Protein AF-0000000081791036 (afdb_homodimer)

Nearest PDB structures (foldseek):
  6uzl-assembly1_B  TM=1.814E-01  e=2.957E-01  Escherichia coli
  4jq6-assembly1_B-2  TM=2.187E-01  e=9.857E+00  uncultured bacterium
  6uzl-assembly1_B  TM=1.814E-01  e=3.007E-01  Escherichia coli

pLDDT: mean 87.49, std 15.04, range [39.06, 98.12]

Secondary structure (DSSP, 8-state):
-HHHHHHHHHHHHHBHHHHHHHHHHHHHHHHHHHHHHHHTT--HHHHHHHHHHHHHHHHHHHHHTTTHHHHHHHHHHHHTT-SSHHHHHHHHHHHHHHHHHHHHHHHHHHHHTTSS---HHHHHHHHHHHHHHHHHHHHHHHHHHHHHHHHHHHHHHHHHHHHHHTT---STTSTTTHHHHHHHHHHHHHHHHHHHHH-HHHHHHHHHHHHHHHHHHHHTTSS---HHHHHHHHHHHHHHHHHHHH-GGGSPP-/-HHHHHHHHHHHHHBHHHHHHHHHHHHHHHHHHHHHHHHTT--HHHHHHHHHHHHHHHHHHHHHTTTHHHHHHHHHHHHTT-SSHHHHHHHHHHHHHHHHHHHHHHHHHHHHTTSS---HHHHHHHHHHHHHHHHHHHHHHHHHHHHHHHHHHHHHHHHHHHHHHTT---STTSTTTHHHHHHHHHHHHHHHHHHHHH-HHHHHHHHHHHHHHHHHHHHTTSS---HHHHHHHHHHHHHHHHHHHH-GGGSPP-

Structure (mmCIF, N/CA/C/O backbone):
data_AF-0000000081791036-model_v1
#
loop_
_entity.id
_entity.type
_entity.pdbx_description
1 polymer 'Peroxisomal membrane protein 11B-like'
#
loop_
_atom_site.group_PDB
_atom_site.id
_atom_site.type_symbol
_atom_site.label_atom_id
_atom_site.label_alt_id
_atom_site.label_comp_id
_atom_site.label_asym_id
_atom_site.label_entity_id
_atom_site.label_seq_id
_atom_site.pdbx_PDB_ins_code
_atom_site.Cartn_x
_atom_site.Cartn_y
_atom_site.Cartn_z
_atom_site.occupancy
_atom_site.B_iso_or_equiv
_atom_site.auth_seq_id
_atom_site.auth_comp_id
_atom_site.auth_asym_id
_atom_site.auth_atom_id
_atom_site.pdbx_PDB_model_num
ATOM 1 N N . MET A 1 1 ? -9.836 -9.25 23.703 1 54.22 1 MET A N 1
ATOM 2 C CA . MET A 1 1 ? -9.172 -7.953 23.562 1 54.22 1 MET A CA 1
ATOM 3 C C . MET A 1 1 ? -7.973 -8.062 22.625 1 54.22 1 MET A C 1
ATOM 5 O O . MET A 1 1 ? -7.793 -7.227 21.75 1 54.22 1 MET A O 1
ATOM 9 N N . SER A 1 2 ? -7.258 -9.281 22.75 1 78.56 2 SER A N 1
ATOM 10 C CA . SER A 1 2 ? -6.035 -9.5 21.984 1 78.56 2 SER A CA 1
ATOM 11 C C . SER A 1 2 ? -6.344 -9.797 20.516 1 78.56 2 SER A C 1
ATOM 13 O O . SER A 1 2 ? -5.723 -9.219 19.625 1 78.56 2 SER A O 1
ATOM 15 N N . GLU A 1 3 ? -7.523 -10.352 20.359 1 83.25 3 GLU A N 1
ATOM 16 C CA . GLU A 1 3 ? -7.883 -10.703 19 1 83.25 3 GLU A CA 1
ATOM 17 C C . GLU A 1 3 ? -8.398 -9.484 18.234 1 83.25 3 GLU A C 1
ATOM 19 O O . GLU A 1 3 ? -8.086 -9.312 17.047 1 83.25 3 GLU A O 1
ATOM 24 N N . GLU A 1 4 ? -9.094 -8.664 18.953 1 88.75 4 GLU A N 1
ATOM 25 C CA . GLU A 1 4 ? -9.625 -7.457 18.344 1 88.75 4 GLU A CA 1
ATOM 26 C C . GLU A 1 4 ? -8.508 -6.508 17.922 1 88.75 4 GLU A C 1
ATOM 28 O O . GLU A 1 4 ? -8.57 -5.891 16.859 1 88.75 4 GLU A O 1
ATOM 33 N N . PHE A 1 5 ? -7.543 -6.441 18.781 1 89.75 5 PHE A N 1
ATOM 34 C CA . PHE A 1 5 ? -6.402 -5.586 18.484 1 89.75 5 PHE A CA 1
ATOM 35 C C . PHE A 1 5 ? -5.664 -6.078 17.25 1 89.75 5 PHE A C 1
ATOM 37 O O . PHE A 1 5 ? -5.316 -5.289 16.375 1 89.75 5 PHE A O 1
ATOM 44 N N . VAL A 1 6 ? -5.516 -7.375 17.234 1 89.56 6 VAL A N 1
ATOM 45 C CA . VAL A 1 6 ? -4.809 -7.965 16.109 1 89.56 6 VAL A CA 1
ATOM 46 C C . VAL A 1 6 ? -5.59 -7.723 14.82 1 89.56 6 VAL A C 1
ATOM 48 O O . VAL A 1 6 ? -5.012 -7.363 13.789 1 89.56 6 VAL A O 1
ATOM 51 N N . ASN A 1 7 ? -6.848 -7.812 14.891 1 90.56 7 ASN A N 1
ATOM 52 C CA . ASN A 1 7 ? -7.688 -7.594 13.719 1 90.56 7 ASN A CA 1
ATOM 53 C C . ASN A 1 7 ? -7.648 -6.141 13.258 1 90.56 7 ASN A C 1
ATOM 55 O O . ASN A 1 7 ? -7.691 -5.859 12.055 1 90.56 7 ASN A O 1
ATOM 59 N N . ARG A 1 8 ? -7.52 -5.293 14.195 1 91.44 8 ARG A N 1
ATOM 60 C CA . ARG A 1 8 ? -7.449 -3.877 13.852 1 91.44 8 ARG A CA 1
ATOM 61 C C . ARG A 1 8 ? -6.113 -3.539 13.203 1 91.44 8 ARG A C 1
ATOM 63 O O . ARG A 1 8 ? -6.051 -2.711 12.289 1 91.44 8 ARG A O 1
ATOM 70 N N . VAL A 1 9 ? -5.145 -4.18 13.695 1 91.75 9 VAL A N 1
ATOM 71 C CA . VAL A 1 9 ? -3.814 -3.973 13.125 1 91.75 9 VAL A CA 1
ATOM 72 C C . VAL A 1 9 ? -3.777 -4.504 11.695 1 91.75 9 VAL A C 1
ATOM 74 O O . VAL A 1 9 ? -3.223 -3.859 10.797 1 91.75 9 VAL A O 1
ATOM 77 N N . ILE A 1 10 ? -4.414 -5.602 11.5 1 92 10 ILE A N 1
ATOM 78 C CA . ILE A 1 10 ? -4.469 -6.203 10.172 1 92 10 ILE A CA 1
ATOM 79 C C . ILE A 1 10 ? -5.262 -5.305 9.234 1 92 10 ILE A C 1
ATOM 81 O O . ILE A 1 10 ? -4.867 -5.094 8.086 1 92 10 ILE A O 1
ATOM 85 N N . LYS A 1 11 ? -6.309 -4.77 9.727 1 92.5 11 LYS A N 1
ATOM 86 C CA . LYS A 1 11 ? -7.133 -3.879 8.922 1 92.5 11 LYS A CA 1
ATOM 87 C C . LYS A 1 11 ? -6.363 -2.617 8.531 1 92.5 11 LYS A C 1
ATOM 89 O O . LYS A 1 11 ? -6.41 -2.184 7.379 1 92.5 11 LYS A O 1
ATOM 94 N N . LEU A 1 12 ? -5.656 -2.092 9.5 1 93.12 12 LEU A N 1
ATOM 95 C CA . LEU A 1 12 ? -4.84 -0.909 9.242 1 93.12 12 LEU A CA 1
ATOM 96 C C . LEU A 1 12 ? -3.781 -1.196 8.188 1 93.12 12 LEU A C 1
ATOM 98 O O . LEU A 1 12 ? -3.588 -0.4 7.262 1 93.12 12 LEU A O 1
ATOM 102 N N . GLY A 1 13 ? -3.207 -2.326 8.242 1 92.69 13 GLY A N 1
ATOM 103 C CA . GLY A 1 13 ? -2.15 -2.707 7.32 1 92.69 13 GLY A CA 1
ATOM 104 C C . GLY A 1 13 ? -2.668 -3.09 5.945 1 92.69 13 GLY A C 1
ATOM 105 O O . GLY A 1 13 ? -1.905 -3.123 4.977 1 92.69 13 GLY A O 1
ATOM 106 N N . SER A 1 14 ? -3.938 -3.375 5.852 1 92.88 14 SER A N 1
ATOM 107 C CA . SER A 1 14 ? -4.516 -3.797 4.578 1 92.88 14 SER A CA 1
ATOM 108 C C . SER A 1 14 ? -4.871 -2.598 3.709 1 92.88 14 SER A C 1
ATOM 110 O O . SER A 1 14 ? -5.113 -2.744 2.51 1 92.88 14 SER A O 1
ATOM 112 N N . GLN A 1 15 ? -4.805 -1.437 4.305 1 93.62 15 GLN A N 1
ATOM 113 C CA . GLN A 1 15 ? -5.066 -0.199 3.578 1 93.62 15 GLN A CA 1
ATOM 114 C C . GLN A 1 15 ? -3.773 0.558 3.293 1 93.62 15 GLN A C 1
ATOM 116 O O . GLN A 1 15 ? -2.891 0.633 4.152 1 93.62 15 GLN A O 1
ATOM 121 N N . THR A 1 16 ? -3.707 1.097 2.102 1 94.06 16 THR A N 1
ATOM 122 C CA . THR A 1 16 ? -2.504 1.835 1.737 1 94.06 16 THR A CA 1
ATOM 123 C C . THR A 1 16 ? -2.373 3.104 2.574 1 94.06 16 THR A C 1
ATOM 125 O O . THR A 1 16 ? -1.265 3.504 2.936 1 94.06 16 THR A O 1
ATOM 128 N N . SER A 1 17 ? -3.506 3.73 2.889 1 93.38 17 SER A N 1
ATOM 129 C CA . SER A 1 17 ? -3.475 4.938 3.707 1 93.38 17 SER A CA 1
ATOM 130 C C . SER A 1 17 ? -2.975 4.637 5.117 1 93.38 17 SER A C 1
ATOM 132 O O . SER A 1 17 ? -2.203 5.414 5.688 1 93.38 17 SER A O 1
ATOM 134 N N . GLY A 1 18 ? -3.447 3.545 5.652 1 94.44 18 GLY A N 1
ATOM 135 C CA . GLY A 1 18 ? -2.982 3.146 6.969 1 94.44 18 GLY A CA 1
ATOM 136 C C . GLY A 1 18 ? -1.496 2.844 7.012 1 94.44 18 GLY A C 1
ATOM 137 O O . GLY A 1 18 ? -0.792 3.289 7.922 1 94.44 18 GLY A O 1
ATOM 138 N N . ARG A 1 19 ? -1.045 2.152 6.027 1 95 19 ARG A N 1
ATOM 139 C CA . ARG A 1 19 ? 0.375 1.823 5.953 1 95 19 ARG A CA 1
ATOM 140 C C . ARG A 1 19 ? 1.218 3.08 5.762 1 95 19 ARG A C 1
ATOM 142 O O . ARG A 1 19 ? 2.307 3.193 6.328 1 95 19 ARG A O 1
ATOM 149 N N . ASP A 1 20 ? 0.743 3.887 4.953 1 96 20 ASP A N 1
ATOM 150 C CA . ASP A 1 20 ? 1.464 5.133 4.711 1 96 20 ASP A CA 1
ATOM 151 C C . ASP A 1 20 ? 1.651 5.922 6.004 1 96 20 ASP A C 1
ATOM 153 O O . ASP A 1 20 ? 2.744 6.422 6.277 1 96 20 ASP A O 1
ATOM 157 N N . LYS A 1 21 ? 0.585 6.023 6.832 1 96.44 21 LYS A N 1
ATOM 158 C CA . LYS A 1 21 ? 0.669 6.773 8.086 1 96.44 21 LYS A CA 1
ATOM 159 C C . LYS A 1 21 ? 1.589 6.074 9.078 1 96.44 21 LYS A C 1
ATOM 161 O O . LYS A 1 21 ? 2.277 6.73 9.859 1 96.44 21 LYS A O 1
ATOM 166 N N . LEU A 1 22 ? 1.517 4.816 9.062 1 96.31 22 LEU A N 1
ATOM 167 C CA . LEU A 1 22 ? 2.408 4.047 9.93 1 96.31 22 LEU A CA 1
ATOM 168 C C . LEU A 1 22 ? 3.867 4.289 9.555 1 96.31 22 LEU A C 1
ATOM 170 O O . LEU A 1 22 ? 4.699 4.547 10.422 1 96.31 22 LEU A O 1
ATOM 174 N N . TYR A 1 23 ? 4.129 4.184 8.266 1 97 23 TYR A N 1
ATOM 175 C CA . TYR A 1 23 ? 5.488 4.406 7.793 1 97 23 TYR A CA 1
ATOM 176 C C . TYR A 1 23 ? 5.934 5.836 8.062 1 97 23 TYR A C 1
ATOM 178 O O . TYR A 1 23 ? 7.098 6.082 8.391 1 97 23 TYR A O 1
ATOM 186 N N . ARG A 1 24 ? 5.035 6.73 7.883 1 97.81 24 ARG A N 1
ATOM 187 C CA . ARG A 1 24 ? 5.348 8.125 8.172 1 97.81 24 ARG A CA 1
ATOM 188 C C . ARG A 1 24 ? 5.723 8.312 9.641 1 97.81 24 ARG A C 1
ATOM 190 O O . ARG A 1 24 ? 6.648 9.062 9.961 1 97.81 24 ARG A O 1
ATOM 197 N N . THR A 1 25 ? 5.047 7.672 10.508 1 97.81 25 THR A N 1
ATOM 198 C CA . THR A 1 25 ? 5.324 7.75 11.938 1 97.81 25 THR A CA 1
ATOM 199 C C . THR A 1 25 ? 6.734 7.246 12.242 1 97.81 25 THR A C 1
ATOM 201 O O . THR A 1 25 ? 7.492 7.91 12.953 1 97.81 25 THR A O 1
ATOM 204 N N . PHE A 1 26 ? 7.082 6.152 11.648 1 97 26 PHE A N 1
ATOM 205 C CA . PHE A 1 26 ? 8.406 5.59 11.883 1 97 26 PHE A CA 1
ATOM 206 C C . PHE A 1 26 ? 9.477 6.43 11.203 1 97 26 PHE A C 1
ATOM 208 O O . PHE A 1 26 ? 10.602 6.547 11.703 1 97 26 PHE A O 1
ATOM 215 N N . GLN A 1 27 ? 9.164 6.961 10.086 1 97.31 27 GLN A N 1
ATOM 216 C CA . GLN A 1 27 ? 10.109 7.816 9.375 1 97.31 27 GLN A CA 1
ATOM 217 C C . GLN A 1 27 ? 10.492 9.031 10.219 1 97.31 27 GLN A C 1
ATOM 219 O O . GLN A 1 27 ? 11.68 9.266 10.469 1 97.31 27 GLN A O 1
ATOM 224 N N . TYR A 1 28 ? 9.516 9.766 10.672 1 97.94 28 TYR A N 1
ATOM 225 C CA . TYR A 1 28 ? 9.781 10.984 11.422 1 97.94 28 TYR A CA 1
ATOM 226 C C . TYR A 1 28 ? 10.258 10.664 12.836 1 97.94 28 TYR A C 1
ATOM 228 O O . TYR A 1 28 ? 11.023 11.43 13.422 1 97.94 28 TYR A O 1
ATOM 236 N N . GLY A 1 29 ? 9.773 9.555 13.367 1 97.69 29 GLY A N 1
ATOM 237 C CA . GLY A 1 29 ? 10.359 9.086 14.617 1 97.69 29 GLY A CA 1
ATOM 238 C C . GLY A 1 29 ? 11.852 8.812 14.5 1 97.69 29 GLY A C 1
ATOM 239 O O . GLY A 1 29 ? 12.617 9.172 15.391 1 97.69 29 GLY A O 1
ATOM 240 N N . SER A 1 30 ? 12.219 8.172 13.445 1 96.75 30 SER A N 1
ATOM 241 C CA . SER A 1 30 ? 13.633 7.891 13.195 1 96.75 30 SER A CA 1
ATOM 242 C C . SER A 1 30 ? 14.422 9.18 13 1 96.75 30 SER A C 1
ATOM 244 O O . SER A 1 30 ? 15.562 9.289 13.461 1 96.75 30 SER A O 1
ATOM 246 N N . LYS A 1 31 ? 13.805 10.086 12.312 1 96.69 31 LYS A N 1
ATOM 247 C CA . LYS A 1 31 ? 14.461 11.375 12.109 1 96.69 31 LYS A CA 1
ATOM 248 C C . LYS A 1 31 ? 14.727 12.07 13.445 1 96.69 31 LYS A C 1
ATOM 250 O O . LYS A 1 31 ? 15.812 12.602 13.672 1 96.69 31 LYS A O 1
ATOM 255 N N . PHE A 1 32 ? 13.781 12.07 14.32 1 97.25 32 PHE A N 1
ATOM 256 C CA . PHE A 1 32 ? 13.914 12.68 15.641 1 97.25 32 PHE A CA 1
ATOM 257 C C . PHE A 1 32 ? 14.969 11.945 16.469 1 97.25 32 PHE A C 1
ATOM 259 O O . PHE A 1 32 ? 15.836 12.57 17.078 1 97.25 32 PHE A O 1
ATOM 266 N N . LEU A 1 33 ? 14.852 10.641 16.453 1 95.31 33 LEU A N 1
ATOM 267 C CA . LEU A 1 33 ? 15.789 9.812 17.219 1 95.31 33 LEU A CA 1
ATOM 268 C C . LEU A 1 33 ? 17.219 10 16.703 1 95.31 33 LEU A C 1
ATOM 270 O O . LEU A 1 33 ? 18.156 10.047 17.5 1 95.31 33 LEU A O 1
ATOM 274 N N . GLY A 1 34 ? 17.344 10.016 15.367 1 94.56 34 GLY A N 1
ATOM 275 C CA . GLY A 1 34 ? 18.656 10.258 14.797 1 94.56 34 GLY A CA 1
ATOM 276 C C . GLY A 1 34 ? 19.281 11.562 15.258 1 94.56 34 GLY A C 1
ATOM 277 O O . GLY A 1 34 ? 20.469 11.609 15.586 1 94.56 34 GLY A O 1
ATOM 278 N N . TRP A 1 35 ? 18.516 12.586 15.312 1 94.44 35 TRP A N 1
ATOM 279 C CA . TRP A 1 35 ? 18.984 13.891 15.773 1 94.44 35 TRP A CA 1
ATOM 280 C C . TRP A 1 35 ? 19.375 13.836 17.25 1 94.44 35 TRP A C 1
ATOM 282 O O . TRP A 1 35 ? 20.422 14.383 17.641 1 94.44 35 TRP A O 1
ATOM 292 N N . CYS A 1 36 ? 18.578 13.164 18.078 1 94.06 36 CYS A N 1
ATOM 293 C CA . CYS A 1 36 ? 18.859 13.031 19.5 1 94.06 36 CYS A CA 1
ATOM 294 C C . CYS A 1 36 ? 20.172 12.297 19.734 1 94.06 36 CYS A C 1
ATOM 296 O O . CYS A 1 36 ? 20.969 12.68 20.594 1 94.06 36 CYS A O 1
ATOM 298 N N . LEU A 1 37 ? 20.359 11.312 18.953 1 94 37 LEU A N 1
ATOM 299 C CA . LEU A 1 37 ? 21.578 10.516 19.078 1 94 37 LEU A CA 1
ATOM 300 C C . LEU A 1 37 ? 22.797 11.312 18.641 1 94 37 LEU A C 1
ATOM 302 O O . LEU A 1 37 ? 23.891 11.164 19.219 1 94 37 LEU A O 1
ATOM 306 N N . GLU A 1 38 ? 22.641 12.039 17.625 1 92.62 38 GLU A N 1
ATOM 307 C CA . GLU A 1 38 ? 23.734 12.875 17.141 1 92.62 38 GLU A CA 1
ATOM 308 C C . GLU A 1 38 ? 24.125 13.914 18.172 1 92.62 38 GLU A C 1
ATOM 310 O O . GLU A 1 38 ? 25.297 14.273 18.281 1 92.62 38 GLU A O 1
ATOM 315 N N . GLN A 1 39 ? 23.172 14.375 18.953 1 91.56 39 GLN A N 1
ATOM 316 C CA . GLN A 1 39 ? 23.453 15.367 19.984 1 91.56 39 GLN A CA 1
ATOM 317 C C . GLN A 1 39 ? 24.141 14.727 21.188 1 91.56 39 GLN A C 1
ATOM 319 O O . GLN A 1 39 ? 24.906 15.391 21.891 1 91.56 39 GLN A O 1
ATOM 324 N N . GLY A 1 40 ? 23.875 13.523 21.516 1 88 40 GLY A N 1
ATOM 325 C CA . GLY A 1 40 ? 24.406 12.859 22.688 1 88 40 GLY A CA 1
ATOM 326 C C . GLY A 1 40 ? 25.625 12 22.375 1 88 40 GLY A C 1
ATOM 327 O O . GLY A 1 40 ? 25.984 11.117 23.156 1 88 40 GLY A O 1
ATOM 328 N N . SER A 1 41 ? 26.281 12.094 21.312 1 83.12 41 SER A N 1
ATOM 329 C CA . SER A 1 41 ? 27.469 11.328 20.906 1 83.12 41 SER A CA 1
ATOM 330 C C . SER A 1 41 ? 27.141 9.852 20.75 1 83.12 41 SER A C 1
ATOM 332 O O . SER A 1 41 ? 27.875 8.992 21.219 1 83.12 41 SER A O 1
ATOM 334 N N . GLY A 1 42 ? 26.094 9.633 20.266 1 82.75 42 GLY A N 1
ATOM 335 C CA . GLY A 1 42 ? 25.688 8.25 20.062 1 82.75 42 GLY A CA 1
ATOM 336 C C . GLY A 1 42 ? 26.562 7.5 19.078 1 82.75 42 GLY A C 1
ATOM 337 O O . GLY A 1 42 ? 27.391 8.102 18.391 1 82.75 42 GLY A O 1
ATOM 338 N N . ASP A 1 43 ? 26.5 6.219 19.062 1 90.06 43 ASP A N 1
ATOM 339 C CA . ASP A 1 43 ? 27.219 5.324 18.172 1 90.06 43 ASP A CA 1
ATOM 340 C C . ASP A 1 43 ? 26.922 5.652 16.703 1 90.06 43 ASP A C 1
ATOM 342 O O . ASP A 1 43 ? 25.766 5.73 16.297 1 90.06 43 ASP A O 1
ATOM 346 N N . GLN A 1 44 ? 27.938 5.934 16 1 91.62 44 GLN A N 1
ATOM 347 C CA . GLN A 1 44 ? 27.844 6.324 14.594 1 91.62 44 GLN A CA 1
ATOM 348 C C . GLN A 1 44 ? 27.141 5.246 13.773 1 91.62 44 GLN A C 1
ATOM 350 O O . GLN A 1 44 ? 26.406 5.555 12.844 1 91.62 44 GLN A O 1
ATOM 355 N N . ASP A 1 45 ? 27.391 4.055 14.133 1 91.81 45 ASP A N 1
ATOM 356 C CA . ASP A 1 45 ? 26.766 2.947 13.422 1 91.81 45 ASP A CA 1
ATOM 357 C C . ASP A 1 45 ? 25.234 2.971 13.594 1 91.81 45 ASP A C 1
ATOM 359 O O . ASP A 1 45 ? 24.5 2.783 12.625 1 91.81 45 ASP A O 1
ATOM 363 N N . LEU A 1 46 ? 24.812 3.223 14.773 1 91.75 46 LEU A N 1
ATOM 364 C CA . LEU A 1 46 ? 23.391 3.297 15.062 1 91.75 46 LEU A CA 1
ATOM 365 C C . LEU A 1 46 ? 22.75 4.477 14.336 1 91.75 46 LEU A C 1
ATOM 367 O O . LEU A 1 46 ? 21.641 4.367 13.828 1 91.75 46 LEU A O 1
ATOM 371 N N . ILE A 1 47 ? 23.422 5.551 14.32 1 94.56 47 ILE A N 1
ATOM 372 C CA . ILE A 1 47 ? 22.922 6.746 13.648 1 94.56 47 ILE A CA 1
ATOM 373 C C . ILE A 1 47 ? 22.75 6.473 12.156 1 94.56 47 ILE A C 1
ATOM 375 O O . ILE A 1 47 ? 21.75 6.848 11.562 1 94.56 47 ILE A O 1
ATOM 379 N N . GLN A 1 48 ? 23.703 5.777 11.602 1 93.56 48 GLN A N 1
ATOM 380 C CA . GLN A 1 48 ? 23.641 5.453 10.18 1 93.56 48 GLN A CA 1
ATOM 381 C C . GLN A 1 48 ? 22.469 4.512 9.883 1 93.56 48 GLN A C 1
ATOM 383 O O . GLN A 1 48 ? 21.781 4.66 8.867 1 93.56 48 GLN A O 1
ATOM 388 N N . LYS A 1 49 ? 22.266 3.594 10.797 1 94 49 LYS A N 1
ATOM 389 C CA . LYS A 1 49 ? 21.156 2.654 10.633 1 94 49 LYS A CA 1
ATOM 390 C C . LYS A 1 49 ? 19.812 3.371 10.695 1 94 49 LYS A C 1
ATOM 392 O O . LYS A 1 49 ? 18.922 3.09 9.898 1 94 49 LYS A O 1
ATOM 397 N N . ILE A 1 50 ? 19.734 4.289 11.578 1 94.88 50 ILE A N 1
ATOM 398 C CA . ILE A 1 50 ? 18.484 5.023 11.773 1 94.88 50 ILE A CA 1
ATOM 399 C C . ILE A 1 50 ? 18.234 5.926 10.562 1 94.88 50 ILE A C 1
ATOM 401 O O . ILE A 1 50 ? 17.094 6.043 10.102 1 94.88 50 ILE A O 1
ATOM 405 N N . LYS A 1 51 ? 19.234 6.492 10.062 1 94.5 51 LYS A N 1
ATOM 406 C CA . LYS A 1 51 ? 19.109 7.348 8.883 1 94.5 51 LYS A CA 1
ATOM 407 C C . LYS A 1 51 ? 18.734 6.527 7.652 1 94.5 51 LYS A C 1
ATOM 409 O O . LYS A 1 51 ? 17.953 6.98 6.82 1 94.5 51 LYS A O 1
ATOM 414 N N . ALA A 1 52 ? 19.297 5.387 7.586 1 93.31 52 ALA A N 1
ATOM 415 C CA . ALA A 1 52 ? 18.953 4.492 6.484 1 93.31 52 ALA A CA 1
ATOM 416 C C . ALA A 1 52 ? 17.484 4.094 6.543 1 93.31 52 ALA A C 1
ATOM 418 O O . ALA A 1 52 ? 16.797 4.047 5.512 1 93.31 52 ALA A O 1
ATOM 419 N N . LEU A 1 53 ? 17.047 3.84 7.727 1 93.88 53 LEU A N 1
ATOM 420 C CA . LEU A 1 53 ? 15.648 3.494 7.922 1 93.88 53 LEU A CA 1
ATOM 421 C C . LEU A 1 53 ? 14.742 4.656 7.531 1 93.88 53 LEU A C 1
ATOM 423 O O . LEU A 1 53 ? 13.742 4.465 6.84 1 93.88 53 LEU A O 1
ATOM 427 N N . GLU A 1 54 ? 15.109 5.812 7.941 1 95.62 54 GLU A N 1
ATOM 428 C CA . GLU A 1 54 ? 14.344 7.008 7.602 1 95.62 54 GLU A CA 1
ATOM 429 C C . GLU A 1 54 ? 14.242 7.191 6.09 1 95.62 54 GLU A C 1
ATOM 431 O O . GLU A 1 54 ? 13.156 7.438 5.562 1 95.62 54 GLU A O 1
ATOM 436 N N . ARG A 1 55 ? 15.328 7.039 5.414 1 92.38 55 ARG A N 1
ATOM 437 C CA . ARG A 1 55 ? 15.375 7.227 3.967 1 92.38 55 ARG A CA 1
ATOM 438 C C . ARG A 1 55 ? 14.539 6.168 3.252 1 92.38 55 ARG A C 1
ATOM 440 O O . ARG A 1 55 ? 13.797 6.484 2.316 1 92.38 55 ARG A O 1
ATOM 447 N N . THR A 1 56 ? 14.656 4.977 3.754 1 92.5 56 THR A N 1
ATOM 448 C CA . THR A 1 56 ? 13.93 3.869 3.143 1 92.5 56 THR A CA 1
ATOM 449 C C . THR A 1 56 ? 12.422 4.059 3.303 1 92.5 56 THR A C 1
ATOM 451 O O . THR A 1 56 ? 11.656 3.836 2.359 1 92.5 56 THR A O 1
ATOM 454 N N . LEU A 1 57 ? 12.078 4.453 4.449 1 94.5 57 LEU A N 1
ATOM 455 C CA . LEU A 1 57 ? 10.656 4.648 4.711 1 94.5 57 LEU A CA 1
ATOM 456 C C . LEU A 1 57 ? 10.109 5.828 3.912 1 94.5 57 LEU A C 1
ATOM 458 O O . LEU A 1 57 ? 8.984 5.777 3.412 1 94.5 57 LEU A O 1
ATOM 462 N N . SER A 1 58 ? 10.875 6.883 3.773 1 94.31 58 SER A N 1
ATOM 463 C CA . SER A 1 58 ? 10.477 8.031 2.971 1 94.31 58 SER A CA 1
ATOM 464 C C . SER A 1 58 ? 10.25 7.641 1.514 1 94.31 58 SER A C 1
ATOM 466 O O . SER A 1 58 ? 9.258 8.031 0.905 1 94.31 58 SER A O 1
ATOM 468 N N . THR A 1 59 ? 11.141 6.832 1.038 1 91.94 59 THR A N 1
ATOM 469 C CA . THR A 1 59 ? 11.031 6.371 -0.342 1 91.94 59 THR A CA 1
ATOM 470 C C . THR A 1 59 ? 9.836 5.441 -0.51 1 91.94 59 THR A C 1
ATOM 472 O O . THR A 1 59 ? 9.102 5.531 -1.499 1 91.94 59 THR A O 1
ATOM 475 N N . SER A 1 60 ? 9.703 4.555 0.429 1 92.44 60 SER A N 1
ATOM 476 C CA . SER A 1 60 ? 8.602 3.607 0.365 1 92.44 60 SER A CA 1
ATOM 477 C C . SER A 1 60 ? 7.254 4.324 0.372 1 92.44 60 SER A C 1
ATOM 479 O O . SER A 1 60 ? 6.305 3.889 -0.283 1 92.44 60 SER A O 1
ATOM 481 N N . ARG A 1 61 ? 7.148 5.336 1.058 1 94.69 61 ARG A N 1
ATOM 482 C CA . ARG A 1 61 ? 5.906 6.102 1.124 1 94.69 61 ARG A CA 1
ATOM 483 C C . ARG A 1 61 ? 5.547 6.68 -0.241 1 94.69 61 ARG A C 1
ATOM 485 O O . ARG A 1 61 ? 4.371 6.734 -0.605 1 94.69 61 ARG A O 1
ATOM 492 N N . LYS A 1 62 ? 6.516 7.094 -0.972 1 94.12 62 LYS A N 1
ATOM 493 C CA . LYS A 1 62 ? 6.254 7.617 -2.309 1 94.12 62 LYS A CA 1
ATOM 494 C C . LYS A 1 62 ? 5.578 6.57 -3.189 1 94.12 62 LYS A C 1
ATOM 496 O O . LYS A 1 62 ? 4.684 6.895 -3.973 1 94.12 62 LYS A O 1
ATOM 501 N N . LEU A 1 63 ? 5.957 5.371 -2.967 1 92.56 63 LEU A N 1
ATOM 502 C CA . LEU A 1 63 ? 5.402 4.289 -3.773 1 92.56 63 LEU A CA 1
ATOM 503 C C . LEU A 1 63 ? 4.012 3.904 -3.283 1 92.56 63 LEU A C 1
ATOM 505 O O . LEU A 1 63 ? 3.156 3.512 -4.078 1 92.56 63 LEU A O 1
ATOM 509 N N . LEU A 1 64 ? 3.85 4.043 -2.008 1 94.31 64 LEU A N 1
ATOM 510 C CA . LEU A 1 64 ? 2.535 3.756 -1.445 1 94.31 64 LEU A CA 1
ATOM 511 C C . LEU A 1 64 ? 1.509 4.785 -1.911 1 94.31 64 LEU A C 1
ATOM 513 O O . LEU A 1 64 ? 0.303 4.531 -1.859 1 94.31 64 LEU A O 1
ATOM 517 N N . ARG A 1 65 ? 2.023 5.898 -2.402 1 95.06 65 ARG A N 1
ATOM 518 C CA . ARG A 1 65 ? 1.115 6.98 -2.768 1 95.06 65 ARG A CA 1
ATOM 519 C C . ARG A 1 65 ? 0.998 7.109 -4.281 1 95.06 65 ARG A C 1
ATOM 521 O O . ARG A 1 65 ? 0.337 8.023 -4.781 1 95.06 65 ARG A O 1
ATOM 528 N N . LEU A 1 66 ? 1.585 6.207 -4.914 1 92.94 66 LEU A N 1
ATOM 529 C CA . LEU A 1 66 ? 1.462 6.242 -6.367 1 92.94 66 LEU A CA 1
ATOM 530 C C . LEU A 1 66 ? 0.003 6.121 -6.793 1 92.94 66 LEU A C 1
ATOM 532 O O . LEU A 1 66 ? -0.697 5.199 -6.367 1 92.94 66 LEU A O 1
ATOM 536 N N . GLY A 1 67 ? -0.489 7.059 -7.605 1 91.06 67 GLY A N 1
ATOM 537 C CA . GLY A 1 67 ? -1.867 7.039 -8.07 1 91.06 67 GLY A CA 1
ATOM 538 C C . GLY A 1 67 ? -2.807 7.832 -7.184 1 91.06 67 GLY A C 1
ATOM 539 O O . GLY A 1 67 ? -3.955 8.086 -7.555 1 91.06 67 GLY A O 1
ATOM 540 N N . LYS A 1 68 ? -2.371 8.188 -6.02 1 94.56 68 LYS A N 1
ATOM 541 C CA . LYS A 1 68 ? -3.211 8.945 -5.098 1 94.56 68 LYS A CA 1
ATOM 542 C C . LYS A 1 68 ? -3.607 10.289 -5.695 1 94.56 68 LYS A C 1
ATOM 544 O O . LYS A 1 68 ? -4.586 10.906 -5.262 1 94.56 68 LYS A O 1
ATOM 549 N N . SER A 1 69 ? -2.82 10.766 -6.656 1 95.5 69 SER A N 1
ATOM 550 C CA . SER A 1 69 ? -3.186 11.992 -7.348 1 95.5 69 SER A CA 1
ATOM 551 C C . SER A 1 69 ? -4.562 11.883 -7.988 1 95.5 69 SER A C 1
ATOM 553 O O . SER A 1 69 ? -5.324 12.852 -8.016 1 95.5 69 SER A O 1
ATOM 555 N N . LEU A 1 70 ? -4.863 10.703 -8.469 1 93.62 70 LEU A N 1
ATOM 556 C CA . LEU A 1 70 ? -6.172 10.469 -9.07 1 93.62 70 LEU A CA 1
ATOM 557 C C . LEU A 1 70 ? -7.277 10.562 -8.023 1 93.62 70 LEU A C 1
ATOM 559 O O . LEU A 1 70 ? -8.359 11.094 -8.297 1 93.62 70 LEU A O 1
ATOM 563 N N . ASP A 1 71 ? -6.984 10.055 -6.914 1 93.69 71 ASP A N 1
ATOM 564 C CA . ASP A 1 71 ? -7.934 10.156 -5.805 1 93.69 71 ASP A CA 1
ATOM 565 C C . ASP A 1 71 ? -8.211 11.617 -5.457 1 93.69 71 ASP A C 1
ATOM 567 O O . ASP A 1 71 ? -9.359 12 -5.215 1 93.69 71 ASP A O 1
ATOM 571 N N . MET A 1 72 ? -7.188 12.406 -5.461 1 95.31 72 MET A N 1
ATOM 572 C CA . MET A 1 72 ? -7.324 13.82 -5.125 1 95.31 72 MET A CA 1
ATOM 573 C C . MET A 1 72 ? -8.133 14.555 -6.188 1 95.31 72 MET A C 1
ATOM 575 O O . MET A 1 72 ? -8.977 15.391 -5.863 1 95.31 72 MET A O 1
ATOM 579 N N . LEU A 1 73 ? -7.867 14.211 -7.367 1 95.44 73 LEU A N 1
ATOM 580 C CA . LEU A 1 73 ? -8.57 14.859 -8.469 1 95.44 73 LEU A CA 1
ATOM 581 C C . LEU A 1 73 ? -10.055 14.5 -8.453 1 95.44 73 LEU A C 1
ATOM 583 O O . LEU A 1 73 ? -10.906 15.367 -8.625 1 95.44 73 LEU A O 1
ATOM 587 N N . THR A 1 74 ? -10.344 13.234 -8.242 1 93.94 74 THR A N 1
ATOM 588 C CA . THR A 1 74 ? -11.742 12.805 -8.156 1 93.94 74 THR A CA 1
ATOM 589 C C . THR A 1 74 ? -12.422 13.438 -6.945 1 93.94 74 THR A C 1
ATOM 591 O O . THR A 1 74 ? -13.594 13.812 -7.016 1 93.94 74 THR A O 1
ATOM 594 N N . GLY A 1 75 ? -11.688 13.508 -5.879 1 92.69 75 GLY A N 1
ATOM 595 C CA . GLY A 1 75 ? -12.227 14.188 -4.711 1 92.69 75 GLY A CA 1
ATOM 596 C C . GLY A 1 75 ? -12.531 15.648 -4.957 1 92.69 75 GLY A C 1
ATOM 597 O O . GLY A 1 75 ? -13.539 16.172 -4.477 1 92.69 75 GLY A O 1
ATOM 598 N N . ALA A 1 76 ? -11.648 16.312 -5.688 1 94.31 76 ALA A N 1
ATOM 599 C CA . ALA A 1 76 ? -11.859 17.719 -6.02 1 94.31 76 ALA A CA 1
ATOM 600 C C . ALA A 1 76 ? -13.125 17.906 -6.844 1 94.31 76 ALA A C 1
ATOM 602 O O . ALA A 1 76 ? -13.859 18.875 -6.656 1 94.31 76 ALA A O 1
ATOM 603 N N . LEU A 1 77 ? -13.391 16.969 -7.711 1 93.19 77 LEU A N 1
ATOM 604 C CA . LEU A 1 77 ? -14.578 17.031 -8.547 1 93.19 77 LEU A CA 1
ATOM 605 C C . LEU A 1 77 ? -15.844 16.906 -7.707 1 93.19 77 LEU A C 1
ATOM 607 O O . LEU A 1 77 ? -16.875 17.5 -8.039 1 93.19 77 LEU A O 1
ATOM 611 N N . LYS A 1 78 ? -15.773 16.203 -6.641 1 91.56 78 LYS A N 1
ATOM 612 C CA . LYS A 1 78 ? -16.938 16.031 -5.77 1 91.56 78 LYS A CA 1
ATOM 613 C C . LYS A 1 78 ? -17.156 17.266 -4.895 1 91.56 78 LYS A C 1
ATOM 615 O O . LYS A 1 78 ? -18.297 17.578 -4.543 1 91.56 78 LYS A O 1
ATOM 620 N N . THR A 1 79 ? -16.109 17.891 -4.555 1 92.44 79 THR A N 1
ATOM 621 C CA . THR A 1 79 ? -16.219 19 -3.605 1 92.44 79 THR A CA 1
ATOM 622 C C . THR A 1 79 ? -16.641 20.281 -4.309 1 92.44 79 THR A C 1
ATOM 624 O O . THR A 1 79 ? -17.016 21.266 -3.652 1 92.44 79 THR A O 1
ATOM 627 N N . ILE A 1 80 ? -16.703 20.281 -5.605 1 91.44 80 ILE A N 1
ATOM 628 C CA . ILE A 1 80 ? -17.125 21.453 -6.355 1 91.44 80 ILE A CA 1
ATOM 629 C C . ILE A 1 80 ? -18.609 21.719 -6.117 1 91.44 80 ILE A C 1
ATOM 631 O O . ILE A 1 80 ? -19.094 22.828 -6.312 1 91.44 80 ILE A O 1
ATOM 635 N N . HIS A 1 81 ? -19.312 20.75 -5.527 1 89.88 81 HIS A N 1
ATOM 636 C CA . HIS A 1 81 ? -20.766 20.859 -5.367 1 89.88 81 HIS A CA 1
ATOM 637 C C . HIS A 1 81 ? -21.141 21.156 -3.92 1 89.88 81 HIS A C 1
ATOM 639 O O . HIS A 1 81 ? -22.312 21.141 -3.561 1 89.88 81 HIS A O 1
ATOM 645 N N . LEU A 1 82 ? -20.156 21.562 -3.176 1 89 82 LEU A N 1
ATOM 646 C CA . LEU A 1 82 ? -20.453 21.875 -1.783 1 89 82 LEU A CA 1
ATOM 647 C C . LEU A 1 82 ? -21.25 23.172 -1.675 1 89 82 LEU A C 1
ATOM 649 O O . LEU A 1 82 ? -21.047 24.094 -2.467 1 89 82 LEU A O 1
ATOM 653 N N . GLU A 1 83 ? -22.109 23.25 -0.728 1 90.69 83 GLU A N 1
ATOM 654 C CA . GLU A 1 83 ? -23.016 24.391 -0.559 1 90.69 83 GLU A CA 1
ATOM 655 C C . GLU A 1 83 ? -22.297 25.609 -0.03 1 90.69 83 GLU A C 1
ATOM 657 O O . GLU A 1 83 ? -22.5 26.719 -0.517 1 90.69 83 GLU A O 1
ATOM 662 N N . ASP A 1 84 ? -21.453 25.391 0.954 1 92.75 84 ASP A N 1
ATOM 663 C CA . ASP A 1 84 ? -20.688 26.5 1.523 1 92.75 84 ASP A CA 1
ATOM 664 C C . ASP A 1 84 ? -19.562 26.922 0.59 1 92.75 84 ASP A C 1
ATOM 666 O O . ASP A 1 84 ? -18.625 26.156 0.359 1 92.75 84 ASP A O 1
ATOM 670 N N . THR A 1 85 ? -19.578 28.141 0.173 1 93.69 85 THR A N 1
ATOM 671 C CA . THR A 1 85 ? -18.641 28.609 -0.843 1 93.69 85 THR A CA 1
ATOM 672 C C . THR A 1 85 ? -17.219 28.609 -0.314 1 93.69 85 THR A C 1
ATOM 674 O O . THR A 1 85 ? -16.281 28.25 -1.035 1 93.69 85 THR A O 1
ATOM 677 N N . PHE A 1 86 ? -17.016 29.062 0.885 1 94.5 86 PHE A N 1
ATOM 678 C CA . PHE A 1 86 ? -15.672 29.078 1.453 1 94.5 86 PHE A CA 1
ATOM 679 C C . PHE A 1 86 ? -15.094 27.672 1.547 1 94.5 86 PHE A C 1
ATOM 681 O O . PHE A 1 86 ? -13.945 27.453 1.169 1 94.5 86 PHE A O 1
ATOM 688 N N . LEU A 1 87 ? -15.883 26.766 2.006 1 94.5 87 LEU A N 1
ATOM 689 C CA . LEU A 1 87 ? -15.438 25.375 2.117 1 94.5 87 LEU A CA 1
ATOM 690 C C . LEU A 1 87 ? -15.227 24.766 0.738 1 94.5 87 LEU A C 1
ATOM 692 O O . LEU A 1 87 ? -14.266 24.016 0.528 1 94.5 87 LEU A O 1
ATOM 696 N N . GLN A 1 88 ? -16.078 25.125 -0.132 1 96.19 88 GLN A N 1
ATOM 697 C CA . GLN A 1 88 ? -15.977 24.641 -1.502 1 96.19 88 GLN A CA 1
ATOM 698 C C . GLN A 1 88 ? -14.633 25.016 -2.119 1 96.19 88 GLN A C 1
ATOM 700 O O . GLN A 1 88 ? -13.922 24.172 -2.654 1 96.19 88 GLN A O 1
ATOM 705 N N . VAL A 1 89 ? -14.344 26.25 -1.98 1 96.38 89 VAL A N 1
ATOM 706 C CA . VAL A 1 89 ? -13.141 26.766 -2.631 1 96.38 89 VAL A CA 1
ATOM 707 C C . VAL A 1 89 ? -11.898 26.234 -1.917 1 96.38 89 VAL A C 1
ATOM 709 O O . VAL A 1 89 ? -10.961 25.781 -2.561 1 96.38 89 VAL A O 1
ATOM 712 N N . THR A 1 90 ? -11.859 26.234 -0.668 1 96.56 90 THR A N 1
ATOM 713 C CA . THR A 1 90 ? -10.68 25.859 0.101 1 96.56 90 THR A CA 1
ATOM 714 C C . THR A 1 90 ? -10.391 24.375 -0.045 1 96.56 90 THR A C 1
ATOM 716 O O . THR A 1 90 ? -9.25 23.984 -0.302 1 96.56 90 THR A O 1
ATOM 719 N N . ILE A 1 91 ? -11.406 23.562 0.01 1 96.56 91 ILE A N 1
ATOM 720 C CA . ILE A 1 91 ? -11.211 22.109 -0.048 1 96.56 91 ILE A CA 1
ATOM 721 C C . ILE A 1 91 ? -10.844 21.703 -1.473 1 96.56 91 ILE A C 1
ATOM 723 O O . ILE A 1 91 ? -9.938 20.891 -1.679 1 96.56 91 ILE A O 1
ATOM 727 N N . THR A 1 92 ? -11.523 22.281 -2.436 1 97.31 92 THR A N 1
ATOM 728 C CA . THR A 1 92 ? -11.266 21.938 -3.83 1 97.31 92 THR A CA 1
ATOM 729 C C . THR A 1 92 ? -9.844 22.328 -4.23 1 97.31 92 THR A C 1
ATOM 731 O O . THR A 1 92 ? -9.117 21.531 -4.805 1 97.31 92 THR A O 1
ATOM 734 N N . LEU A 1 93 ? -9.484 23.531 -3.848 1 97.62 93 LEU A N 1
ATOM 735 C CA . LEU A 1 93 ? -8.148 24 -4.188 1 97.62 93 LEU A CA 1
ATOM 736 C C . LEU A 1 93 ? -7.086 23.203 -3.443 1 97.62 93 LEU A C 1
ATOM 738 O O . LEU A 1 93 ? -6.004 22.953 -3.977 1 97.62 93 LEU A O 1
ATOM 742 N N . SER A 1 94 ? -7.371 22.859 -2.242 1 97.69 94 SER A N 1
ATOM 743 C CA . SER A 1 94 ? -6.441 22.047 -1.467 1 97.69 94 SER A CA 1
ATOM 744 C C . SER A 1 94 ? -6.199 20.688 -2.131 1 97.69 94 SER A C 1
ATOM 746 O O . SER A 1 94 ? -5.055 20.25 -2.262 1 97.69 94 SER A O 1
ATOM 748 N N . LYS A 1 95 ? -7.25 20.062 -2.592 1 97.56 95 LYS A N 1
ATOM 749 C CA . LYS A 1 95 ? -7.145 18.766 -3.242 1 97.56 95 LYS A CA 1
ATOM 750 C C . LYS A 1 95 ? -6.379 18.875 -4.559 1 97.56 95 LYS A C 1
ATOM 752 O O . LYS A 1 95 ? -5.59 17.984 -4.898 1 97.56 95 LYS A O 1
ATOM 757 N N . LEU A 1 96 ? -6.613 19.938 -5.266 1 97.69 96 LEU A N 1
ATOM 758 C CA . LEU A 1 96 ? -5.902 20.156 -6.52 1 97.69 96 LEU A CA 1
ATOM 759 C C . LEU A 1 96 ? -4.41 20.359 -6.277 1 97.69 96 LEU A C 1
ATOM 761 O O . LEU A 1 96 ? -3.578 19.781 -6.988 1 97.69 96 LEU A O 1
ATOM 765 N N . ASN A 1 97 ? -4.145 21.125 -5.324 1 97.81 97 ASN A N 1
ATOM 766 C CA . ASN A 1 97 ? -2.746 21.344 -4.969 1 97.81 97 ASN A CA 1
ATOM 767 C C . ASN A 1 97 ? -2.072 20.062 -4.512 1 97.81 97 ASN A C 1
ATOM 769 O O . ASN A 1 97 ? -0.91 19.812 -4.836 1 97.81 97 ASN A O 1
ATOM 773 N N . GLN A 1 98 ? -2.779 19.359 -3.793 1 97.56 98 GLN A N 1
ATOM 774 C CA . GLN A 1 98 ? -2.24 18.078 -3.318 1 97.56 98 GLN A CA 1
ATOM 775 C C . GLN A 1 98 ? -1.966 17.141 -4.48 1 97.56 98 GLN A C 1
ATOM 777 O O . GLN A 1 98 ? -0.974 16.406 -4.473 1 97.56 98 GLN A O 1
ATOM 782 N N . ALA A 1 99 ? -2.865 17.141 -5.434 1 97.81 99 ALA A N 1
ATOM 783 C CA . ALA A 1 99 ? -2.668 16.297 -6.613 1 97.81 99 ALA A CA 1
ATOM 784 C C . ALA A 1 99 ? -1.384 16.672 -7.348 1 97.81 99 ALA A C 1
ATOM 786 O O . ALA A 1 99 ? -0.611 15.797 -7.746 1 97.81 99 ALA A O 1
ATOM 787 N N . LEU A 1 100 ? -1.156 17.906 -7.453 1 97.62 100 LEU A N 1
ATOM 788 C CA . LEU A 1 100 ? 0.039 18.391 -8.141 1 97.62 100 LEU A CA 1
ATOM 789 C C . LEU A 1 100 ? 1.292 18.094 -7.324 1 97.62 100 LEU A C 1
ATOM 791 O O . LEU A 1 100 ? 2.318 17.688 -7.879 1 97.62 100 LEU A O 1
ATOM 795 N N . TYR A 1 101 ? 1.18 18.312 -6.086 1 97.38 101 TYR A N 1
ATOM 796 C CA . TYR A 1 101 ? 2.279 17.953 -5.195 1 97.38 101 TYR A CA 1
ATOM 797 C C . TYR A 1 101 ? 2.695 16.5 -5.395 1 97.38 101 TYR A C 1
ATOM 799 O O . TYR A 1 101 ? 3.883 16.203 -5.551 1 97.38 101 TYR A O 1
ATOM 807 N N . LEU A 1 102 ? 1.714 15.617 -5.434 1 97.25 102 LEU A N 1
ATOM 808 C CA . LEU A 1 102 ? 1.976 14.188 -5.551 1 97.25 102 LEU A CA 1
ATOM 809 C C . LEU A 1 102 ? 2.607 13.859 -6.902 1 97.25 102 LEU A C 1
ATOM 811 O O . LEU A 1 102 ? 3.529 13.047 -6.977 1 97.25 102 LEU A O 1
ATOM 815 N N . LEU A 1 103 ? 2.191 14.469 -7.898 1 96.94 103 LEU A N 1
ATOM 816 C CA . LEU A 1 103 ? 2.746 14.234 -9.227 1 96.94 103 LEU A CA 1
ATOM 817 C C . LEU A 1 103 ? 4.219 14.633 -9.281 1 96.94 103 LEU A C 1
ATOM 819 O O . LEU A 1 103 ? 5.047 13.898 -9.82 1 96.94 103 LEU A O 1
ATOM 823 N N . ILE A 1 104 ? 4.48 15.742 -8.711 1 97.06 104 ILE A N 1
ATOM 824 C CA . ILE A 1 104 ? 5.855 16.234 -8.703 1 97.06 104 ILE A CA 1
ATOM 825 C C . ILE A 1 104 ? 6.715 15.336 -7.816 1 97.06 104 ILE A C 1
ATOM 827 O O . ILE A 1 104 ? 7.867 15.047 -8.148 1 97.06 104 ILE A O 1
ATOM 831 N N . ASP A 1 105 ? 6.168 14.977 -6.75 1 95.38 105 ASP A N 1
ATOM 832 C CA . ASP A 1 105 ? 6.875 14.078 -5.844 1 95.38 105 ASP A CA 1
ATOM 833 C C . ASP A 1 105 ? 7.246 12.773 -6.543 1 95.38 105 ASP A C 1
ATOM 835 O O . ASP A 1 105 ? 8.32 12.219 -6.309 1 95.38 105 ASP A O 1
ATOM 839 N N . HIS A 1 106 ? 6.379 12.234 -7.359 1 95.62 106 HIS A N 1
ATOM 840 C CA . HIS A 1 106 ? 6.664 11.008 -8.102 1 95.62 106 HIS A CA 1
ATOM 841 C C . HIS A 1 106 ? 7.691 11.258 -9.203 1 95.62 106 HIS A C 1
ATOM 843 O O . HIS A 1 106 ? 8.484 10.367 -9.531 1 95.62 106 HIS A O 1
ATOM 849 N N . ALA A 1 107 ? 7.684 12.43 -9.742 1 95.25 107 ALA A N 1
ATOM 850 C CA . ALA A 1 107 ? 8.727 12.781 -10.703 1 95.25 107 ALA A CA 1
ATOM 851 C C . ALA A 1 107 ? 10.102 12.812 -10.031 1 95.25 107 ALA A C 1
ATOM 853 O O . ALA A 1 107 ? 11.094 12.383 -10.617 1 95.25 107 ALA A O 1
ATOM 854 N N . LEU A 1 108 ? 10.109 13.328 -8.875 1 94.56 108 LEU A N 1
ATOM 855 C CA . LEU A 1 108 ? 11.344 13.344 -8.094 1 94.56 108 LEU A CA 1
ATOM 856 C C . LEU A 1 108 ? 11.844 11.922 -7.832 1 94.56 108 LEU A C 1
ATOM 858 O O . LEU A 1 108 ? 13.039 11.648 -7.953 1 94.56 108 LEU A O 1
ATOM 862 N N . TRP A 1 109 ? 10.914 11.102 -7.473 1 93.44 109 TRP A N 1
ATOM 863 C CA . TRP A 1 109 ? 11.258 9.703 -7.242 1 93.44 109 TRP A CA 1
ATOM 864 C C . TRP A 1 109 ? 11.797 9.055 -8.516 1 93.44 109 TRP A C 1
ATOM 866 O O . TRP A 1 109 ? 12.805 8.344 -8.477 1 93.44 109 TRP A O 1
ATOM 876 N N . ALA A 1 110 ? 11.172 9.289 -9.648 1 93.25 110 ALA A N 1
ATOM 877 C CA . ALA A 1 110 ? 11.602 8.742 -10.93 1 93.25 110 ALA A CA 1
ATOM 878 C C . ALA A 1 110 ? 13.008 9.211 -11.281 1 93.25 110 ALA A C 1
ATOM 880 O O . ALA A 1 110 ? 13.797 8.461 -11.859 1 93.25 110 ALA A O 1
ATOM 881 N N . HIS A 1 111 ? 13.281 10.367 -10.906 1 93 111 HIS A N 1
ATOM 882 C CA . HIS A 1 111 ? 14.617 10.906 -11.133 1 93 111 HIS A CA 1
ATOM 883 C C . HIS A 1 111 ? 15.648 10.195 -10.25 1 93 111 HIS A C 1
ATOM 885 O O . HIS A 1 111 ? 16.75 9.891 -10.703 1 93 111 HIS A O 1
ATOM 891 N N . ARG A 1 112 ? 15.297 9.977 -9.094 1 90.19 112 ARG A N 1
ATOM 892 C CA . ARG A 1 112 ? 16.203 9.352 -8.133 1 90.19 112 ARG A CA 1
ATOM 893 C C . ARG A 1 112 ? 16.594 7.953 -8.586 1 90.19 112 ARG A C 1
ATOM 895 O O . ARG A 1 112 ? 17.734 7.531 -8.391 1 90.19 112 ARG A O 1
ATOM 902 N N . ILE A 1 113 ? 15.68 7.223 -9.164 1 88.56 113 ILE A N 1
ATOM 903 C CA . ILE A 1 113 ? 15.992 5.855 -9.57 1 88.56 113 ILE A CA 1
ATOM 904 C C . ILE A 1 113 ? 16.578 5.859 -10.984 1 88.56 113 ILE A C 1
ATOM 906 O O . ILE A 1 113 ? 16.859 4.801 -11.547 1 88.56 113 ILE A O 1
ATOM 910 N N . GLY A 1 114 ? 16.656 7.012 -11.641 1 89.69 114 GLY A N 1
ATOM 911 C CA . GLY A 1 114 ? 17.391 7.172 -12.891 1 89.69 114 GLY A CA 1
ATOM 912 C C . GLY A 1 114 ? 16.516 6.984 -14.117 1 89.69 114 GLY A C 1
ATOM 913 O O . GLY A 1 114 ? 17.031 6.832 -15.227 1 89.69 114 GLY A O 1
ATOM 914 N N . ILE A 1 115 ? 15.266 6.949 -13.961 1 90.56 115 ILE A N 1
ATOM 915 C CA . ILE A 1 115 ? 14.367 6.734 -15.094 1 90.56 115 ILE A CA 1
ATOM 916 C C . ILE A 1 115 ? 14.172 8.047 -15.844 1 90.56 115 ILE A C 1
ATOM 918 O O . ILE A 1 115 ? 14.109 8.062 -17.078 1 90.56 115 ILE A O 1
ATOM 922 N N . VAL A 1 116 ? 14.086 9.086 -15.117 1 90.44 116 VAL A N 1
ATOM 923 C CA . VAL A 1 116 ? 13.883 10.398 -15.703 1 90.44 116 VAL A CA 1
ATOM 924 C C . VAL A 1 116 ? 15 11.344 -15.273 1 90.44 116 VAL A C 1
ATOM 926 O O . VAL A 1 116 ? 15.5 11.25 -14.148 1 90.44 116 VAL A O 1
ATOM 929 N N . LYS A 1 117 ? 15.398 12.094 -16.203 1 90.81 117 LYS A N 1
ATOM 930 C CA . LYS A 1 117 ? 16.375 13.125 -15.883 1 90.81 117 LYS A CA 1
ATOM 931 C C . LYS A 1 117 ? 15.711 14.477 -15.656 1 90.81 117 LYS A C 1
ATOM 933 O O . LYS A 1 117 ? 14.992 14.977 -16.531 1 90.81 117 LYS A O 1
ATOM 938 N N . ALA A 1 118 ? 15.773 14.953 -14.438 1 91.12 118 ALA A N 1
ATOM 939 C CA . ALA A 1 118 ? 15.188 16.25 -14.102 1 91.12 118 ALA A CA 1
ATOM 940 C C . ALA A 1 118 ? 16.062 17 -13.109 1 91.12 118 ALA A C 1
ATOM 942 O O . ALA A 1 118 ? 17.047 16.469 -12.602 1 91.12 118 ALA A O 1
ATOM 943 N N . ASN A 1 119 ? 15.727 18.328 -13.008 1 94.31 119 ASN A N 1
ATOM 944 C CA . ASN A 1 119 ? 16.406 19.141 -12.008 1 94.31 119 ASN A CA 1
ATOM 945 C C . ASN A 1 119 ? 15.844 18.891 -10.609 1 94.31 119 ASN A C 1
ATOM 947 O O . ASN A 1 119 ? 14.766 19.391 -10.273 1 94.31 119 ASN A O 1
ATOM 951 N N . ASN A 1 120 ? 16.609 18.234 -9.844 1 93.12 120 ASN A N 1
ATOM 952 C CA . ASN A 1 120 ? 16.188 17.812 -8.516 1 93.12 120 ASN A CA 1
ATOM 953 C C . ASN A 1 120 ? 15.836 19 -7.633 1 93.12 120 ASN A C 1
ATOM 955 O O . ASN A 1 120 ? 14.828 18.984 -6.922 1 93.12 120 ASN A O 1
ATOM 959 N N . GLU A 1 121 ? 16.562 20.031 -7.676 1 93.94 121 GLU A N 1
ATOM 960 C CA . GLU A 1 121 ? 16.359 21.188 -6.816 1 93.94 121 GLU A CA 1
ATOM 961 C C . GLU A 1 121 ? 15.078 21.922 -7.18 1 93.94 121 GLU A C 1
ATOM 963 O O . GLU A 1 121 ? 14.305 22.312 -6.301 1 93.94 121 GLU A O 1
ATOM 968 N N . ARG A 1 122 ? 14.883 22.094 -8.406 1 94.94 122 ARG A N 1
ATOM 969 C CA . ARG A 1 122 ? 13.688 22.797 -8.867 1 94.94 122 ARG A CA 1
ATOM 970 C C . ARG A 1 122 ? 12.43 22.016 -8.508 1 94.94 122 ARG A C 1
ATOM 972 O O . ARG A 1 122 ? 11.438 22.609 -8.07 1 94.94 122 ARG A O 1
ATOM 979 N N . LEU A 1 123 ? 12.477 20.75 -8.75 1 95.5 123 LEU A N 1
ATOM 980 C CA . LEU A 1 123 ? 11.312 19.906 -8.477 1 95.5 123 LEU A CA 1
ATOM 981 C C . LEU A 1 123 ? 11.023 19.859 -6.977 1 95.5 123 LEU A C 1
ATOM 983 O O . LEU A 1 123 ? 9.867 19.859 -6.566 1 95.5 123 LEU A O 1
ATOM 987 N N . THR A 1 124 ? 12.055 19.828 -6.207 1 95.19 124 THR A N 1
ATOM 988 C CA . THR A 1 124 ? 11.891 19.812 -4.758 1 95.19 124 THR A CA 1
ATOM 989 C C . THR A 1 124 ? 11.25 21.109 -4.27 1 95.19 124 THR A C 1
ATOM 991 O O . THR A 1 124 ? 10.352 21.078 -3.428 1 95.19 124 THR A O 1
ATOM 994 N N . THR A 1 125 ? 11.688 22.172 -4.793 1 96.31 125 THR A N 1
ATOM 995 C CA . THR A 1 125 ? 11.133 23.484 -4.426 1 96.31 125 THR A CA 1
ATOM 996 C C . THR A 1 125 ? 9.672 23.578 -4.836 1 96.31 125 THR A C 1
ATOM 998 O O . THR A 1 125 ? 8.828 24.031 -4.055 1 96.31 125 THR A O 1
ATOM 1001 N N . LEU A 1 126 ? 9.43 23.172 -6.016 1 96.69 126 LEU A N 1
ATOM 1002 C CA . LEU A 1 126 ? 8.062 23.219 -6.523 1 96.69 126 LEU A CA 1
ATOM 1003 C C . LEU A 1 126 ? 7.141 22.344 -5.688 1 96.69 126 LEU A C 1
ATOM 1005 O O . LEU A 1 126 ? 6.027 22.75 -5.352 1 96.69 126 LEU A O 1
ATOM 1009 N N . SER A 1 127 ? 7.609 21.141 -5.418 1 96.5 127 SER A N 1
ATOM 1010 C CA . SER A 1 127 ? 6.832 20.219 -4.59 1 96.5 127 SER A CA 1
ATOM 1011 C C . SER A 1 127 ? 6.531 20.828 -3.225 1 96.5 127 SER A C 1
ATOM 1013 O O . SER A 1 127 ? 5.398 20.766 -2.744 1 96.5 127 SER A O 1
ATOM 1015 N N . SER A 1 128 ? 7.484 21.484 -2.615 1 96.69 128 SER A N 1
ATOM 1016 C CA . SER A 1 128 ? 7.324 22.078 -1.294 1 96.69 128 SER A CA 1
ATOM 1017 C C . SER A 1 128 ? 6.352 23.25 -1.335 1 96.69 128 SER A C 1
ATOM 1019 O O . SER A 1 128 ? 5.609 23.484 -0.379 1 96.69 128 SER A O 1
ATOM 1021 N N . ARG A 1 129 ? 6.34 23.969 -2.393 1 97.75 129 ARG A N 1
ATOM 1022 C CA . ARG A 1 129 ? 5.422 25.094 -2.537 1 97.75 129 ARG A CA 1
ATOM 1023 C C . ARG A 1 129 ? 3.975 24.625 -2.609 1 97.75 129 ARG A C 1
ATOM 1025 O O . ARG A 1 129 ? 3.09 25.203 -1.983 1 97.75 129 ARG A O 1
ATOM 1032 N N . PHE A 1 130 ? 3.795 23.625 -3.395 1 98 130 PHE A N 1
ATOM 1033 C CA . PHE A 1 130 ? 2.445 23.078 -3.498 1 98 130 PHE A CA 1
ATOM 1034 C C . PHE A 1 130 ? 2 22.469 -2.172 1 98 130 PHE A C 1
ATOM 1036 O O . PHE A 1 130 ? 0.835 22.594 -1.789 1 98 130 PHE A O 1
ATOM 1043 N N . TRP A 1 131 ? 2.908 21.844 -1.521 1 97.38 131 TRP A N 1
ATOM 1044 C CA . TRP A 1 131 ? 2.6 21.297 -0.207 1 97.38 131 TRP A CA 1
ATOM 1045 C C . TRP A 1 131 ? 2.236 22.406 0.779 1 97.38 131 TRP A C 1
ATOM 1047 O O . TRP A 1 131 ? 1.247 22.281 1.508 1 97.38 131 TRP A O 1
ATOM 1057 N N . LEU A 1 132 ? 2.998 23.438 0.76 1 97.69 132 LEU A N 1
ATOM 1058 C CA . LEU A 1 132 ? 2.738 24.578 1.635 1 97.69 132 LEU A CA 1
ATOM 1059 C C . LEU A 1 132 ? 1.364 25.172 1.354 1 97.69 132 LEU A C 1
ATOM 1061 O O . LEU A 1 132 ? 0.606 25.453 2.283 1 97.69 132 LEU A O 1
ATOM 1065 N N . ALA A 1 133 ? 1.092 25.344 0.119 1 98 133 ALA A N 1
ATOM 1066 C CA . ALA A 1 133 ? -0.205 25.891 -0.266 1 98 133 ALA A CA 1
ATOM 1067 C C . ALA A 1 133 ? -1.346 25.016 0.245 1 98 133 ALA A C 1
ATOM 1069 O O . ALA A 1 133 ? -2.363 25.531 0.721 1 98 133 ALA A O 1
ATOM 1070 N N . THR A 1 134 ? -1.193 23.734 0.147 1 97.88 134 THR A N 1
ATOM 1071 C CA . THR A 1 134 ? -2.197 22.797 0.634 1 97.88 134 THR A CA 1
ATOM 1072 C C . THR A 1 134 ? -2.418 22.984 2.135 1 97.88 134 THR A C 1
ATOM 1074 O O . THR A 1 134 ? -3.561 23.047 2.594 1 97.88 134 THR A O 1
ATOM 1077 N N . LEU A 1 135 ? -1.352 23.125 2.832 1 98 135 LEU A N 1
ATOM 1078 C CA . LEU A 1 135 ? -1.432 23.25 4.285 1 98 135 LEU A CA 1
ATOM 1079 C C . LEU A 1 135 ? -2.109 24.547 4.684 1 98 135 LEU A C 1
ATOM 1081 O O . LEU A 1 135 ? -2.92 24.578 5.613 1 98 135 LEU A O 1
ATOM 1085 N N . ILE A 1 136 ? -1.787 25.562 4.008 1 98 136 ILE A N 1
ATOM 1086 C CA . ILE A 1 136 ? -2.389 26.859 4.297 1 98 136 ILE A CA 1
ATOM 1087 C C . ILE A 1 136 ? -3.895 26.797 4.055 1 98 136 ILE A C 1
ATOM 1089 O O . ILE A 1 136 ? -4.68 27.297 4.863 1 98 136 ILE A O 1
ATOM 1093 N N . LEU A 1 137 ? -4.301 26.203 3.012 1 98 137 LEU A N 1
ATOM 1094 C CA . LEU A 1 137 ? -5.719 26.078 2.684 1 98 137 LEU A CA 1
ATOM 1095 C C . LEU A 1 137 ? -6.434 25.203 3.707 1 98 137 LEU A C 1
ATOM 1097 O O . LEU A 1 137 ? -7.543 25.531 4.141 1 98 137 LEU A O 1
ATOM 1101 N N . ASN A 1 138 ? -5.785 24.172 4.117 1 97.19 138 ASN A N 1
ATOM 1102 C CA . ASN A 1 138 ? -6.375 23.297 5.129 1 97.19 138 ASN A CA 1
ATOM 1103 C C . ASN A 1 138 ? -6.52 24.016 6.469 1 97.19 138 ASN A C 1
ATOM 1105 O O . ASN A 1 138 ? -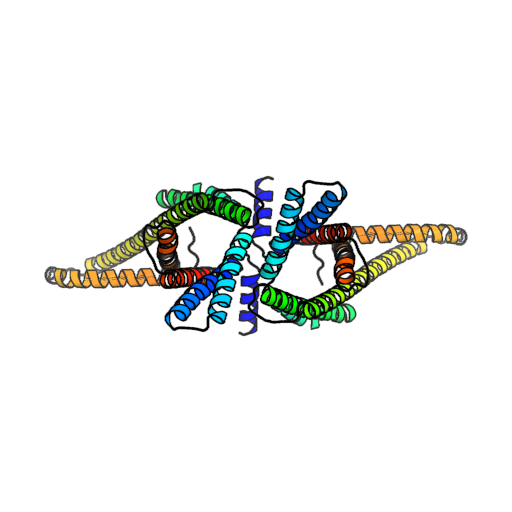7.539 23.859 7.148 1 97.19 138 ASN A O 1
ATOM 1109 N N . LEU A 1 139 ? -5.508 24.734 6.785 1 97.38 139 LEU A N 1
ATOM 1110 C CA . LEU A 1 139 ? -5.559 25.484 8.031 1 97.38 139 LEU A CA 1
ATOM 1111 C C . LEU A 1 139 ? -6.668 26.531 7.992 1 97.38 139 LEU A C 1
ATOM 1113 O O . LEU A 1 139 ? -7.375 26.734 8.984 1 97.38 139 LEU A O 1
ATOM 1117 N N . SER A 1 140 ? -6.797 27.156 6.883 1 97.38 140 SER A N 1
ATOM 1118 C CA . SER A 1 140 ? -7.871 28.141 6.707 1 97.38 140 SER A CA 1
ATOM 1119 C C . SER A 1 140 ? -9.242 27.484 6.875 1 97.38 140 SER A C 1
ATOM 1121 O O . SER A 1 140 ? -10.125 28.047 7.516 1 97.38 140 SER A O 1
ATOM 1123 N N . ARG A 1 141 ? -9.375 26.359 6.289 1 96 141 ARG A N 1
ATOM 1124 C CA . ARG A 1 141 ? -10.625 25.609 6.406 1 96 141 ARG A CA 1
ATOM 1125 C C . ARG A 1 141 ? -10.891 25.203 7.855 1 96 141 ARG A C 1
ATOM 1127 O O . ARG A 1 141 ? -12.008 25.359 8.344 1 96 141 ARG A O 1
ATOM 1134 N N . ASP A 1 142 ? -9.891 24.75 8.539 1 95.06 142 ASP A N 1
ATOM 1135 C CA . ASP A 1 142 ? -10.016 24.328 9.93 1 95.06 142 ASP A CA 1
ATOM 1136 C C . ASP A 1 142 ? -10.43 25.516 10.82 1 95.06 142 ASP A C 1
ATOM 1138 O O . ASP A 1 142 ? -11.312 25.375 11.672 1 95.06 142 ASP A O 1
ATOM 1142 N N . LEU A 1 143 ? -9.789 26.609 10.578 1 94.5 143 LEU A N 1
ATOM 1143 C CA . LEU A 1 143 ? -10.094 27.812 11.359 1 94.5 143 LEU A CA 1
ATOM 1144 C C . LEU A 1 143 ? -11.516 28.297 11.086 1 94.5 143 LEU A C 1
ATOM 1146 O O . LEU A 1 143 ? -12.227 28.703 12.008 1 94.5 143 LEU A O 1
ATOM 1150 N N . TYR A 1 144 ? -11.875 28.219 9.852 1 94.5 144 TYR A N 1
ATOM 1151 C CA . TYR A 1 144 ? -13.227 28.594 9.469 1 94.5 144 TYR A CA 1
ATOM 1152 C C . TYR A 1 144 ? -14.258 27.719 10.172 1 94.5 144 TYR A C 1
ATOM 1154 O O . TYR A 1 144 ? -15.234 28.234 10.727 1 94.5 144 TYR A O 1
ATOM 1162 N N . GLU A 1 145 ? -14.047 26.484 10.164 1 92.06 145 GLU A N 1
ATOM 1163 C CA . GLU A 1 145 ? -14.969 25.547 10.805 1 92.06 145 GLU A CA 1
ATOM 1164 C C . GLU A 1 145 ? -14.977 25.734 12.32 1 92.06 145 GLU A C 1
ATOM 1166 O O . GLU A 1 145 ? -16.031 25.641 12.961 1 92.06 145 GLU A O 1
ATOM 1171 N N . LEU A 1 146 ? -13.859 25.969 12.844 1 90.25 146 LEU A N 1
ATOM 1172 C CA . LEU A 1 146 ? -13.758 26.203 14.281 1 90.25 146 LEU A CA 1
ATOM 1173 C C . LEU A 1 146 ? -14.508 27.469 14.688 1 90.25 146 LEU A C 1
ATOM 1175 O O . LEU A 1 146 ? -15.211 27.469 15.695 1 90.25 146 LEU A O 1
ATOM 1179 N N . MET A 1 147 ? -14.383 28.438 13.906 1 90.94 147 MET A N 1
ATOM 1180 C CA . MET A 1 147 ? -15.07 29.703 14.18 1 90.94 147 MET A CA 1
ATOM 1181 C C . MET A 1 147 ? -16.578 29.516 14.086 1 90.94 147 MET A C 1
ATOM 1183 O O . MET A 1 147 ? -17.328 30.094 14.891 1 90.94 147 MET A O 1
ATOM 1187 N N . ASN A 1 148 ? -17.016 28.781 13.141 1 88.88 148 ASN A N 1
ATOM 1188 C CA . ASN A 1 148 ? -18.438 28.5 13.008 1 88.88 148 ASN A CA 1
ATOM 1189 C C . ASN A 1 148 ? -18.969 27.734 14.219 1 88.88 148 ASN A C 1
ATOM 1191 O O . ASN A 1 148 ? -20.078 28.031 14.695 1 88.88 148 ASN A O 1
ATOM 1195 N N . VAL A 1 149 ? -18.219 26.828 14.711 1 87.44 149 VAL A N 1
ATOM 1196 C CA . VAL A 1 149 ? -18.625 26.031 15.859 1 87.44 149 VAL A CA 1
ATOM 1197 C C . VAL A 1 149 ? -18.688 26.891 17.109 1 87.44 149 VAL A C 1
ATOM 1199 O O . VAL A 1 149 ? -19.609 26.781 17.922 1 87.44 149 VAL A O 1
ATOM 1202 N N . VAL A 1 150 ? -17.734 27.734 17.25 1 85.75 150 VAL A N 1
ATOM 1203 C CA . VAL A 1 150 ? -17.672 28.625 18.406 1 85.75 150 VAL A CA 1
ATOM 1204 C C . VAL A 1 150 ? -18.797 29.641 18.359 1 85.75 150 VAL A C 1
ATOM 1206 O O . VAL A 1 150 ? -19.469 29.891 19.359 1 85.75 150 VAL A O 1
ATOM 1209 N N . ASN A 1 151 ? -19.016 30.188 17.203 1 87.06 151 ASN A N 1
ATOM 1210 C CA . ASN A 1 151 ? -20.078 31.156 17.031 1 87.06 151 ASN A CA 1
ATOM 1211 C C . ASN A 1 151 ? -21.453 30.547 17.312 1 87.06 151 ASN A C 1
ATOM 1213 O O . ASN A 1 151 ? -22.312 31.172 17.922 1 87.06 151 ASN A O 1
ATOM 1217 N N . ASN A 1 152 ? -21.594 29.375 16.844 1 85.19 152 ASN A N 1
ATOM 1218 C CA . ASN A 1 152 ? -22.844 28.672 17.109 1 85.19 152 ASN A CA 1
ATOM 1219 C C . ASN A 1 152 ? -23.031 28.391 18.594 1 85.19 152 ASN A C 1
ATOM 1221 O O . ASN A 1 152 ? -24.141 28.484 19.109 1 85.19 152 ASN A O 1
ATOM 1225 N N . ALA A 1 153 ? -21.953 28.078 19.266 1 82.12 153 ALA A N 1
ATOM 1226 C CA . ALA A 1 153 ? -22.016 27.812 20.703 1 82.12 153 ALA A CA 1
ATOM 1227 C C . ALA A 1 153 ? -22.328 29.078 21.484 1 82.12 153 ALA A C 1
ATOM 1229 O O . ALA A 1 153 ? -23.094 29.047 22.453 1 82.12 153 ALA A O 1
ATOM 1230 N N . ILE A 1 154 ? -21.766 30.125 21.031 1 81.19 154 ILE A N 1
ATOM 1231 C CA . ILE A 1 154 ? -22 31.422 21.672 1 81.19 154 ILE A CA 1
ATOM 1232 C C . ILE A 1 154 ? -23.438 31.844 21.469 1 81.19 154 ILE A C 1
ATOM 1234 O O . ILE A 1 154 ? -24.094 32.344 22.391 1 81.19 154 ILE A O 1
ATOM 1238 N N . ASP A 1 155 ? -23.875 31.625 20.297 1 83.38 155 ASP A N 1
ATOM 1239 C CA . ASP A 1 155 ? -25.25 31.984 19.969 1 83.38 155 ASP A CA 1
ATOM 1240 C C . ASP A 1 155 ? -26.234 31.188 20.828 1 83.38 155 ASP A C 1
ATOM 1242 O O . ASP A 1 155 ? -27.219 31.75 21.328 1 83.38 155 ASP A O 1
ATOM 1246 N N . VAL A 1 156 ? -26 29.969 20.969 1 79.12 156 VAL A N 1
ATOM 1247 C CA . VAL A 1 156 ? -26.875 29.109 21.766 1 79.12 156 VAL A CA 1
ATOM 1248 C C . VAL A 1 156 ? -26.828 29.531 23.234 1 79.12 156 VAL A C 1
ATOM 1250 O O . VAL A 1 156 ? -27.844 29.562 23.906 1 79.12 156 VAL A O 1
ATOM 1253 N N . TYR A 1 157 ? -25.672 29.844 23.672 1 74.19 157 TYR A N 1
ATOM 1254 C CA . TYR A 1 157 ? -25.484 30.281 25.047 1 74.19 157 TYR A CA 1
ATOM 1255 C C . TYR A 1 157 ? -26.188 31.609 25.312 1 74.19 157 TYR A C 1
ATOM 1257 O O . TYR A 1 157 ? -26.812 31.797 26.359 1 74.19 157 TYR A O 1
ATOM 1265 N N . MET A 1 158 ? -26.094 32.469 24.422 1 76.19 158 MET A N 1
ATOM 1266 C CA . MET A 1 158 ? -26.703 33.781 24.578 1 76.19 158 MET A CA 1
ATOM 1267 C C . MET A 1 158 ? -28.234 33.688 24.516 1 76.19 158 MET A C 1
ATOM 1269 O O . MET A 1 158 ? -28.938 34.375 25.266 1 76.19 158 MET A O 1
ATOM 1273 N N . LYS A 1 159 ? -28.672 32.844 23.688 1 75.5 159 LYS A N 1
ATOM 1274 C CA . LYS A 1 159 ? -30.109 32.656 23.594 1 75.5 159 LYS A CA 1
ATOM 1275 C C . LYS A 1 159 ? -30.656 32.031 24.875 1 75.5 159 LYS A C 1
ATOM 1277 O O . LYS A 1 159 ? -31.75 32.375 25.328 1 75.5 159 LYS A O 1
ATOM 1282 N N . GLN A 1 160 ? -29.906 31.203 25.438 1 72.06 160 GLN A N 1
ATOM 1283 C CA . GLN A 1 160 ? -30.312 30.562 26.688 1 72.06 160 GLN A CA 1
ATOM 1284 C C . GLN A 1 160 ? -30.281 31.547 27.844 1 72.06 160 GLN A C 1
ATOM 1286 O O . GLN A 1 160 ? -31.141 31.516 28.719 1 72.06 160 GLN A O 1
ATOM 1291 N N . ARG A 1 161 ? -29.375 32.375 27.812 1 66.44 161 ARG A N 1
ATOM 1292 C CA . ARG A 1 161 ? -29.25 33.438 28.828 1 66.44 161 ARG A CA 1
ATOM 1293 C C . ARG A 1 161 ? -30.391 34.438 28.719 1 66.44 161 ARG A C 1
ATOM 1295 O O . ARG A 1 161 ? -30.922 34.906 29.719 1 66.44 161 ARG A O 1
ATOM 1302 N N . GLU A 1 162 ? -30.641 34.844 27.547 1 67.25 162 GLU A N 1
ATOM 1303 C CA . GLU A 1 162 ? -31.719 35.781 27.312 1 67.25 162 GLU A CA 1
ATOM 1304 C C . GLU A 1 162 ? -33.062 35.219 27.766 1 67.25 162 GLU A C 1
ATOM 1306 O O . GLU A 1 162 ? -33.875 35.906 28.344 1 67.25 162 GLU A O 1
ATOM 1311 N N . HIS A 1 163 ? -33.125 34 27.469 1 62.28 163 HIS A N 1
ATOM 1312 C CA . HIS A 1 163 ? -34.344 33.344 27.891 1 62.28 163 HIS A CA 1
ATOM 1313 C C . HIS A 1 163 ? -34.438 33.25 29.406 1 62.28 163 HIS A C 1
ATOM 1315 O O . HIS A 1 163 ? -35.5 33.344 29.984 1 62.28 163 HIS A O 1
ATOM 1321 N N . ARG A 1 164 ? -33.312 33.094 30.016 1 57.31 164 ARG A N 1
ATOM 1322 C CA . ARG A 1 164 ? -33.312 33.031 31.469 1 57.31 164 ARG A CA 1
ATOM 1323 C C . ARG A 1 164 ? -33.469 34.406 32.094 1 57.31 164 ARG A C 1
ATOM 1325 O O . ARG A 1 164 ? -34.094 34.531 33.156 1 57.31 164 ARG A O 1
ATOM 1332 N N . HIS A 1 165 ? -32.812 35.312 31.531 1 56.53 165 HIS A N 1
ATOM 1333 C CA . HIS A 1 165 ? -32.938 36.656 32.094 1 56.53 165 HIS A CA 1
ATOM 1334 C C . HIS A 1 165 ? -34.281 37.25 31.797 1 56.53 165 HIS A C 1
ATOM 1336 O O . HIS A 1 165 ? -34.75 38.156 32.5 1 56.53 165 HIS A O 1
ATOM 1342 N N . GLY A 1 166 ? -34.844 36.875 30.578 1 52.38 166 GLY A N 1
ATOM 1343 C CA . GLY A 1 166 ? -36.156 37.438 30.359 1 52.38 166 GLY A CA 1
ATOM 1344 C C . GLY A 1 166 ? -37.125 37.125 31.5 1 52.38 166 GLY A C 1
ATOM 1345 O O . GLY A 1 166 ? -38.219 37.688 31.547 1 52.38 166 GLY A O 1
ATOM 1346 N N . ASP A 1 167 ? -36.844 36 32.188 1 48.25 167 ASP A N 1
ATOM 1347 C CA . ASP A 1 167 ? -37.812 35.781 33.25 1 48.25 167 ASP A CA 1
ATOM 1348 C C . ASP A 1 167 ? -37.469 36.625 34.469 1 48.25 167 ASP A C 1
ATOM 1350 O O . ASP A 1 167 ? -38.188 36.625 35.469 1 48.25 167 ASP A O 1
ATOM 1354 N N . SER A 1 168 ? -36.125 36.938 34.719 1 46.5 168 SER A N 1
ATOM 1355 C CA . SER A 1 168 ? -36 37.625 36 1 46.5 168 SER A CA 1
ATOM 1356 C C . SER A 1 168 ? -36.188 39.125 35.844 1 46.5 168 SER A C 1
ATOM 1358 O O . SER A 1 168 ? -35.5 39.75 35.031 1 46.5 168 SER A O 1
ATOM 1360 N N . PRO A 1 169 ? -37.25 39.844 36.281 1 43.34 169 PRO A N 1
ATOM 1361 C CA . PRO A 1 169 ? -37.625 41.25 36.219 1 43.34 169 PRO A CA 1
ATOM 1362 C C . PRO A 1 169 ? -36.562 42.156 36.75 1 43.34 169 PRO A C 1
ATOM 1364 O O . PRO A 1 169 ? -36.656 43.375 36.594 1 43.34 169 PRO A O 1
ATOM 1367 N N . ASN A 1 170 ? -35.844 41.906 38.031 1 41.66 170 ASN A N 1
ATOM 1368 C CA . ASN A 1 170 ? -35.312 42.969 38.875 1 41.66 170 ASN A CA 1
ATOM 1369 C C . ASN A 1 170 ? -34.062 43.594 38.281 1 41.66 170 ASN A C 1
ATOM 1371 O O . ASN A 1 170 ? -33.344 42.969 37.5 1 41.66 170 ASN A O 1
ATOM 1375 N N . GLY A 1 171 ? -33.656 45.031 38.469 1 40.69 171 GLY A N 1
ATOM 1376 C CA . GLY A 1 171 ? -32.844 46.219 38.25 1 40.69 171 GLY A CA 1
ATOM 1377 C C . GLY A 1 171 ? -31.359 46 38.406 1 40.69 171 GLY A C 1
ATOM 1378 O O . GLY A 1 171 ? -30.562 46.906 38.25 1 40.69 171 GLY A O 1
ATOM 1379 N N . ASP A 1 172 ? -30.875 45.125 39.281 1 40.12 172 ASP A N 1
ATOM 1380 C CA . ASP A 1 172 ? -29.469 45.125 39.688 1 40.12 172 ASP A CA 1
ATOM 1381 C C . ASP A 1 172 ? -28.562 44.719 38.531 1 40.12 172 ASP A C 1
ATOM 1383 O O . ASP A 1 172 ? -27.969 43.625 38.531 1 40.12 172 ASP A O 1
ATOM 1387 N N . LEU A 1 173 ? -28.719 45.062 37.375 1 39.09 173 LEU A N 1
ATOM 1388 C CA . LEU A 1 173 ? -28.125 44.656 36.125 1 39.09 173 LEU A CA 1
ATOM 1389 C C . LEU A 1 173 ? -26.719 45.219 35.969 1 39.09 173 LEU A C 1
ATOM 1391 O O . LEU A 1 173 ? -25.953 44.812 35.094 1 39.09 173 LEU A O 1
ATOM 1395 N N . VAL A 1 174 ? -26.391 46.375 36.625 1 40.94 174 VAL A N 1
ATOM 1396 C CA . VAL A 1 174 ? -25.188 47.125 36.281 1 40.94 174 VAL A CA 1
ATOM 1397 C C . VAL A 1 174 ? -23.953 46.375 36.812 1 40.94 174 VAL A C 1
ATOM 1399 O O . VAL A 1 174 ? -22.922 46.344 36.125 1 40.94 174 VAL A O 1
ATOM 1402 N N . ARG A 1 175 ? -23.781 46.156 38.125 1 42.09 175 ARG A N 1
ATOM 1403 C CA . ARG A 1 175 ? -22.578 45.625 38.75 1 42.09 175 ARG A CA 1
ATOM 1404 C C . ARG A 1 175 ? -22.188 44.281 38.125 1 42.09 175 ARG A C 1
ATOM 1406 O O . ARG A 1 175 ? -21.062 43.812 38.312 1 42.09 175 ARG A O 1
ATOM 1413 N N . VAL A 1 176 ? -23.031 43.5 37.562 1 39.44 176 VAL A N 1
ATOM 1414 C CA . VAL A 1 176 ? -22.859 42.156 37.031 1 39.44 176 VAL A CA 1
ATOM 1415 C C . VAL A 1 176 ? -22.203 42.25 35.656 1 39.44 176 VAL A C 1
ATOM 1417 O O . VAL A 1 176 ? -21.797 41.219 35.062 1 39.44 176 VAL A O 1
ATOM 1420 N N . GLU A 1 177 ? -22.047 43.438 35.125 1 39.59 177 GLU A N 1
ATOM 1421 C CA . GLU A 1 177 ? -21.422 43.594 33.812 1 39.59 177 GLU A CA 1
ATOM 1422 C C . GLU A 1 177 ? -19.922 43.344 33.875 1 39.59 177 GLU A C 1
ATOM 1424 O O . GLU A 1 177 ? -19.344 42.719 32.969 1 39.59 177 GLU A O 1
ATOM 1429 N N . THR A 1 178 ? -19.219 44.125 34.781 1 40.97 178 THR A N 1
ATOM 1430 C CA . THR A 1 178 ? -17.766 44 34.844 1 40.97 178 THR A CA 1
ATOM 1431 C C . THR A 1 178 ? -17.328 42.594 35.156 1 40.97 178 THR A C 1
ATOM 1433 O O . THR A 1 178 ? -16.359 42.094 34.594 1 40.97 178 THR A O 1
ATOM 1436 N N . ASN A 1 179 ? -17.75 41.938 36.312 1 41.44 179 ASN A N 1
ATOM 1437 C CA . ASN A 1 179 ? -17.469 40.562 36.594 1 41.44 179 ASN A CA 1
ATOM 1438 C C . ASN A 1 179 ? -17.953 39.625 35.5 1 41.44 179 ASN A C 1
ATOM 1440 O O . ASN A 1 179 ? -17.547 38.469 35.406 1 41.44 179 ASN A O 1
ATOM 1444 N N . LEU A 1 180 ? -18.812 40.062 34.625 1 41.5 180 LEU A N 1
ATOM 1445 C CA . LEU A 1 180 ? -19.375 39.375 33.469 1 41.5 180 LEU A CA 1
ATOM 1446 C C . LEU A 1 180 ? -18.391 39.375 32.312 1 41.5 180 LEU A C 1
ATOM 1448 O O . LEU A 1 180 ? -18.344 38.406 31.547 1 41.5 180 LEU A O 1
ATOM 1452 N N . GLN A 1 181 ? -17.625 40.5 32.188 1 45.97 181 GLN A N 1
ATOM 1453 C CA . GLN A 1 181 ? -16.625 40.5 31.141 1 45.97 181 GLN A CA 1
ATOM 1454 C C . GLN A 1 181 ? -15.547 39.469 31.406 1 45.97 181 GLN A C 1
ATOM 1456 O O . GLN A 1 181 ? -15.117 38.781 30.484 1 45.97 181 GLN A O 1
ATOM 1461 N N . PHE A 1 182 ? -14.797 39.719 32.531 1 46.22 182 PHE A N 1
ATOM 1462 C CA . PHE A 1 182 ? -13.789 38.719 32.938 1 46.22 182 PHE A CA 1
ATOM 1463 C C . PHE A 1 182 ? -14.391 37.312 32.969 1 46.22 182 PHE A C 1
ATOM 1465 O O . PHE A 1 182 ? -13.75 36.344 32.562 1 46.22 182 PHE A O 1
ATOM 1472 N N . ASN A 1 183 ? -15.641 37.188 33.5 1 49.53 183 ASN A N 1
ATOM 1473 C CA . ASN A 1 183 ? -16.453 35.969 33.5 1 49.53 183 ASN A CA 1
ATOM 1474 C C . ASN A 1 183 ? -16.859 35.562 32.094 1 49.53 183 ASN A C 1
ATOM 1476 O O . ASN A 1 183 ? -16.953 34.375 31.781 1 49.53 183 ASN A O 1
ATOM 1480 N N . GLU A 1 184 ? -16.906 36.531 31.297 1 53.69 184 GLU A N 1
ATOM 1481 C CA . GLU A 1 184 ? -17.25 36.312 29.906 1 53.69 184 GLU A CA 1
ATOM 1482 C C . GLU A 1 184 ? -16.078 35.688 29.141 1 53.69 184 GLU A C 1
ATOM 1484 O O . GLU A 1 184 ? -16.266 34.781 28.344 1 53.69 184 GLU A O 1
ATOM 1489 N N . ASN A 1 185 ? -14.859 36.375 29.391 1 56.06 185 ASN A N 1
ATOM 1490 C CA . ASN A 1 185 ? -13.688 35.781 28.75 1 56.06 185 ASN A CA 1
ATOM 1491 C C . ASN A 1 185 ? -13.461 34.375 29.234 1 56.06 185 ASN A C 1
ATOM 1493 O O . ASN A 1 185 ? -13.117 33.469 28.453 1 56.06 185 ASN A O 1
ATOM 1497 N N . ALA A 1 186 ? -13.359 34.281 30.578 1 56.81 186 ALA A N 1
ATOM 1498 C CA . ALA A 1 186 ? -13.234 32.938 31.141 1 56.81 186 ALA A CA 1
ATOM 1499 C C . ALA A 1 186 ? -14.336 32.031 30.625 1 56.81 186 ALA A C 1
ATOM 1501 O O . ALA A 1 186 ? -14.086 30.859 30.328 1 56.81 186 ALA A O 1
ATOM 1502 N N . ARG A 1 187 ? -15.414 32.562 30.484 1 61.38 187 ARG A N 1
ATOM 1503 C CA . ARG A 1 187 ? -16.547 31.781 29.953 1 61.38 187 ARG A CA 1
ATOM 1504 C C . ARG A 1 187 ? -16.359 31.5 28.469 1 61.38 187 ARG A C 1
ATOM 1506 O O . ARG A 1 187 ? -16.656 30.391 28.016 1 61.38 187 ARG A O 1
ATOM 1513 N N . GLN A 1 188 ? -15.812 32.531 27.812 1 65.75 188 GLN A N 1
ATOM 1514 C CA . GLN A 1 188 ? -15.508 32.312 26.406 1 65.75 188 GLN A CA 1
ATOM 1515 C C . GLN A 1 188 ? -14.477 31.188 26.25 1 65.75 188 GLN A C 1
ATOM 1517 O O . GLN A 1 188 ? -14.594 30.359 25.344 1 65.75 188 GLN A O 1
ATOM 1522 N N . LEU A 1 189 ? -13.508 31.297 27.141 1 71.56 189 LEU A N 1
ATOM 1523 C CA . LEU A 1 189 ? -12.492 30.25 27.094 1 71.56 189 LEU A CA 1
ATOM 1524 C C . LEU A 1 189 ? -13.086 28.891 27.438 1 71.56 189 LEU A C 1
ATOM 1526 O O . LEU A 1 189 ? -12.68 27.875 26.875 1 71.56 189 LEU A O 1
ATOM 1530 N N . ASP A 1 190 ? -14 28.938 28.375 1 73.31 190 ASP A N 1
ATOM 1531 C CA . ASP A 1 190 ? -14.68 27.703 28.75 1 73.31 190 ASP A CA 1
ATOM 1532 C C . ASP A 1 190 ? -15.508 27.156 27.594 1 73.31 190 ASP A C 1
ATOM 1534 O O . ASP A 1 190 ? -15.547 25.953 27.375 1 73.31 190 ASP A O 1
ATOM 1538 N N . VAL A 1 191 ? -16.172 28.094 26.984 1 73 191 VAL A N 1
ATOM 1539 C CA . VAL A 1 191 ? -16.984 27.672 25.828 1 73 191 VAL A CA 1
ATOM 1540 C C . VAL A 1 191 ? -16.078 27.125 24.734 1 73 191 VAL A C 1
ATOM 1542 O O . VAL A 1 191 ? -16.375 26.094 24.125 1 73 191 VAL A O 1
ATOM 1545 N N . LEU A 1 192 ? -14.969 27.844 24.578 1 74.94 192 LEU A N 1
ATOM 1546 C CA . LEU A 1 192 ? -14 27.375 23.594 1 74.94 192 LEU A CA 1
ATOM 1547 C C . LEU A 1 192 ? -13.461 26 23.953 1 74.94 192 LEU A C 1
ATOM 1549 O O . LEU A 1 192 ? -13.383 25.125 23.094 1 74.94 192 LEU A O 1
ATOM 1553 N N . ALA A 1 193 ? -13.102 25.891 25.094 1 77.5 193 ALA A N 1
ATOM 1554 C CA . ALA A 1 193 ? -12.594 24.594 25.547 1 77.5 193 ALA A CA 1
ATOM 1555 C C . ALA A 1 193 ? -13.641 23.5 25.375 1 77.5 193 ALA A C 1
ATOM 1557 O O . ALA A 1 193 ? -13.32 22.391 24.969 1 77.5 193 ALA A O 1
ATOM 1558 N N . PHE A 1 194 ? -14.812 23.891 25.672 1 76.25 194 PHE A N 1
ATOM 1559 C CA . PHE A 1 194 ? -15.906 22.938 25.5 1 76.25 194 PHE A CA 1
ATOM 1560 C C . PHE A 1 194 ? -16.094 22.578 24.031 1 76.25 194 PHE A C 1
ATOM 1562 O O . PHE A 1 194 ? -16.266 21.406 23.688 1 76.25 194 PHE A O 1
ATOM 1569 N N . CYS A 1 195 ? -16.016 23.594 23.219 1 75.88 195 CYS A N 1
ATOM 1570 C CA . CYS A 1 195 ? -16.188 23.359 21.781 1 75.88 195 CYS A CA 1
ATOM 1571 C C . CYS A 1 195 ? -15.07 22.5 21.234 1 75.88 195 CYS A C 1
ATOM 1573 O O . CYS A 1 195 ? -15.312 21.609 20.406 1 75.88 195 CYS A O 1
ATOM 1575 N N . LEU A 1 196 ? -13.93 22.781 21.719 1 79.69 196 LEU A N 1
ATOM 1576 C CA . LEU A 1 196 ? -12.773 22 21.266 1 79.69 196 LEU A CA 1
ATOM 1577 C C . LEU A 1 196 ? -12.883 20.547 21.703 1 79.69 196 LEU A C 1
ATOM 1579 O O . LEU A 1 196 ? -12.555 19.641 20.938 1 79.69 196 LEU A O 1
ATOM 1583 N N . GLN A 1 197 ? -13.383 20.406 22.844 1 80.81 197 GLN A N 1
ATOM 1584 C CA . GLN A 1 197 ? -13.547 19.047 23.375 1 80.81 197 GLN A CA 1
ATOM 1585 C C . GLN A 1 197 ? -14.672 18.312 22.672 1 80.81 197 GLN A C 1
ATOM 1587 O O . GLN A 1 197 ? -14.633 17.094 22.531 1 80.81 197 GLN A O 1
ATOM 1592 N N . SER A 1 198 ? -15.547 19.172 22.172 1 81.81 198 SER A N 1
ATOM 1593 C CA . SER A 1 198 ? -16.703 18.562 21.531 1 81.81 198 SER A CA 1
ATOM 1594 C C . SER A 1 198 ? -16.453 18.312 20.047 1 81.81 198 SER A C 1
ATOM 1596 O O . SER A 1 198 ? -17.188 17.562 19.406 1 81.81 198 SER A O 1
ATOM 1598 N N . ASN A 1 199 ? -15.445 18.984 19.578 1 89.12 199 ASN A N 1
ATOM 1599 C CA . ASN A 1 199 ? -15.141 18.812 18.156 1 89.12 199 ASN A CA 1
ATOM 1600 C C . ASN A 1 199 ? -13.711 18.312 17.953 1 89.12 199 ASN A C 1
ATOM 1602 O O . ASN A 1 199 ? -12.898 19 17.312 1 89.12 199 ASN A O 1
ATOM 1606 N N . LYS A 1 200 ? -13.461 17.172 18.297 1 89.69 200 LYS A N 1
ATOM 1607 C CA . LYS A 1 200 ? -12.141 16.562 18.297 1 89.69 200 LYS A CA 1
ATOM 1608 C C . LYS A 1 200 ? -11.578 16.453 16.875 1 89.69 200 LYS A C 1
ATOM 1610 O O . LYS A 1 200 ? -10.406 16.734 16.656 1 89.69 200 LYS A O 1
ATOM 1615 N N . PRO A 1 201 ? -12.391 16.203 15.906 1 92.62 201 PRO A N 1
ATOM 1616 C CA . PRO A 1 201 ? -11.867 16.078 14.547 1 92.62 201 PRO A CA 1
ATOM 1617 C C . PRO A 1 201 ? -11.258 17.375 14.023 1 92.62 201 PRO A C 1
ATOM 1619 O O . PRO A 1 201 ? -10.203 17.344 13.375 1 92.62 201 PRO A O 1
ATOM 1622 N N . ILE A 1 202 ? -11.891 18.438 14.312 1 93.12 202 ILE A N 1
ATOM 1623 C CA . ILE A 1 202 ? -11.406 19.719 13.828 1 93.12 202 ILE A CA 1
ATOM 1624 C C . ILE A 1 202 ? -10.086 20.062 14.516 1 93.12 202 ILE A C 1
ATOM 1626 O O . ILE A 1 202 ? -9.141 20.516 13.867 1 93.12 202 ILE A O 1
ATOM 1630 N N . VAL A 1 203 ? -10.031 19.891 15.789 1 93.06 203 VAL A N 1
ATOM 1631 C CA . VAL A 1 203 ? -8.852 20.219 16.578 1 93.06 203 VAL A CA 1
ATOM 1632 C C . VAL A 1 203 ? -7.676 19.344 16.125 1 93.06 203 VAL A C 1
ATOM 1634 O O . VAL A 1 203 ? -6.559 19.844 15.961 1 93.06 203 VAL A O 1
ATOM 1637 N N . LEU A 1 204 ? -7.945 18.109 15.953 1 94.81 204 LEU A N 1
ATOM 1638 C CA . LEU A 1 204 ? -6.895 17.203 15.531 1 94.81 204 LEU A CA 1
ATOM 1639 C C . LEU A 1 204 ? -6.371 17.578 14.148 1 94.81 204 LEU A C 1
ATOM 1641 O O . LEU A 1 204 ? -5.16 17.531 13.906 1 94.81 204 LEU A O 1
ATOM 1645 N N . ASP A 1 205 ? -7.25 17.922 13.297 1 96.12 205 ASP A N 1
ATOM 1646 C CA . ASP A 1 205 ? -6.828 18.328 11.961 1 96.12 205 ASP A CA 1
ATOM 1647 C C . ASP A 1 205 ? -6.023 19.625 12.008 1 96.12 205 ASP A C 1
ATOM 1649 O O . ASP A 1 205 ? -5.062 19.797 11.258 1 96.12 205 ASP A O 1
ATOM 1653 N N . LEU A 1 206 ? -6.453 20.484 12.859 1 95.81 206 LEU A N 1
ATOM 1654 C CA . LEU A 1 206 ? -5.734 21.75 13.055 1 95.81 206 LEU A CA 1
ATOM 1655 C C . LEU A 1 206 ? -4.32 21.484 13.562 1 95.81 206 LEU A C 1
ATOM 1657 O O . LEU A 1 206 ? -3.359 22.078 13.062 1 95.81 206 LEU A O 1
ATOM 1661 N N . VAL A 1 207 ? -4.203 20.672 14.562 1 96.12 207 VAL A N 1
ATOM 1662 C CA . VAL A 1 207 ? -2.906 20.344 15.141 1 96.12 207 VAL A CA 1
ATOM 1663 C C . VAL A 1 207 ? -2.029 19.672 14.086 1 96.12 207 VAL A C 1
ATOM 1665 O O . VAL A 1 207 ? -0.85 20 13.945 1 96.12 207 VAL A O 1
ATOM 1668 N N . LYS A 1 208 ? -2.564 18.781 13.375 1 97.62 208 LYS A N 1
ATOM 1669 C CA . LYS A 1 208 ? -1.848 18.047 12.328 1 97.62 208 LYS A CA 1
ATOM 1670 C C . LYS A 1 208 ? -1.301 19 11.266 1 97.62 208 LYS A C 1
ATOM 1672 O O . LYS A 1 208 ? -0.11 18.969 10.953 1 97.62 208 LYS A O 1
ATOM 1677 N N . ASN A 1 209 ? -2.162 19.859 10.766 1 97.75 209 ASN A N 1
ATOM 1678 C CA . ASN A 1 209 ? -1.765 20.781 9.711 1 97.75 209 ASN A CA 1
ATOM 1679 C C . ASN A 1 209 ? -0.783 21.828 10.234 1 97.75 209 ASN A C 1
ATOM 1681 O O . ASN A 1 209 ? 0.141 22.234 9.523 1 97.75 209 ASN A O 1
ATOM 1685 N N . ALA A 1 210 ? -0.958 22.266 11.43 1 97.31 210 ALA A N 1
ATOM 1686 C CA . ALA A 1 210 ? -0.043 23.234 12.039 1 97.31 210 ALA A CA 1
ATOM 1687 C C . ALA A 1 210 ? 1.35 22.625 12.211 1 97.31 210 ALA A C 1
ATOM 1689 O O . ALA A 1 210 ? 2.354 23.281 11.914 1 97.31 210 ALA A O 1
ATOM 1690 N N . ALA A 1 211 ? 1.343 21.438 12.648 1 97.56 211 ALA A N 1
ATOM 1691 C CA . ALA A 1 211 ? 2.621 20.766 12.836 1 97.56 211 ALA A CA 1
ATOM 1692 C C . ALA A 1 211 ? 3.324 20.531 11.5 1 97.56 211 ALA A C 1
ATOM 1694 O O . ALA A 1 211 ? 4.547 20.656 11.406 1 97.56 211 ALA A O 1
ATOM 1695 N N . ASP A 1 212 ? 2.594 20.25 10.492 1 97.81 212 ASP A N 1
ATOM 1696 C CA . ASP A 1 212 ? 3.168 19.969 9.18 1 97.81 212 ASP A CA 1
ATOM 1697 C C . ASP A 1 212 ? 3.676 21.234 8.508 1 97.81 212 ASP A C 1
ATOM 1699 O O . ASP A 1 212 ? 4.492 21.172 7.59 1 97.81 212 ASP A O 1
ATOM 1703 N N . LEU A 1 213 ? 3.213 22.375 8.977 1 96.81 213 LEU A N 1
ATOM 1704 C CA . LEU A 1 213 ? 3.547 23.656 8.344 1 96.81 213 L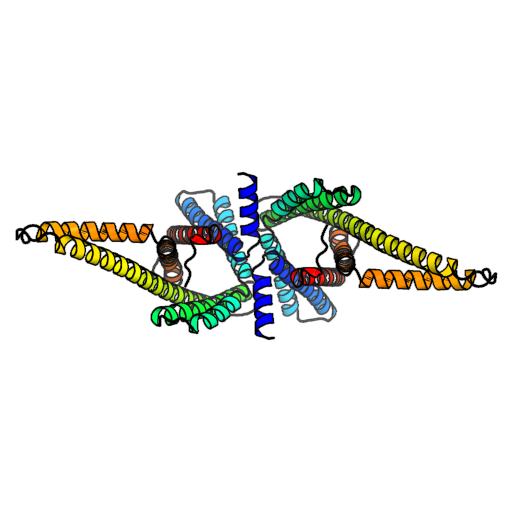EU A CA 1
ATOM 1705 C C . LEU A 1 213 ? 5.047 23.922 8.406 1 96.81 213 LEU A C 1
ATOM 1707 O O . LEU A 1 213 ? 5.617 24.516 7.496 1 96.81 213 LEU A O 1
ATOM 1711 N N . PHE A 1 214 ? 5.668 23.406 9.383 1 95.56 214 PHE A N 1
ATOM 1712 C CA . PHE A 1 214 ? 7.082 23.672 9.617 1 95.56 214 PHE A CA 1
ATOM 1713 C C . PHE A 1 214 ? 7.953 22.906 8.641 1 95.56 214 PHE A C 1
ATOM 1715 O O . PHE A 1 214 ? 9.102 23.266 8.398 1 95.56 214 PHE A O 1
ATOM 1722 N N . LEU A 1 215 ? 7.449 21.922 8.062 1 96.19 215 LEU A N 1
ATOM 1723 C CA . LEU A 1 215 ? 8.25 21.047 7.219 1 96.19 215 LEU A CA 1
ATOM 1724 C C . LEU A 1 215 ? 8.523 21.688 5.863 1 96.19 215 LEU A C 1
ATOM 1726 O O . LEU A 1 215 ? 9.68 21.891 5.492 1 96.19 215 LEU A O 1
ATOM 1730 N N . PRO A 1 216 ? 7.465 22.078 5.152 1 95.69 216 PRO A N 1
ATOM 1731 C CA . PRO A 1 216 ? 7.758 22.734 3.881 1 95.69 216 PRO A CA 1
ATOM 1732 C C . PRO A 1 216 ? 8.43 24.094 4.062 1 95.69 216 PRO A C 1
ATOM 1734 O O . PRO A 1 216 ? 9.211 24.531 3.211 1 95.69 216 PRO A O 1
ATOM 1737 N N . LEU A 1 217 ? 8.148 24.812 5.109 1 95.38 217 LEU A N 1
ATOM 1738 C CA . LEU A 1 217 ? 8.797 26.094 5.367 1 95.38 217 LEU A CA 1
ATOM 1739 C C . LEU A 1 217 ? 10.305 25.922 5.52 1 95.38 217 LEU A C 1
ATOM 1741 O O . LEU A 1 217 ? 11.07 26.781 5.082 1 95.38 217 LEU A O 1
ATOM 1745 N N . SER A 1 218 ? 10.664 24.859 6.164 1 94 218 SER A N 1
ATOM 1746 C CA . SER A 1 218 ? 12.086 24.562 6.305 1 94 218 SER A CA 1
ATOM 1747 C C . SER A 1 218 ? 12.703 24.172 4.965 1 94 218 SER A C 1
ATOM 1749 O O . SER A 1 218 ? 13.805 24.609 4.629 1 94 218 SER A O 1
ATOM 1751 N N . SER A 1 219 ? 12.039 23.375 4.23 1 92.75 219 SER A N 1
ATOM 1752 C CA . SER A 1 219 ? 12.539 22.906 2.939 1 92.75 219 SER A CA 1
ATOM 1753 C C . SER A 1 219 ? 12.727 24.078 1.972 1 92.75 219 SER A C 1
ATOM 1755 O O . SER A 1 219 ? 13.641 24.047 1.142 1 92.75 219 SER A O 1
ATOM 1757 N N . LEU A 1 220 ? 11.883 25.094 2.047 1 94.38 220 LEU A N 1
ATOM 1758 C CA . LEU A 1 220 ? 11.938 26.25 1.163 1 94.38 220 LEU A CA 1
ATOM 1759 C C . LEU A 1 220 ? 12.953 27.281 1.666 1 94.38 220 LEU A C 1
ATOM 1761 O O . LEU A 1 220 ? 13.289 28.219 0.954 1 94.38 220 LEU A O 1
ATOM 1765 N N . GLY A 1 221 ? 13.422 27.078 2.867 1 92.06 221 GLY A N 1
ATOM 1766 C CA . GLY A 1 221 ? 14.445 27.953 3.42 1 92.06 221 GLY A CA 1
ATOM 1767 C C . GLY A 1 221 ? 13.867 29.188 4.09 1 92.06 221 GLY A C 1
ATOM 1768 O O . GLY A 1 221 ? 14.602 30.141 4.383 1 92.06 221 GLY A O 1
ATOM 1769 N N . TYR A 1 222 ? 12.641 29.172 4.27 1 93.38 222 TYR A N 1
ATOM 1770 C CA . TYR A 1 222 ? 12.023 30.312 4.926 1 93.38 222 TYR A CA 1
ATOM 1771 C C . TYR A 1 222 ? 12.344 30.328 6.418 1 93.38 222 TYR A C 1
ATOM 1773 O O . TYR A 1 222 ? 12.445 31.391 7.031 1 93.38 222 TYR A O 1
ATOM 1781 N N . LEU A 1 223 ? 12.43 29.125 7.027 1 91.81 223 LEU A N 1
ATOM 1782 C CA . LEU A 1 223 ? 12.781 28.938 8.43 1 91.81 223 LEU A CA 1
ATOM 1783 C C . LEU A 1 223 ? 13.883 27.906 8.586 1 91.81 223 LEU A C 1
ATOM 1785 O O . LEU A 1 223 ? 13.844 26.844 7.945 1 91.81 223 LEU A O 1
ATOM 1789 N N . ALA A 1 224 ? 14.859 28.188 9.281 1 91.81 224 ALA A N 1
ATOM 1790 C CA . ALA A 1 224 ? 15.922 27.219 9.578 1 91.81 224 ALA A CA 1
ATOM 1791 C C . ALA A 1 224 ? 15.562 26.359 10.781 1 91.81 224 ALA A C 1
ATOM 1793 O O . ALA A 1 224 ? 15.953 26.656 11.914 1 91.81 224 ALA A O 1
ATOM 1794 N N . ILE A 1 225 ? 14.883 25.344 10.547 1 93.06 225 ILE A N 1
ATOM 1795 C CA . ILE A 1 225 ? 14.438 24.469 11.617 1 93.06 225 ILE A CA 1
ATOM 1796 C C . ILE A 1 225 ? 15.344 23.25 11.703 1 93.06 225 ILE A C 1
ATOM 1798 O O . ILE A 1 225 ? 15.578 22.578 10.703 1 93.06 225 ILE A O 1
ATOM 1802 N N . PRO A 1 226 ? 15.867 23.062 12.883 1 93.62 226 PRO A N 1
ATOM 1803 C CA . PRO A 1 226 ? 16.719 21.875 13.031 1 93.62 226 PRO A CA 1
ATOM 1804 C C . PRO A 1 226 ? 15.977 20.578 12.734 1 93.62 226 PRO A C 1
ATOM 1806 O O . PRO A 1 226 ? 14.742 20.516 12.852 1 93.62 226 PRO A O 1
ATOM 1809 N N . ALA A 1 227 ? 16.703 19.531 12.43 1 93.06 227 ALA A N 1
ATOM 1810 C CA . ALA A 1 227 ? 16.156 18.234 12.047 1 93.06 227 ALA A CA 1
ATOM 1811 C C . ALA A 1 227 ? 15.336 17.625 13.188 1 93.06 227 ALA A C 1
ATOM 1813 O O . ALA A 1 227 ? 14.344 16.938 12.945 1 93.06 227 ALA A O 1
ATOM 1814 N N . GLY A 1 228 ? 15.75 17.891 14.359 1 94.69 228 GLY A N 1
ATOM 1815 C CA . GLY A 1 228 ? 15.039 17.359 15.516 1 94.69 228 GLY A CA 1
ATOM 1816 C C . GLY A 1 228 ? 13.625 17.891 15.633 1 94.69 228 GLY A C 1
ATOM 1817 O O . GLY A 1 228 ? 12.688 17.125 15.891 1 94.69 228 GLY A O 1
ATOM 1818 N N . ILE A 1 229 ? 13.484 19.172 15.406 1 95.81 229 ILE A N 1
ATOM 1819 C CA . ILE A 1 229 ? 12.172 19.797 15.484 1 95.81 229 ILE A CA 1
ATOM 1820 C C . ILE A 1 229 ? 11.305 19.344 14.312 1 95.81 229 ILE A C 1
ATOM 1822 O O . ILE A 1 229 ? 10.102 19.141 14.469 1 95.81 229 ILE A O 1
ATOM 1826 N N . GLN A 1 230 ? 11.898 19.188 13.18 1 96.44 230 GLN A N 1
ATOM 1827 C CA . GLN A 1 230 ? 11.164 18.656 12.031 1 96.44 230 GLN A CA 1
ATOM 1828 C C . GLN A 1 230 ? 10.633 17.266 12.32 1 96.44 230 GLN A C 1
ATOM 1830 O O . GLN A 1 230 ? 9.484 16.953 12.008 1 96.44 230 GLN A O 1
ATOM 1835 N N . GLY A 1 231 ? 11.562 16.438 12.898 1 97.44 231 GLY A N 1
ATOM 1836 C CA . GLY A 1 231 ? 11.156 15.094 13.273 1 97.44 231 GLY A CA 1
ATOM 1837 C C . GLY A 1 231 ? 10.008 15.07 14.273 1 97.44 231 GLY A C 1
ATOM 1838 O O . GLY A 1 231 ? 9.078 14.273 14.141 1 97.44 231 GLY A O 1
ATOM 1839 N N . LEU A 1 232 ? 10.07 15.938 15.156 1 97.5 232 LEU A N 1
ATOM 1840 C CA . LEU A 1 232 ? 9.047 16 16.203 1 97.5 232 LEU A CA 1
ATOM 1841 C C . LEU A 1 232 ? 7.715 16.453 15.625 1 97.5 232 LEU A C 1
ATOM 1843 O O . LEU A 1 232 ? 6.672 15.875 15.922 1 97.5 232 LEU A O 1
ATOM 1847 N N . CYS A 1 233 ? 7.75 17.531 14.883 1 97.56 233 CYS A N 1
ATOM 1848 C CA . CYS A 1 233 ? 6.535 18.031 14.25 1 97.56 233 CYS A CA 1
ATOM 1849 C C . CYS A 1 233 ? 5.93 16.984 13.328 1 97.56 233 CYS A C 1
ATOM 1851 O O . CYS A 1 233 ? 4.719 16.766 13.344 1 97.56 233 CYS A O 1
ATOM 1853 N N . GLY A 1 234 ? 6.781 16.312 12.57 1 97.5 234 GLY A N 1
ATOM 1854 C CA . GLY A 1 234 ? 6.309 15.234 11.711 1 97.5 234 GLY A CA 1
ATOM 1855 C C . GLY A 1 234 ? 5.711 14.07 12.477 1 97.5 234 GLY A C 1
ATOM 1856 O O . GLY A 1 234 ? 4.715 13.484 12.055 1 97.5 234 GLY A O 1
ATOM 1857 N N . LEU A 1 235 ? 6.324 13.797 13.562 1 98.06 235 LEU A N 1
ATOM 1858 C CA . LEU A 1 235 ? 5.84 12.703 14.398 1 98.06 235 LEU A CA 1
ATOM 1859 C C . LEU A 1 235 ? 4.461 13.023 14.969 1 98.06 235 LEU A C 1
ATOM 1861 O O . LEU A 1 235 ? 3.57 12.172 14.969 1 98.06 235 LEU A O 1
ATOM 1865 N N . ILE A 1 236 ? 4.273 14.219 15.359 1 97.81 236 ILE A N 1
ATOM 1866 C CA . ILE A 1 236 ? 3.002 14.648 15.922 1 97.81 236 ILE A CA 1
ATOM 1867 C C . ILE A 1 236 ? 1.907 14.547 14.859 1 97.81 236 ILE A C 1
ATOM 1869 O O . ILE A 1 236 ? 0.853 13.953 15.102 1 97.81 236 ILE A O 1
ATOM 1873 N N . SER A 1 237 ? 2.156 15.125 13.75 1 97.94 237 SER A N 1
ATOM 1874 C CA . SER A 1 237 ? 1.158 15.102 12.68 1 97.94 237 SER A CA 1
ATOM 1875 C C . SER A 1 237 ? 0.873 13.672 12.227 1 97.94 237 SER A C 1
ATOM 1877 O O . SER A 1 237 ? -0.271 13.336 11.922 1 97.94 237 SER A O 1
ATOM 1879 N N . SER A 1 238 ? 1.893 12.805 12.258 1 97.75 238 SER A N 1
ATOM 1880 C CA . SER A 1 238 ? 1.728 11.414 11.836 1 97.75 238 SER A CA 1
ATOM 1881 C C . SER A 1 238 ? 0.87 10.633 12.828 1 97.75 238 SER A C 1
ATOM 1883 O O . SER A 1 238 ? 0.047 9.805 12.438 1 97.75 238 SER A O 1
ATOM 1885 N N . LEU A 1 239 ? 1.073 10.922 14.047 1 97.25 239 LEU A N 1
ATOM 1886 C CA . LEU A 1 239 ? 0.296 10.242 15.07 1 97.25 239 LEU A CA 1
ATOM 1887 C C . LEU A 1 239 ? -1.177 10.625 14.992 1 97.25 239 LEU A C 1
ATOM 1889 O O . LEU A 1 239 ? -2.057 9.781 15.164 1 97.25 239 LEU A O 1
ATOM 1893 N N . VAL A 1 240 ? -1.387 11.867 14.719 1 96.25 240 VAL A N 1
ATOM 1894 C CA . VAL A 1 240 ? -2.764 12.312 14.531 1 96.25 240 VAL A CA 1
ATOM 1895 C C . VAL A 1 240 ? -3.361 11.633 13.305 1 96.25 240 VAL A C 1
ATOM 1897 O O . VAL A 1 240 ? -4.504 11.164 13.336 1 96.25 240 VAL A O 1
ATOM 1900 N N . GLY A 1 241 ? -2.592 11.578 12.258 1 95.19 241 GLY A N 1
ATOM 1901 C CA . GLY A 1 241 ? -3.051 10.883 11.062 1 95.19 241 GLY A CA 1
ATOM 1902 C C . GLY A 1 241 ? -3.367 9.422 11.305 1 95.19 241 GLY A C 1
ATOM 1903 O O . GLY A 1 241 ? -4.375 8.906 10.812 1 95.19 241 GLY A O 1
ATOM 1904 N N . LEU A 1 242 ? -2.537 8.82 12.023 1 95.31 242 LEU A N 1
ATOM 1905 C CA . LEU A 1 242 ? -2.736 7.41 12.344 1 95.31 242 LEU A CA 1
ATOM 1906 C C . LEU A 1 242 ? -3.986 7.219 13.195 1 95.31 242 LEU A C 1
ATOM 1908 O O . LEU A 1 242 ? -4.734 6.258 13.008 1 95.31 242 LEU A O 1
ATOM 1912 N N . ALA A 1 243 ? -4.203 8.141 14.086 1 94.31 243 ALA A N 1
ATOM 1913 C CA . ALA A 1 243 ? -5.379 8.078 14.953 1 94.31 243 ALA A CA 1
ATOM 1914 C C . ALA A 1 243 ? -6.664 8.188 14.133 1 94.31 243 ALA A C 1
ATOM 1916 O O . ALA A 1 243 ? -7.66 7.527 14.445 1 94.31 243 ALA A O 1
ATOM 1917 N N . THR A 1 244 ? -6.605 8.969 13.133 1 92.62 244 THR A N 1
ATOM 1918 C CA . THR A 1 244 ? -7.797 9.172 12.32 1 92.62 244 THR A CA 1
ATOM 1919 C C . THR A 1 244 ? -8.102 7.922 11.484 1 92.62 244 THR A C 1
ATOM 1921 O O . THR A 1 244 ? -9.258 7.652 11.164 1 92.62 244 THR A O 1
ATOM 1924 N N . VAL A 1 245 ? -7.082 7.152 11.148 1 91.56 245 VAL A N 1
ATOM 1925 C CA . VAL A 1 245 ? -7.285 5.914 10.398 1 91.56 245 VAL A CA 1
ATOM 1926 C C . VAL A 1 245 ? -7.754 4.812 11.352 1 91.56 245 VAL A C 1
ATOM 1928 O O . VAL A 1 245 ? -8.578 3.975 10.977 1 91.56 245 VAL A O 1
ATOM 1931 N N . TRP A 1 246 ? -7.215 4.934 12.531 1 91.19 246 TRP A N 1
ATOM 1932 C CA . TRP A 1 246 ? -7.574 3.947 13.547 1 91.19 246 TRP A CA 1
ATOM 1933 C C . TRP A 1 246 ? -9.023 4.109 13.984 1 91.19 246 TRP A C 1
ATOM 1935 O O . TRP A 1 246 ? -9.734 3.121 14.188 1 91.19 246 TRP A O 1
ATOM 1945 N N . ASP A 1 247 ? -9.398 5.359 14.086 1 90.94 247 ASP A N 1
ATOM 1946 C CA . ASP A 1 247 ? -10.766 5.691 14.461 1 90.94 247 ASP A CA 1
ATOM 1947 C C . ASP A 1 247 ? -11.383 6.688 13.477 1 90.94 247 ASP A C 1
ATOM 1949 O O . ASP A 1 247 ? -11.086 7.883 13.531 1 90.94 247 ASP A O 1
ATOM 1953 N N . ALA A 1 248 ? -12.258 6.152 12.766 1 85.69 248 ALA A N 1
ATOM 1954 C CA . ALA A 1 248 ? -12.852 6.945 11.695 1 85.69 248 ALA A CA 1
ATOM 1955 C C . ALA A 1 248 ? -13.656 8.109 12.258 1 85.69 248 ALA A C 1
ATOM 1957 O O . ALA A 1 248 ? -13.93 9.086 11.555 1 85.69 248 ALA A O 1
ATOM 1958 N N . LYS A 1 249 ? -14.07 8.055 13.5 1 84.94 249 LYS A N 1
ATOM 1959 C CA . LYS A 1 249 ? -14.852 9.125 14.117 1 84.94 249 LYS A CA 1
ATOM 1960 C C . LYS A 1 249 ? -14.008 10.391 14.289 1 84.94 249 LYS A C 1
ATOM 1962 O O . LYS A 1 249 ? -14.547 11.484 14.461 1 84.94 249 LYS A O 1
ATOM 1967 N N . LEU A 1 250 ? -12.75 10.188 14.172 1 86.88 250 LEU A N 1
ATOM 1968 C CA . LEU A 1 250 ? -11.852 11.312 14.391 1 86.88 250 LEU A CA 1
ATOM 1969 C C . LEU A 1 250 ? -11.539 12.023 13.078 1 86.88 250 LEU A C 1
ATOM 1971 O O . LEU A 1 250 ? -10.875 13.062 13.078 1 86.88 250 LEU A O 1
ATOM 1975 N N . LYS A 1 251 ? -12.047 11.492 12.047 1 85 251 LYS A N 1
ATOM 1976 C CA . LYS A 1 251 ? -11.781 12.094 10.742 1 85 251 LYS A CA 1
ATOM 1977 C C . LYS A 1 251 ? -12.742 13.234 10.461 1 85 251 LYS A C 1
ATOM 1979 O O . LYS A 1 251 ? -13.953 13.109 10.68 1 85 251 LYS A O 1
ATOM 1984 N N . LEU A 1 252 ? -12.086 14.305 9.945 1 82.94 252 LEU A N 1
ATOM 1985 C CA . LEU A 1 252 ? -12.891 15.484 9.617 1 82.94 252 LEU A CA 1
ATOM 1986 C C . LEU A 1 252 ? -13.664 15.266 8.32 1 82.94 252 LEU A C 1
ATOM 1988 O O . LEU A 1 252 ? -13.086 14.875 7.305 1 82.94 252 LEU A O 1
ATOM 1992 N N . GLN A 1 253 ? -14.945 15.305 8.438 1 74.31 253 GLN A N 1
ATOM 1993 C CA . GLN A 1 253 ? -15.797 15.156 7.266 1 74.31 253 GLN A CA 1
ATOM 1994 C C . GLN A 1 253 ? -16.203 16.516 6.707 1 74.31 253 GLN A C 1
ATOM 1996 O O . GLN A 1 253 ? -16.406 17.469 7.461 1 74.31 253 GLN A O 1
ATOM 2001 N N . PRO A 1 254 ? -16.078 16.594 5.352 1 68.19 254 PRO A N 1
ATOM 2002 C CA . PRO A 1 254 ? -16.562 17.875 4.812 1 68.19 254 PRO A CA 1
ATOM 2003 C C . PRO A 1 254 ? -18.031 18.109 5.105 1 68.19 254 PRO A C 1
ATOM 2005 O O . PRO A 1 254 ? -18.797 17.156 5.324 1 68.19 254 PRO A O 1
ATOM 2008 N N . MET B 1 1 ? -18.984 4.836 -17.938 1 54.78 1 MET B N 1
ATOM 2009 C CA . MET B 1 1 ? -18 3.758 -18.062 1 54.78 1 MET B CA 1
ATOM 2010 C C . MET B 1 1 ? -16.625 4.203 -17.562 1 54.78 1 MET B C 1
ATOM 2012 O O . MET B 1 1 ? -15.969 3.477 -16.828 1 54.78 1 MET B O 1
ATOM 2016 N N . SER B 1 2 ? -16.328 5.555 -17.828 1 78.81 2 SER B N 1
ATOM 2017 C CA . SER B 1 2 ? -15.023 6.113 -17.5 1 78.81 2 SER B CA 1
ATOM 2018 C C . SER B 1 2 ? -14.898 6.375 -16 1 78.81 2 SER B C 1
ATOM 2020 O O . SER B 1 2 ? -13.891 6.02 -15.391 1 78.81 2 SER B O 1
ATOM 2022 N N . GLU B 1 3 ? -16.062 6.621 -15.445 1 83.44 3 GLU B N 1
ATOM 2023 C CA . GLU B 1 3 ? -16.031 6.926 -14.016 1 83.44 3 GLU B CA 1
ATOM 2024 C C . GLU B 1 3 ? -15.93 5.652 -13.188 1 83.44 3 GLU B C 1
ATOM 2026 O O . GLU B 1 3 ? -15.211 5.617 -12.18 1 83.44 3 GLU B O 1
ATOM 2031 N N . GLU B 1 4 ? -16.578 4.652 -13.672 1 88.75 4 GLU B N 1
ATOM 2032 C CA . GLU B 1 4 ? -16.562 3.369 -12.977 1 88.75 4 GLU B CA 1
ATOM 2033 C C . GLU B 1 4 ? -15.156 2.764 -13 1 88.75 4 GLU B C 1
ATOM 2035 O O . GLU B 1 4 ? -14.703 2.201 -12 1 88.75 4 GLU B O 1
ATOM 2040 N N . PHE B 1 5 ? -14.547 2.898 -14.133 1 89.94 5 PHE B N 1
ATOM 2041 C CA . PHE B 1 5 ? -13.195 2.377 -14.266 1 89.94 5 PHE B CA 1
ATOM 2042 C C . PHE B 1 5 ? -12.242 3.1 -13.328 1 89.94 5 PHE B C 1
ATOM 2044 O O . PHE B 1 5 ? -11.438 2.465 -12.641 1 89.94 5 PHE B O 1
ATOM 2051 N N . VAL B 1 6 ? -12.43 4.387 -13.297 1 89.56 6 VAL B N 1
ATOM 2052 C CA . VAL B 1 6 ? -11.562 5.191 -12.438 1 89.56 6 VAL B CA 1
ATOM 2053 C C . VAL B 1 6 ? -11.789 4.812 -10.977 1 89.56 6 VAL B C 1
ATOM 2055 O O . VAL B 1 6 ? -10.828 4.66 -10.219 1 89.56 6 VAL B O 1
ATOM 2058 N N . ASN B 1 7 ? -12.961 4.578 -10.625 1 90.56 7 ASN B N 1
ATOM 2059 C CA . ASN B 1 7 ? -13.281 4.207 -9.25 1 90.56 7 ASN B CA 1
ATOM 2060 C C . ASN B 1 7 ? -12.727 2.83 -8.898 1 90.56 7 ASN B C 1
ATOM 2062 O O . ASN B 1 7 ? -12.289 2.604 -7.77 1 90.56 7 ASN B O 1
ATOM 2066 N N . ARG B 1 8 ? -12.703 2.004 -9.859 1 91.56 8 ARG B N 1
ATOM 2067 C CA . ARG B 1 8 ? -12.156 0.67 -9.625 1 91.56 8 ARG B CA 1
ATOM 2068 C C . ARG B 1 8 ? -10.641 0.717 -9.469 1 91.56 8 ARG B C 1
ATOM 2070 O O . ARG B 1 8 ? -10.07 -0.023 -8.672 1 91.56 8 ARG B O 1
ATOM 2077 N N . VAL B 1 9 ? -10.094 1.566 -10.234 1 91.88 9 VAL B N 1
ATOM 2078 C CA . VAL B 1 9 ? -8.648 1.733 -10.148 1 91.88 9 VAL B CA 1
ATOM 2079 C C . VAL B 1 9 ? -8.273 2.32 -8.789 1 91.88 9 VAL B C 1
ATOM 2081 O O . VAL B 1 9 ? -7.305 1.881 -8.156 1 91.88 9 VAL B O 1
ATOM 2084 N N . ILE B 1 10 ? -9.062 3.221 -8.352 1 92.06 10 ILE B N 1
ATOM 2085 C CA . ILE B 1 10 ? -8.828 3.85 -7.055 1 92.06 10 ILE B CA 1
ATOM 2086 C C . ILE B 1 10 ? -9.008 2.82 -5.941 1 92.06 10 ILE B C 1
ATOM 2088 O O . ILE B 1 10 ? -8.211 2.768 -5 1 92.06 10 ILE B O 1
ATOM 2092 N N . LYS B 1 11 ? -9.984 2.021 -6.082 1 92.5 11 LYS B N 1
ATOM 2093 C CA . LYS B 1 11 ? -10.234 0.985 -5.086 1 92.5 11 LYS B CA 1
ATOM 2094 C C . LYS B 1 11 ? -9.086 -0.017 -5.035 1 92.5 11 LYS B C 1
ATOM 2096 O O . LYS B 1 11 ? -8.633 -0.397 -3.951 1 92.5 11 LYS B O 1
ATOM 2101 N N . LEU B 1 12 ? -8.625 -0.391 -6.207 1 93.25 12 LEU B N 1
ATOM 2102 C CA . LEU B 1 12 ? -7.5 -1.312 -6.285 1 93.25 12 LEU B CA 1
ATOM 2103 C C . LEU B 1 12 ? -6.262 -0.714 -5.629 1 93.25 12 LEU B C 1
ATOM 2105 O O . LEU B 1 12 ? -5.574 -1.391 -4.863 1 93.25 12 LEU B O 1
ATOM 2109 N N . GLY B 1 13 ? -6.051 0.521 -5.82 1 92.75 13 GLY B N 1
ATOM 2110 C CA . GLY B 1 13 ? -4.879 1.203 -5.289 1 92.75 13 GLY B CA 1
ATOM 2111 C C . GLY B 1 13 ? -4.992 1.503 -3.805 1 92.75 13 GLY B C 1
ATOM 2112 O O . GLY B 1 13 ? -3.984 1.771 -3.143 1 92.75 13 GLY B O 1
ATOM 2113 N N . SER B 1 14 ? -6.188 1.462 -3.285 1 92.81 14 SER B N 1
ATOM 2114 C CA . SER B 1 14 ? -6.391 1.779 -1.876 1 92.81 14 SER B CA 1
ATOM 2115 C C . SER B 1 14 ? -6.121 0.568 -0.991 1 92.81 14 SER B C 1
ATOM 2117 O O . SER B 1 14 ? -5.98 0.701 0.227 1 92.81 14 SER B O 1
ATOM 2119 N N . GLN B 1 15 ? -5.965 -0.561 -1.623 1 93.69 15 GLN B N 1
ATOM 2120 C CA . GLN B 1 15 ? -5.645 -1.791 -0.907 1 93.69 15 GLN B CA 1
ATOM 2121 C C . GLN B 1 15 ? -4.18 -2.178 -1.104 1 93.69 15 GLN B C 1
ATOM 2123 O O . GLN B 1 15 ? -3.646 -2.062 -2.209 1 93.69 15 GLN B O 1
ATOM 2128 N N . THR B 1 16 ? -3.584 -2.633 -0.028 1 94.12 16 THR B N 1
ATOM 2129 C CA . THR B 1 16 ? -2.18 -3.021 -0.12 1 94.12 16 THR B CA 1
ATOM 2130 C C . THR B 1 16 ? -2.018 -4.254 -1.007 1 94.12 16 THR B C 1
ATOM 2132 O O . THR B 1 16 ? -1.03 -4.375 -1.735 1 94.12 16 THR B O 1
ATOM 2135 N N . SER B 1 17 ? -2.986 -5.156 -0.957 1 93.5 17 SER B N 1
ATOM 2136 C CA . SER B 1 17 ? -2.924 -6.355 -1.791 1 93.5 17 SER B CA 1
ATOM 2137 C C . SER B 1 17 ? -3.018 -6 -3.271 1 93.5 17 SER B C 1
ATOM 2139 O O . SER B 1 17 ? -2.312 -6.578 -4.098 1 93.5 17 SER B O 1
ATOM 2141 N N . GLY B 1 18 ? -3.904 -5.094 -3.57 1 94.56 18 GLY B N 1
ATOM 2142 C CA . GLY B 1 18 ? -4.023 -4.648 -4.949 1 94.56 18 GLY B CA 1
ATOM 2143 C C . GLY B 1 18 ? -2.766 -3.982 -5.473 1 94.56 18 GLY B C 1
ATOM 2144 O O . GLY B 1 18 ? -2.322 -4.27 -6.586 1 94.56 18 GLY B O 1
ATOM 2145 N N . ARG B 1 19 ? -2.205 -3.156 -4.668 1 95.12 19 ARG B N 1
ATOM 2146 C CA . ARG B 1 19 ? -0.978 -2.473 -5.062 1 95.12 19 ARG B CA 1
ATOM 2147 C C . ARG B 1 19 ? 0.173 -3.461 -5.219 1 95.12 19 ARG B C 1
ATOM 2149 O O . ARG B 1 19 ? 1 -3.322 -6.121 1 95.12 19 ARG B O 1
ATOM 2156 N N . ASP B 1 20 ? 0.217 -4.332 -4.328 1 96.06 20 ASP B N 1
ATOM 2157 C CA . ASP B 1 20 ? 1.271 -5.34 -4.395 1 96.06 20 ASP B CA 1
ATOM 2158 C C . ASP B 1 20 ? 1.211 -6.113 -5.707 1 96.06 20 ASP B C 1
ATOM 2160 O O . ASP B 1 20 ? 2.236 -6.328 -6.355 1 96.06 20 ASP B O 1
ATOM 2164 N N . LYS B 1 21 ? -0.01 -6.516 -6.141 1 96.5 21 LYS B N 1
ATOM 2165 C CA . LYS B 1 21 ? -0.16 -7.273 -7.379 1 96.5 21 LYS B CA 1
ATOM 2166 C C . LYS B 1 21 ? 0.165 -6.41 -8.594 1 96.5 21 LYS B C 1
ATOM 2168 O O . LYS B 1 21 ? 0.697 -6.906 -9.586 1 96.5 21 LYS B O 1
ATOM 2173 N N . LEU B 1 22 ? -0.214 -5.211 -8.5 1 96.31 22 LEU B N 1
ATOM 2174 C CA . LEU B 1 22 ? 0.112 -4.281 -9.578 1 96.31 22 LEU B CA 1
ATOM 2175 C C . LEU B 1 22 ? 1.622 -4.125 -9.719 1 96.31 22 LEU B C 1
ATOM 2177 O O . LEU B 1 22 ? 2.156 -4.203 -10.828 1 96.31 22 LEU B O 1
ATOM 2181 N N . TYR B 1 23 ? 2.258 -3.902 -8.594 1 97.06 23 TYR B N 1
ATOM 2182 C CA . TYR B 1 23 ? 3.707 -3.748 -8.609 1 97.06 23 TYR B CA 1
ATOM 2183 C C . TYR B 1 23 ? 4.387 -5.027 -9.078 1 97.06 23 TYR B C 1
ATOM 2185 O O . TYR B 1 23 ? 5.395 -4.98 -9.789 1 97.06 23 TYR B O 1
ATOM 2193 N N . ARG B 1 24 ? 3.861 -6.109 -8.641 1 97.88 24 ARG B N 1
ATOM 2194 C CA . ARG B 1 24 ? 4.406 -7.391 -9.078 1 97.88 24 ARG B CA 1
ATOM 2195 C C . ARG B 1 24 ? 4.305 -7.539 -10.594 1 97.88 24 ARG B C 1
ATOM 2197 O O . ARG B 1 24 ? 5.23 -8.039 -11.242 1 97.88 24 ARG B O 1
ATOM 2204 N N . THR B 1 25 ? 3.24 -7.133 -11.164 1 97.88 25 THR B N 1
ATOM 2205 C CA . THR B 1 25 ? 3.035 -7.203 -12.609 1 97.88 25 THR B CA 1
ATOM 2206 C C . THR B 1 25 ? 4.082 -6.371 -13.344 1 97.88 25 THR B C 1
ATOM 2208 O O . THR B 1 25 ? 4.699 -6.848 -14.297 1 97.88 25 THR B O 1
ATOM 2211 N N . PHE B 1 26 ? 4.32 -5.195 -12.844 1 97 26 PHE B N 1
ATOM 2212 C CA . PHE B 1 26 ? 5.301 -4.324 -13.477 1 97 26 PHE B CA 1
ATOM 2213 C C . PHE B 1 26 ? 6.715 -4.832 -13.234 1 97 26 PHE B C 1
ATOM 2215 O O . PHE B 1 26 ? 7.59 -4.684 -14.086 1 97 26 PHE B O 1
ATOM 2222 N N . GLN B 1 27 ? 6.93 -5.375 -12.102 1 97.31 27 GLN B N 1
ATOM 2223 C CA . GLN B 1 27 ? 8.242 -5.934 -11.781 1 97.31 27 GLN B CA 1
ATOM 2224 C C . GLN B 1 27 ? 8.617 -7.039 -12.766 1 97.31 27 GLN B C 1
ATOM 2226 O O . GLN B 1 27 ? 9.672 -6.977 -13.406 1 97.31 27 GLN B O 1
ATOM 2231 N N . TYR B 1 28 ? 7.77 -8.023 -12.898 1 98 28 TYR B N 1
ATOM 2232 C CA . TYR B 1 28 ? 8.07 -9.172 -13.75 1 98 28 TYR B CA 1
ATOM 2233 C C . TYR B 1 28 ? 7.949 -8.805 -15.219 1 98 28 TYR B C 1
ATOM 2235 O O . TYR B 1 28 ? 8.641 -9.367 -16.062 1 98 28 TYR B O 1
ATOM 2243 N N . GLY B 1 29 ? 7.051 -7.875 -15.523 1 97.69 29 GLY B N 1
ATOM 2244 C CA . GLY B 1 29 ? 7.051 -7.324 -16.875 1 97.69 29 GLY B CA 1
ATOM 2245 C C . GLY B 1 29 ? 8.367 -6.676 -17.25 1 97.69 29 GLY B C 1
ATOM 2246 O O . GLY B 1 29 ? 8.867 -6.867 -18.359 1 97.69 29 GLY B O 1
ATOM 2247 N N . SER B 1 30 ? 8.891 -5.926 -16.344 1 96.75 30 SER B N 1
ATOM 2248 C CA . SER B 1 30 ? 10.18 -5.285 -16.562 1 96.75 30 SER B CA 1
ATOM 2249 C C . SER B 1 30 ? 11.297 -6.32 -16.703 1 96.75 30 SER B C 1
ATOM 2251 O O . SER B 1 30 ? 12.203 -6.156 -17.516 1 96.75 30 SER B O 1
ATOM 2253 N N . LYS B 1 31 ? 11.195 -7.312 -15.883 1 96.69 31 LYS B N 1
ATOM 2254 C CA . LYS B 1 31 ? 12.188 -8.383 -15.969 1 96.69 31 LYS B CA 1
ATOM 2255 C C . LYS B 1 31 ? 12.156 -9.039 -17.344 1 96.69 31 LYS B C 1
ATOM 2257 O O . LYS B 1 31 ? 13.211 -9.289 -17.938 1 96.69 31 LYS B O 1
ATOM 2262 N N . PHE B 1 32 ? 11.008 -9.32 -17.859 1 97.25 32 PHE B N 1
ATOM 2263 C CA . PHE B 1 32 ? 10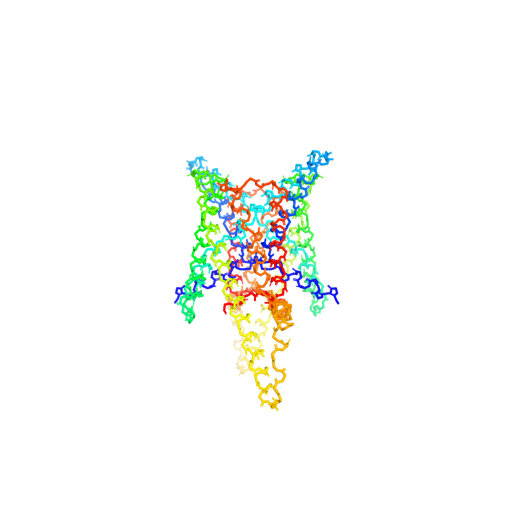.844 -9.93 -19.188 1 97.25 32 PHE B CA 1
ATOM 2264 C C . PHE B 1 32 ? 11.344 -8.984 -20.266 1 97.25 32 PHE B C 1
ATOM 2266 O O . PHE B 1 32 ? 12.086 -9.398 -21.172 1 97.25 32 PHE B O 1
ATOM 2273 N N . LEU B 1 33 ? 10.906 -7.754 -20.172 1 95.25 33 LEU B N 1
ATOM 2274 C CA . LEU B 1 33 ? 11.289 -6.75 -21.156 1 95.25 33 LEU B CA 1
ATOM 2275 C C . LEU B 1 33 ? 12.805 -6.543 -21.156 1 95.25 33 LEU B C 1
ATOM 2277 O O . LEU B 1 33 ? 13.406 -6.383 -22.219 1 95.25 33 LEU B O 1
ATOM 2281 N N . GLY B 1 34 ? 13.383 -6.473 -19.938 1 94.5 34 GLY B N 1
ATOM 2282 C CA . GLY B 1 34 ? 14.828 -6.344 -19.859 1 94.5 34 GLY B CA 1
ATOM 2283 C C . GLY B 1 34 ? 15.57 -7.469 -20.547 1 94.5 34 GLY B C 1
ATOM 2284 O O . GLY B 1 34 ? 16.547 -7.227 -21.25 1 94.5 34 GLY B O 1
ATOM 2285 N N . TRP B 1 35 ? 15.117 -8.656 -20.406 1 94.44 35 TRP B N 1
ATOM 2286 C CA . TRP B 1 35 ? 15.727 -9.812 -21.047 1 94.44 35 TRP B CA 1
ATOM 2287 C C . TRP B 1 35 ? 15.578 -9.727 -22.562 1 94.44 35 TRP B C 1
ATOM 2289 O O . TRP B 1 35 ? 16.516 -10.008 -23.297 1 94.44 35 TRP B O 1
ATOM 2299 N N . CYS B 1 36 ? 14.398 -9.32 -23.047 1 94.12 36 CYS B N 1
ATOM 2300 C CA . CYS B 1 36 ? 14.148 -9.18 -24.469 1 94.12 36 CYS B CA 1
ATOM 2301 C C . CYS B 1 36 ? 15.078 -8.148 -25.094 1 94.12 36 CYS B C 1
ATOM 2303 O O . CYS B 1 36 ? 15.602 -8.352 -26.188 1 94.12 36 CYS B O 1
ATOM 2305 N N . LEU B 1 37 ? 15.258 -7.109 -24.375 1 94 37 LEU B N 1
ATOM 2306 C CA . LEU B 1 37 ? 16.109 -6.035 -24.875 1 94 37 LEU B CA 1
ATOM 2307 C C . LEU B 1 37 ? 17.578 -6.473 -24.906 1 94 37 LEU B C 1
ATOM 2309 O O . LEU B 1 37 ? 18.328 -6.078 -25.797 1 94 37 LEU B O 1
ATOM 2313 N N . GLU B 1 38 ? 17.953 -7.176 -23.922 1 92.69 38 GLU B N 1
ATOM 2314 C CA . GLU B 1 38 ? 19.312 -7.684 -23.859 1 92.69 38 GLU B CA 1
ATOM 2315 C C . GLU B 1 38 ? 19.594 -8.633 -25.016 1 92.69 38 GLU B C 1
ATOM 2317 O O . GLU B 1 38 ? 20.719 -8.688 -25.531 1 92.69 38 GLU B O 1
ATOM 2322 N N . GLN B 1 39 ? 18.594 -9.352 -25.453 1 91.56 39 GLN B N 1
ATOM 2323 C CA . GLN B 1 39 ? 18.75 -10.289 -26.562 1 91.56 39 GLN B CA 1
ATOM 2324 C C . GLN B 1 39 ? 18.812 -9.547 -27.891 1 91.56 39 GLN B C 1
ATOM 2326 O O . GLN B 1 39 ? 19.453 -10.023 -28.844 1 91.56 39 GLN B O 1
ATOM 2331 N N . GLY B 1 40 ? 18.156 -8.477 -28.047 1 88.19 40 GLY B N 1
ATOM 2332 C CA . GLY B 1 40 ? 18.094 -7.738 -29.312 1 88.19 40 GLY B CA 1
ATOM 2333 C C . GLY B 1 40 ? 19.078 -6.59 -29.375 1 88.19 40 GLY B C 1
ATOM 2334 O O . GLY B 1 40 ? 18.938 -5.695 -30.219 1 88.19 40 GLY B O 1
ATOM 2335 N N . SER B 1 41 ? 20.062 -6.473 -28.578 1 83.19 41 SER B N 1
ATOM 2336 C CA . SER B 1 41 ? 21.062 -5.418 -28.547 1 83.19 41 SER B CA 1
ATOM 2337 C C . SER B 1 41 ? 20.438 -4.062 -28.25 1 83.19 41 SER B C 1
ATOM 2339 O O . SER B 1 41 ? 20.75 -3.066 -28.906 1 83.19 41 SER B O 1
ATOM 2341 N N . GLY B 1 42 ? 19.594 -4.09 -27.438 1 82.69 42 GLY B N 1
ATOM 2342 C CA . GLY B 1 42 ? 18.922 -2.852 -27.078 1 82.69 42 GLY B CA 1
ATOM 2343 C C . GLY B 1 42 ? 19.844 -1.852 -26.406 1 82.69 42 GLY B C 1
ATOM 2344 O O . GLY B 1 42 ? 20.984 -2.184 -26.047 1 82.69 42 GLY B O 1
ATOM 2345 N N . ASP B 1 43 ? 19.469 -0.642 -26.312 1 90.12 43 ASP B N 1
ATOM 2346 C CA . ASP B 1 43 ? 20.188 0.459 -25.656 1 90.12 43 ASP B CA 1
ATOM 2347 C C . ASP B 1 43 ? 20.484 0.133 -24.203 1 90.12 43 ASP B C 1
ATOM 2349 O O . ASP B 1 43 ? 19.594 -0.224 -23.438 1 90.12 43 ASP B O 1
ATOM 2353 N N . GLN B 1 44 ? 21.719 0.163 -23.891 1 91.56 44 GLN B N 1
ATOM 2354 C CA . GLN B 1 44 ? 22.203 -0.176 -22.547 1 91.56 44 GLN B CA 1
ATOM 2355 C C . GLN B 1 44 ? 21.562 0.724 -21.484 1 91.56 44 GLN B C 1
ATOM 2357 O O . GLN B 1 44 ? 21.281 0.276 -20.375 1 91.56 44 GLN B O 1
ATOM 2362 N N . ASP B 1 45 ? 21.359 1.918 -21.859 1 91.88 45 ASP B N 1
ATOM 2363 C CA . ASP B 1 45 ? 20.75 2.857 -20.922 1 91.88 45 ASP B CA 1
ATOM 2364 C C . ASP B 1 45 ? 19.328 2.439 -20.578 1 91.88 45 ASP B C 1
ATOM 2366 O O . ASP B 1 45 ? 18.922 2.473 -19.422 1 91.88 45 ASP B O 1
ATOM 2370 N N . LEU B 1 46 ? 18.609 2.035 -21.562 1 91.81 46 LEU B N 1
ATOM 2371 C CA . LEU B 1 46 ? 17.234 1.584 -21.375 1 91.81 46 LEU B CA 1
ATOM 2372 C C . LEU B 1 46 ? 17.203 0.312 -20.531 1 91.81 46 LEU B C 1
ATOM 2374 O O . LEU B 1 46 ? 16.328 0.158 -19.672 1 91.81 46 LEU B O 1
ATOM 2378 N N . ILE B 1 47 ? 18.109 -0.55 -20.781 1 94.62 47 ILE B N 1
ATOM 2379 C CA . ILE B 1 47 ? 18.172 -1.803 -20.031 1 94.62 47 ILE B CA 1
ATOM 2380 C C . ILE B 1 47 ? 18.453 -1.512 -18.562 1 94.62 47 ILE B C 1
ATOM 2382 O O . ILE B 1 47 ? 17.828 -2.105 -17.688 1 94.62 47 ILE B O 1
ATOM 2386 N N . GLN B 1 48 ? 19.312 -0.581 -18.312 1 93.5 48 GLN B N 1
ATOM 2387 C CA . GLN B 1 48 ? 19.641 -0.222 -16.938 1 93.5 48 GLN B CA 1
ATOM 2388 C C . GLN B 1 48 ? 18.438 0.402 -16.234 1 93.5 48 GLN B C 1
ATOM 2390 O O . GLN B 1 48 ? 18.203 0.132 -15.047 1 93.5 48 GLN B O 1
ATOM 2395 N N . LYS B 1 49 ? 17.719 1.2 -16.984 1 94 49 LYS B N 1
ATOM 2396 C CA . LYS B 1 49 ? 16.531 1.832 -16.422 1 94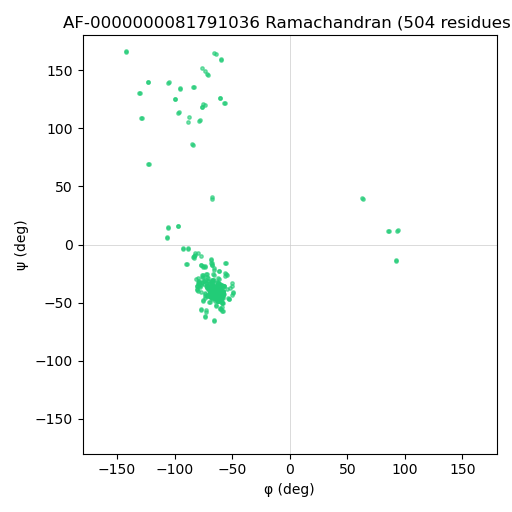 49 LYS B CA 1
ATOM 2397 C C . LYS B 1 49 ? 15.477 0.792 -16.062 1 94 49 LYS B C 1
ATOM 2399 O O . LYS B 1 49 ? 14.859 0.87 -15.008 1 94 49 LYS B O 1
ATOM 2404 N N . ILE B 1 50 ? 15.352 -0.159 -16.906 1 94.94 50 ILE B N 1
ATOM 2405 C CA . ILE B 1 50 ? 14.344 -1.195 -16.703 1 94.94 50 ILE B CA 1
ATOM 2406 C C . ILE B 1 50 ? 14.742 -2.078 -15.523 1 94.94 50 ILE B C 1
ATOM 2408 O O . ILE B 1 50 ? 13.898 -2.463 -14.711 1 94.94 50 ILE B O 1
ATOM 2412 N N . LYS B 1 51 ? 15.969 -2.344 -15.406 1 94.56 51 LYS B N 1
ATOM 2413 C CA . LYS B 1 51 ? 16.469 -3.145 -14.289 1 94.56 51 LYS B CA 1
ATOM 2414 C C . LYS B 1 51 ? 16.328 -2.396 -12.969 1 94.56 51 LYS B C 1
ATOM 2416 O O . LYS B 1 51 ? 16 -2.998 -11.938 1 94.56 51 LYS B O 1
ATOM 2421 N N . ALA B 1 52 ? 16.562 -1.148 -13.047 1 93.31 52 ALA B N 1
ATOM 2422 C CA . ALA B 1 52 ? 16.391 -0.32 -11.859 1 93.31 52 ALA B CA 1
ATOM 2423 C C . ALA B 1 52 ? 14.93 -0.314 -11.406 1 93.31 52 ALA B C 1
ATOM 2425 O O . ALA B 1 52 ? 14.648 -0.394 -10.203 1 93.31 52 ALA B O 1
ATOM 2426 N N . LEU B 1 53 ? 14.086 -0.233 -12.367 1 93.88 53 LEU B N 1
ATOM 2427 C CA . LEU B 1 53 ? 12.656 -0.267 -12.07 1 93.88 53 LEU B CA 1
ATOM 2428 C C . LEU B 1 53 ? 12.266 -1.604 -11.445 1 93.88 53 LEU B C 1
ATOM 2430 O O . LEU B 1 53 ? 11.531 -1.641 -10.453 1 93.88 53 LEU B O 1
ATOM 2434 N N . GLU B 1 54 ? 12.75 -2.641 -12 1 95.69 54 GLU B N 1
ATOM 2435 C CA . GLU B 1 54 ? 12.477 -3.977 -11.477 1 95.69 54 GLU B CA 1
ATOM 2436 C C . GLU B 1 54 ? 12.93 -4.109 -10.023 1 95.69 54 GLU B C 1
ATOM 2438 O O . GLU B 1 54 ? 12.188 -4.602 -9.18 1 95.69 54 GLU B O 1
ATOM 2443 N N . ARG B 1 55 ? 14.094 -3.656 -9.734 1 92.5 55 ARG B N 1
ATOM 2444 C CA . ARG B 1 55 ? 14.664 -3.754 -8.398 1 92.5 55 ARG B CA 1
ATOM 2445 C C . ARG B 1 55 ? 13.867 -2.916 -7.398 1 92.5 55 ARG B C 1
ATOM 2447 O O . ARG B 1 55 ? 13.594 -3.363 -6.285 1 92.5 55 ARG B O 1
ATOM 2454 N N . THR B 1 56 ? 13.516 -1.759 -7.867 1 92.44 56 THR B N 1
ATOM 2455 C CA . THR B 1 56 ? 12.773 -0.848 -7.004 1 92.44 56 THR B CA 1
ATOM 2456 C C . THR B 1 56 ? 11.398 -1.426 -6.664 1 92.44 56 THR B C 1
ATOM 2458 O O . THR B 1 56 ? 10.961 -1.359 -5.512 1 92.44 56 THR B O 1
ATOM 2461 N N . LEU B 1 57 ? 10.812 -1.963 -7.648 1 94.5 57 LEU B N 1
ATOM 2462 C CA . LEU B 1 57 ? 9.484 -2.529 -7.434 1 94.5 57 LEU B CA 1
ATOM 2463 C C . LEU B 1 57 ? 9.562 -3.768 -6.547 1 94.5 57 LEU B C 1
ATOM 2465 O O . LEU B 1 57 ? 8.688 -3.98 -5.699 1 94.5 57 LEU B O 1
ATOM 2469 N N . SER B 1 58 ? 10.562 -4.57 -6.711 1 94.38 58 SER B N 1
ATOM 2470 C CA . SER B 1 58 ? 10.758 -5.75 -5.871 1 94.38 58 SER B CA 1
ATOM 2471 C C . SER B 1 58 ? 10.938 -5.359 -4.406 1 94.38 58 SER B C 1
ATOM 2473 O O . SER B 1 58 ? 10.336 -5.965 -3.52 1 94.38 58 SER B O 1
ATOM 2475 N N . THR B 1 59 ? 11.688 -4.332 -4.215 1 92 59 THR B N 1
ATOM 2476 C CA . THR B 1 59 ? 11.93 -3.85 -2.861 1 92 59 THR B CA 1
ATOM 2477 C C . THR B 1 59 ? 10.656 -3.25 -2.268 1 92 59 THR B C 1
ATOM 2479 O O . THR B 1 59 ? 10.344 -3.48 -1.099 1 92 59 THR B O 1
ATOM 2482 N N . SER B 1 60 ? 10.008 -2.469 -3.068 1 92.56 60 SER B N 1
ATOM 2483 C CA . SER B 1 60 ? 8.773 -1.836 -2.604 1 92.56 60 SER B CA 1
ATOM 2484 C C . SER B 1 60 ? 7.738 -2.877 -2.197 1 92.56 60 SER B C 1
ATOM 2486 O O . SER B 1 60 ? 6.98 -2.668 -1.246 1 92.56 60 SER B O 1
ATOM 2488 N N . ARG B 1 61 ? 7.68 -3.906 -2.848 1 94.88 61 ARG B N 1
ATOM 2489 C CA . ARG B 1 61 ? 6.734 -4.969 -2.531 1 94.88 61 ARG B CA 1
ATOM 2490 C C . ARG B 1 61 ? 7.008 -5.555 -1.149 1 94.88 61 ARG B C 1
ATOM 2492 O O . ARG B 1 61 ? 6.074 -5.887 -0.414 1 94.88 61 ARG B O 1
ATOM 2499 N N . LYS B 1 62 ? 8.234 -5.684 -0.807 1 94.25 62 LYS B N 1
ATOM 2500 C CA . LYS B 1 62 ? 8.578 -6.195 0.517 1 94.25 62 LYS B CA 1
ATOM 2501 C C . LYS B 1 62 ? 7.992 -5.312 1.615 1 94.25 62 LYS B C 1
ATOM 2503 O O . LYS B 1 62 ? 7.523 -5.816 2.637 1 94.25 62 LYS B O 1
ATOM 2508 N N . LEU B 1 63 ? 7.957 -4.078 1.328 1 92.81 63 LEU B N 1
ATOM 2509 C CA . LEU B 1 63 ? 7.449 -3.135 2.32 1 92.81 63 LEU B CA 1
ATOM 2510 C C . LEU B 1 63 ? 5.926 -3.143 2.344 1 92.81 63 LEU B C 1
ATOM 2512 O O . LEU B 1 63 ? 5.316 -2.951 3.398 1 92.81 63 LEU B O 1
ATOM 2516 N N . LEU B 1 64 ? 5.383 -3.365 1.189 1 94.44 64 LEU B N 1
ATOM 2517 C CA . LEU B 1 64 ? 3.928 -3.447 1.114 1 94.44 64 LEU B CA 1
ATOM 2518 C C . LEU B 1 64 ? 3.414 -4.684 1.847 1 94.44 64 LEU B C 1
ATOM 2520 O O . LEU B 1 64 ? 2.24 -4.746 2.213 1 94.44 64 LEU B O 1
ATOM 2524 N N . ARG B 1 65 ? 4.336 -5.605 2.076 1 95.19 65 ARG B N 1
ATOM 2525 C CA . ARG B 1 65 ? 3.91 -6.867 2.672 1 95.19 65 ARG B CA 1
ATOM 2526 C C . ARG B 1 65 ? 4.34 -6.957 4.133 1 95.19 65 ARG B C 1
ATOM 2528 O O . ARG B 1 65 ? 4.129 -7.98 4.785 1 95.19 65 ARG B O 1
ATOM 2535 N N . LEU B 1 66 ? 4.863 -5.918 4.578 1 93 66 LEU B N 1
ATOM 2536 C CA . LEU B 1 66 ? 5.246 -5.922 5.988 1 93 66 LEU B CA 1
ATOM 2537 C C . LEU B 1 66 ? 4.031 -6.148 6.879 1 93 66 LEU B C 1
ATOM 2539 O O . LEU B 1 66 ? 3.021 -5.453 6.754 1 93 66 LEU B O 1
ATOM 2543 N N . GLY B 1 67 ? 4.09 -7.145 7.766 1 91.12 67 GLY B N 1
ATOM 2544 C CA . GLY B 1 67 ? 2.984 -7.453 8.664 1 91.12 67 GLY B CA 1
ATOM 2545 C C . GLY B 1 67 ? 2.039 -8.5 8.102 1 91.12 67 GLY B C 1
ATOM 2546 O O . GLY B 1 67 ? 1.186 -9.023 8.828 1 91.12 67 GLY B O 1
ATOM 2547 N N . LYS B 1 68 ? 2.135 -8.789 6.848 1 94.69 68 LYS B N 1
ATOM 2548 C CA . LYS B 1 68 ? 1.261 -9.773 6.223 1 94.69 68 LYS B CA 1
ATOM 2549 C C . LYS B 1 68 ? 1.443 -11.148 6.859 1 94.69 68 LYS B C 1
ATOM 2551 O O . LYS B 1 68 ? 0.569 -12.008 6.754 1 94.69 68 LYS B O 1
ATOM 2556 N N . SER B 1 69 ? 2.607 -11.359 7.484 1 95.62 69 SER B N 1
ATOM 2557 C CA . SER B 1 69 ? 2.82 -12.609 8.203 1 95.62 69 SER B CA 1
ATOM 2558 C C . SER B 1 69 ? 1.755 -12.82 9.273 1 95.62 69 SER B C 1
ATOM 2560 O O . SER B 1 69 ? 1.319 -13.953 9.508 1 95.62 69 SER B O 1
ATOM 2562 N N . LEU B 1 70 ? 1.343 -11.734 9.875 1 93.75 70 LEU B N 1
ATOM 2563 C CA . LEU B 1 70 ? 0.297 -11.82 10.883 1 93.75 70 LEU B CA 1
ATOM 2564 C C . LEU B 1 70 ? -1.03 -12.242 10.258 1 93.75 70 LEU B C 1
ATOM 2566 O O . LEU B 1 70 ? -1.782 -13.016 10.852 1 93.75 70 LEU B O 1
ATOM 2570 N N . ASP B 1 71 ? -1.267 -11.719 9.148 1 93.75 71 ASP B N 1
ATOM 2571 C CA . ASP B 1 71 ? -2.467 -12.109 8.414 1 93.75 71 ASP B CA 1
ATOM 2572 C C . ASP B 1 71 ? -2.465 -13.609 8.109 1 93.75 71 ASP B C 1
ATOM 2574 O O . ASP B 1 71 ? -3.492 -14.273 8.25 1 93.75 71 ASP B O 1
ATOM 2578 N N . MET B 1 72 ? -1.338 -14.109 7.742 1 95.38 72 MET B N 1
ATOM 2579 C CA . MET B 1 72 ? -1.219 -15.523 7.406 1 95.38 72 MET B CA 1
ATOM 2580 C C . MET B 1 72 ? -1.407 -16.391 8.641 1 95.38 72 MET B C 1
ATOM 2582 O O . MET B 1 72 ? -2.07 -17.422 8.586 1 95.38 72 MET B O 1
ATOM 2586 N N . LEU B 1 73 ? -0.858 -15.938 9.688 1 95.5 73 LEU B N 1
ATOM 2587 C CA . LEU B 1 73 ? -0.965 -16.703 10.93 1 95.5 73 LEU B CA 1
ATOM 2588 C C . LEU B 1 73 ? -2.406 -16.734 11.43 1 95.5 73 LEU B C 1
ATOM 2590 O O . LEU B 1 73 ? -2.904 -17.781 11.836 1 95.5 73 LEU B O 1
ATOM 2594 N N . THR B 1 74 ? -3.062 -15.586 11.375 1 94 74 THR B N 1
ATOM 2595 C CA . THR B 1 74 ? -4.465 -15.531 11.773 1 94 74 THR B CA 1
ATOM 2596 C C . THR B 1 74 ? -5.328 -16.375 10.836 1 94 74 THR B C 1
ATOM 2598 O O . THR B 1 74 ? -6.277 -17.031 11.273 1 94 74 THR B O 1
ATOM 2601 N N . GLY B 1 75 ? -4.996 -16.297 9.578 1 92.81 75 GLY B N 1
ATOM 2602 C CA . GLY B 1 75 ? -5.699 -17.141 8.625 1 92.81 75 GLY B CA 1
ATOM 2603 C C . GLY B 1 75 ? -5.52 -18.625 8.898 1 92.81 75 GLY B C 1
ATOM 2604 O O . GLY B 1 75 ? -6.465 -19.406 8.766 1 92.81 75 GLY B O 1
ATOM 2605 N N . ALA B 1 76 ? -4.301 -19.016 9.266 1 94.38 76 ALA B N 1
ATOM 2606 C CA . ALA B 1 76 ? -4.023 -20.406 9.586 1 94.38 76 ALA B CA 1
ATOM 2607 C C . ALA B 1 76 ? -4.852 -20.875 10.781 1 94.38 76 ALA B C 1
ATOM 2609 O O . ALA B 1 76 ? -5.336 -22 10.805 1 94.38 76 ALA B O 1
ATOM 2610 N N . LEU B 1 77 ? -5.055 -19.984 11.727 1 93.12 77 LEU B N 1
ATOM 2611 C CA . LEU B 1 77 ? -5.84 -20.312 12.914 1 93.12 77 LEU B CA 1
ATOM 2612 C C . LEU B 1 77 ? -7.297 -20.562 12.547 1 93.12 77 LEU B C 1
ATOM 2614 O O . LEU B 1 77 ? -7.973 -21.375 13.18 1 93.12 77 LEU B O 1
ATOM 2618 N N . LYS B 1 78 ? -7.762 -19.922 11.539 1 91.69 78 LYS B N 1
ATOM 2619 C CA . LYS B 1 78 ? -9.148 -20.078 11.117 1 91.69 78 LYS B CA 1
ATOM 2620 C C . LYS B 1 78 ? -9.328 -21.375 10.32 1 91.69 78 LYS B C 1
ATOM 2622 O O . LYS B 1 78 ? -10.398 -21.984 10.352 1 91.69 78 LYS B O 1
ATOM 2627 N N . THR B 1 79 ? -8.328 -21.75 9.633 1 92.56 79 THR B N 1
ATOM 2628 C CA . THR B 1 79 ? -8.453 -22.875 8.727 1 92.56 79 THR B CA 1
ATOM 2629 C C . THR B 1 79 ? -8.289 -24.188 9.477 1 92.56 79 THR B C 1
ATOM 2631 O O . THR B 1 79 ? -8.594 -25.266 8.945 1 92.56 79 THR B O 1
ATOM 2634 N N . ILE B 1 80 ? -7.898 -24.141 10.719 1 91.5 80 ILE B N 1
ATOM 2635 C CA . ILE B 1 80 ? -7.73 -25.359 11.516 1 91.5 80 ILE B CA 1
ATOM 2636 C C . ILE B 1 80 ? -9.094 -26 11.773 1 91.5 80 ILE B C 1
ATOM 2638 O O . ILE B 1 80 ? -9.18 -27.188 12.078 1 91.5 80 ILE B O 1
ATOM 2642 N N . HIS B 1 81 ? -10.172 -25.266 11.5 1 89.94 81 HIS B N 1
ATOM 2643 C CA . HIS B 1 81 ? -11.516 -25.75 11.828 1 89.94 81 HIS B CA 1
ATOM 2644 C C . HIS B 1 81 ? -12.258 -26.203 10.57 1 89.94 81 HIS B C 1
ATOM 2646 O O . HIS B 1 81 ? -13.453 -26.5 10.633 1 89.94 81 HIS B O 1
ATOM 2652 N N . LEU B 1 82 ? -11.516 -26.359 9.531 1 89.12 82 LEU B N 1
ATOM 2653 C CA . LEU B 1 82 ? -12.164 -26.812 8.297 1 89.12 82 LEU B CA 1
ATOM 2654 C C . LEU B 1 82 ? -12.594 -28.266 8.406 1 89.12 82 LEU B C 1
ATOM 2656 O O . LEU B 1 82 ? -11.914 -29.078 9.039 1 89.12 82 LEU B O 1
ATOM 2660 N N . GLU B 1 83 ? -13.672 -28.609 7.801 1 90.81 83 GLU B N 1
ATOM 2661 C CA . GLU B 1 83 ? -14.273 -29.938 7.898 1 90.81 83 GLU B CA 1
ATOM 2662 C C . GLU B 1 83 ? -13.469 -30.953 7.094 1 90.81 83 GLU B C 1
ATOM 2664 O O . GLU B 1 83 ? -13.203 -32.062 7.574 1 90.81 83 GLU B O 1
ATOM 2669 N N . ASP B 1 84 ? -13.117 -30.578 5.898 1 92.88 84 ASP B N 1
ATOM 2670 C CA . ASP B 1 84 ? -12.328 -31.469 5.051 1 92.88 84 ASP B CA 1
ATOM 2671 C C . ASP B 1 84 ? -10.883 -31.547 5.531 1 92.88 84 ASP B C 1
ATOM 2673 O O . ASP B 1 84 ? -10.148 -30.547 5.469 1 92.88 84 ASP B O 1
ATOM 2677 N N . THR B 1 85 ? -10.445 -32.719 5.879 1 93.75 85 THR B N 1
ATOM 2678 C CA . THR B 1 85 ? -9.141 -32.906 6.504 1 93.75 85 THR B CA 1
ATOM 2679 C C . THR B 1 85 ? -8.016 -32.562 5.527 1 93.75 85 THR B C 1
ATOM 2681 O O . THR B 1 85 ? -7.023 -31.922 5.91 1 93.75 85 THR B O 1
ATOM 2684 N N . PHE B 1 86 ? -8.133 -32.969 4.309 1 94.62 86 PHE B N 1
ATOM 2685 C CA . PHE B 1 86 ? -7.094 -32.688 3.324 1 94.62 86 PHE B CA 1
ATOM 2686 C C . PHE B 1 86 ? -6.961 -31.188 3.107 1 94.62 86 PHE B C 1
ATOM 2688 O O . PHE B 1 86 ? -5.848 -30.656 3.094 1 94.62 86 PHE B O 1
ATOM 2695 N N . LEU B 1 87 ? -8.062 -30.531 2.975 1 94.62 87 LEU B N 1
ATOM 2696 C CA . LEU B 1 87 ? -8.047 -29.078 2.783 1 94.62 87 LEU B CA 1
ATOM 2697 C C . LEU B 1 87 ? -7.551 -28.375 4.039 1 94.62 87 LEU B C 1
ATOM 2699 O O . LEU B 1 87 ? -6.801 -27.391 3.953 1 94.62 87 LEU B O 1
ATOM 2703 N N . GLN B 1 88 ? -7.934 -28.906 5.129 1 96.31 88 GLN B N 1
ATOM 2704 C CA . GLN B 1 88 ? -7.504 -28.344 6.406 1 96.31 88 GLN B CA 1
ATOM 2705 C C . GLN B 1 88 ? -5.98 -28.344 6.52 1 96.31 88 GLN B C 1
ATOM 2707 O O . GLN B 1 88 ? -5.379 -27.312 6.824 1 96.31 88 GLN B O 1
ATOM 2712 N N . VAL B 1 89 ? -5.453 -29.469 6.234 1 96.56 89 VAL B N 1
ATOM 2713 C CA . VAL B 1 89 ? -4.016 -29.625 6.422 1 96.56 89 VAL B CA 1
ATOM 2714 C C . VAL B 1 89 ? -3.26 -28.828 5.359 1 96.56 89 VAL B C 1
ATOM 2716 O O . VAL B 1 89 ? -2.309 -28.109 5.676 1 96.56 89 VAL B O 1
ATOM 2719 N N . THR B 1 90 ? -3.65 -28.875 4.176 1 96.69 90 THR B N 1
ATOM 2720 C CA . THR B 1 90 ? -2.93 -28.25 3.072 1 96.69 90 THR B CA 1
ATOM 2721 C C . THR B 1 90 ? -2.996 -26.719 3.178 1 96.69 90 THR B C 1
ATOM 2723 O O . THR B 1 90 ? -1.976 -26.047 3.057 1 96.69 90 THR B O 1
ATOM 2726 N N . ILE B 1 91 ? -4.141 -26.203 3.504 1 96.69 91 ILE B N 1
ATOM 2727 C CA . ILE B 1 91 ? -4.309 -24.75 3.555 1 96.69 91 ILE B CA 1
ATOM 2728 C C . ILE B 1 91 ? -3.611 -24.188 4.793 1 96.69 91 ILE B C 1
ATOM 2730 O O . ILE B 1 91 ? -2.926 -23.172 4.723 1 96.69 91 ILE B O 1
ATOM 2734 N N . THR B 1 92 ? -3.756 -24.891 5.898 1 97.44 92 THR B N 1
ATOM 2735 C CA . THR B 1 92 ? -3.143 -24.438 7.141 1 97.44 92 THR B CA 1
ATOM 2736 C C . THR B 1 92 ? -1.622 -24.438 7.023 1 97.44 92 THR B C 1
ATOM 2738 O O . THR B 1 92 ? -0.97 -23.438 7.359 1 97.44 92 THR B O 1
ATOM 2741 N N . LEU B 1 93 ? -1.113 -25.516 6.492 1 97.69 93 LEU B N 1
ATOM 2742 C CA . LEU B 1 93 ? 0.335 -25.609 6.348 1 97.69 93 LEU B CA 1
ATOM 2743 C C . LEU B 1 93 ? 0.844 -24.594 5.324 1 97.69 93 LEU B C 1
ATOM 2745 O O . LEU B 1 93 ? 1.939 -24.047 5.477 1 97.69 93 LEU B O 1
ATOM 2749 N N . SER B 1 94 ? 0.087 -24.375 4.309 1 97.75 94 SER B N 1
ATOM 2750 C CA . SER B 1 94 ? 0.465 -23.391 3.303 1 97.75 94 SER B CA 1
ATOM 2751 C C . SER B 1 94 ? 0.562 -22 3.908 1 97.75 94 SER B C 1
ATOM 2753 O O . SER B 1 94 ? 1.535 -21.281 3.672 1 97.75 94 SER B O 1
ATOM 2755 N N . LYS B 1 95 ? -0.399 -21.656 4.723 1 97.62 95 LYS B N 1
ATOM 2756 C CA . LYS B 1 95 ? -0.416 -20.328 5.359 1 97.62 95 LYS B CA 1
ATOM 2757 C C . LYS B 1 95 ? 0.742 -20.188 6.34 1 97.62 95 LYS B C 1
ATOM 2759 O O . LYS B 1 95 ? 1.347 -19.109 6.434 1 97.62 95 LYS B O 1
ATOM 2764 N N . LEU B 1 96 ? 1.047 -21.25 7.02 1 97.75 96 LEU B N 1
ATOM 2765 C CA . LEU B 1 96 ? 2.162 -21.219 7.961 1 97.75 96 LEU B CA 1
ATOM 2766 C C . LEU B 1 96 ? 3.486 -21.047 7.223 1 97.75 96 LEU B C 1
ATOM 2768 O O . LEU B 1 96 ? 4.336 -20.25 7.641 1 97.75 96 LEU B O 1
ATOM 2772 N N . ASN B 1 97 ? 3.613 -21.766 6.207 1 97.88 97 ASN B N 1
ATOM 2773 C CA . ASN B 1 97 ? 4.82 -21.641 5.398 1 97.88 97 ASN B CA 1
ATOM 2774 C C . ASN B 1 97 ? 4.949 -20.234 4.801 1 97.88 97 ASN B C 1
ATOM 2776 O O . ASN B 1 97 ? 6.051 -19.688 4.734 1 97.88 97 ASN B O 1
ATOM 2780 N N . GLN B 1 98 ? 3.883 -19.766 4.387 1 97.62 98 GLN B N 1
ATOM 2781 C CA . GLN B 1 98 ? 3.887 -18.438 3.82 1 97.62 98 GLN B CA 1
ATOM 2782 C C . GLN B 1 98 ? 4.285 -17.391 4.867 1 97.62 98 GLN B C 1
ATOM 2784 O O . GLN B 1 98 ? 4.992 -16.438 4.559 1 97.62 98 GLN B O 1
ATOM 2789 N N . ALA B 1 99 ? 3.785 -17.578 6.059 1 97.81 99 ALA B N 1
ATOM 2790 C CA . ALA B 1 99 ? 4.145 -16.672 7.145 1 97.81 99 ALA B CA 1
ATOM 2791 C C . ALA B 1 99 ? 5.652 -16.672 7.391 1 97.81 99 ALA B C 1
ATOM 2793 O O . ALA B 1 99 ? 6.262 -15.617 7.551 1 97.81 99 ALA B O 1
ATOM 2794 N N . LEU B 1 100 ? 6.211 -17.797 7.359 1 97.69 100 LEU B N 1
ATOM 2795 C CA . LEU B 1 100 ? 7.645 -17.938 7.582 1 97.69 100 LEU B CA 1
ATOM 2796 C C . LEU B 1 100 ? 8.43 -17.359 6.41 1 97.69 100 LEU B C 1
ATOM 2798 O O . LEU B 1 100 ? 9.445 -16.688 6.609 1 97.69 100 LEU B O 1
ATOM 2802 N N . TYR B 1 101 ? 7.973 -17.656 5.277 1 97.44 101 TYR B N 1
ATOM 2803 C CA . TYR B 1 101 ? 8.578 -17.062 4.086 1 97.44 101 TYR B CA 1
ATOM 2804 C C . TYR B 1 101 ? 8.648 -15.547 4.195 1 97.44 101 TYR B C 1
ATOM 2806 O O . TYR B 1 101 ? 9.703 -14.953 3.957 1 97.44 101 TYR B O 1
ATOM 2814 N N . LEU B 1 102 ? 7.543 -14.953 4.602 1 97.31 102 LEU B N 1
ATOM 2815 C CA . LEU B 1 102 ? 7.457 -13.5 4.691 1 97.31 102 LEU B CA 1
ATOM 2816 C C . LEU B 1 102 ? 8.398 -12.961 5.762 1 97.31 102 LEU B C 1
ATOM 2818 O O . LEU B 1 102 ? 9.055 -11.938 5.559 1 97.31 102 LEU B O 1
ATOM 2822 N N . LEU B 1 103 ? 8.516 -13.602 6.809 1 96.94 103 LEU B N 1
ATOM 2823 C CA . LEU B 1 103 ? 9.406 -13.18 7.887 1 96.94 103 LEU B CA 1
ATOM 2824 C C . LEU B 1 103 ? 10.859 -13.188 7.426 1 96.94 103 LEU B C 1
ATOM 2826 O O . LEU B 1 103 ? 11.602 -12.242 7.688 1 96.94 103 LEU B O 1
ATOM 2830 N N . ILE B 1 104 ? 11.188 -14.219 6.754 1 97.12 104 ILE B N 1
ATOM 2831 C CA . ILE B 1 104 ? 12.555 -14.336 6.266 1 97.12 104 ILE B CA 1
ATOM 2832 C C . ILE B 1 104 ? 12.812 -13.289 5.184 1 97.12 104 ILE B C 1
ATOM 2834 O O . ILE B 1 104 ? 13.898 -12.703 5.125 1 97.12 104 ILE B O 1
ATOM 2838 N N . ASP B 1 105 ? 11.859 -13.133 4.383 1 95.5 105 ASP B N 1
ATOM 2839 C CA . ASP B 1 105 ? 11.969 -12.117 3.334 1 95.5 105 ASP B CA 1
ATOM 2840 C C . ASP B 1 105 ? 12.211 -10.734 3.93 1 95.5 105 ASP B C 1
ATOM 2842 O O . ASP B 1 105 ? 12.969 -9.938 3.373 1 95.5 105 ASP B O 1
ATOM 2846 N N . HIS B 1 106 ? 11.57 -10.398 5.02 1 95.69 106 HIS B N 1
ATOM 2847 C CA . HIS B 1 106 ? 11.766 -9.117 5.676 1 95.69 106 HIS B CA 1
ATOM 2848 C C . HIS B 1 106 ? 13.125 -9.039 6.355 1 95.69 106 HIS B C 1
ATOM 2850 O O . HIS B 1 106 ? 13.727 -7.969 6.438 1 95.69 106 HIS B O 1
ATOM 2856 N N . ALA B 1 107 ? 13.602 -10.141 6.812 1 95.31 107 ALA B N 1
ATOM 2857 C CA . ALA B 1 107 ? 14.961 -10.172 7.344 1 95.31 107 ALA B CA 1
ATOM 2858 C C . ALA B 1 107 ? 15.984 -9.891 6.254 1 95.31 107 ALA B C 1
ATOM 2860 O O . ALA B 1 107 ? 16.984 -9.195 6.488 1 95.31 107 ALA B O 1
ATOM 2861 N N . LEU B 1 108 ? 15.727 -10.43 5.133 1 94.62 108 LEU B N 1
ATOM 2862 C CA . LEU B 1 108 ? 16.594 -10.164 3.982 1 94.62 108 LEU B CA 1
ATOM 2863 C C . LEU B 1 108 ? 16.594 -8.68 3.637 1 94.62 108 LEU B C 1
ATOM 2865 O O . LEU B 1 108 ? 17.641 -8.109 3.363 1 94.62 108 LEU B O 1
ATOM 2869 N N . TRP B 1 109 ? 15.422 -8.141 3.654 1 93.5 109 TRP B N 1
ATOM 2870 C CA . TRP B 1 109 ? 15.297 -6.715 3.387 1 93.5 109 TRP B CA 1
ATOM 2871 C C . TRP B 1 109 ? 16.047 -5.895 4.43 1 93.5 109 TRP B C 1
ATOM 2873 O O . TRP B 1 109 ? 16.766 -4.957 4.09 1 93.5 109 TRP B O 1
ATOM 2883 N N . ALA B 1 110 ? 15.922 -6.227 5.695 1 93.31 110 ALA B N 1
ATOM 2884 C CA . ALA B 1 110 ? 16.609 -5.527 6.781 1 93.31 110 ALA B CA 1
ATOM 2885 C C . ALA B 1 110 ? 18.125 -5.609 6.617 1 93.31 110 ALA B C 1
ATOM 2887 O O . ALA B 1 110 ? 18.828 -4.656 6.934 1 93.31 110 ALA B O 1
ATOM 2888 N N . HIS B 1 111 ? 18.531 -6.676 6.121 1 93.12 111 HIS B N 1
ATOM 2889 C CA . HIS B 1 111 ? 19.953 -6.84 5.863 1 93.12 111 HIS B CA 1
ATOM 2890 C C . HIS B 1 111 ? 20.422 -5.934 4.723 1 93.12 111 HIS B C 1
ATOM 2892 O O . HIS B 1 111 ? 21.484 -5.336 4.797 1 93.12 111 HIS B O 1
ATOM 2898 N N . ARG B 1 112 ? 19.656 -5.863 3.76 1 90.38 112 ARG B N 1
ATOM 2899 C CA . ARG B 1 112 ? 20 -5.07 2.584 1 90.38 112 ARG B CA 1
ATOM 2900 C C . ARG B 1 112 ? 20.141 -3.596 2.939 1 90.38 112 ARG B C 1
ATOM 2902 O O . ARG B 1 112 ? 21.016 -2.904 2.398 1 90.38 112 ARG B O 1
ATOM 2909 N N . ILE B 1 113 ? 19.312 -3.098 3.824 1 88.75 113 ILE B N 1
ATOM 2910 C CA . ILE B 1 113 ? 19.391 -1.681 4.164 1 88.75 113 ILE B CA 1
ATOM 2911 C C . ILE B 1 113 ? 20.391 -1.471 5.297 1 88.75 113 ILE B C 1
ATOM 2913 O O . ILE B 1 113 ? 20.578 -0.347 5.77 1 88.75 113 ILE B O 1
ATOM 2917 N N . GLY B 1 114 ? 20.969 -2.525 5.848 1 89.69 114 GLY B N 1
ATOM 2918 C CA . GLY B 1 114 ? 22.094 -2.439 6.77 1 89.69 114 GLY B CA 1
ATOM 2919 C C . GLY B 1 114 ? 21.672 -2.428 8.227 1 89.69 114 GLY B C 1
ATOM 2920 O O . GLY B 1 114 ? 22.469 -2.096 9.109 1 89.69 114 GLY B O 1
ATOM 2921 N N . ILE B 1 115 ? 20.469 -2.73 8.5 1 90.62 115 ILE B N 1
ATOM 2922 C CA . ILE B 1 115 ? 19.984 -2.707 9.867 1 90.62 115 ILE B CA 1
ATOM 2923 C C . ILE B 1 115 ? 20.391 -3.99 10.586 1 90.62 115 ILE B C 1
ATOM 2925 O O . ILE B 1 115 ? 20.75 -3.963 11.766 1 90.62 115 ILE B O 1
ATOM 2929 N N . VAL B 1 116 ? 20.328 -5.039 9.883 1 90.56 116 VAL B N 1
ATOM 2930 C CA . VAL B 1 116 ? 20.688 -6.336 10.453 1 90.56 116 VAL B CA 1
ATOM 2931 C C . VAL B 1 116 ? 21.797 -6.977 9.625 1 90.56 116 VAL B C 1
ATOM 2933 O O . VAL B 1 116 ? 21.844 -6.812 8.406 1 90.56 116 VAL B O 1
ATOM 2936 N N . LYS B 1 117 ? 22.672 -7.562 10.336 1 91 117 LYS B N 1
ATOM 2937 C CA . LYS B 1 117 ? 23.719 -8.328 9.664 1 91 117 LYS B CA 1
ATOM 2938 C C . LYS B 1 117 ? 23.359 -9.812 9.609 1 91 117 LYS B C 1
ATOM 2940 O O . LYS B 1 117 ? 23.141 -10.438 10.648 1 91 117 LYS B O 1
ATOM 2945 N N . ALA B 1 118 ? 23.141 -10.297 8.422 1 91.31 118 ALA B N 1
ATOM 2946 C CA . ALA B 1 118 ? 22.828 -11.711 8.242 1 91.31 118 ALA B CA 1
ATOM 2947 C C . ALA B 1 118 ? 23.484 -12.266 6.98 1 91.31 118 ALA B C 1
ATOM 2949 O O . ALA B 1 118 ? 24.062 -11.516 6.195 1 91.31 118 ALA B O 1
ATOM 2950 N N . ASN B 1 119 ? 23.469 -13.633 6.93 1 94.5 119 ASN B N 1
ATOM 2951 C CA . ASN B 1 119 ? 23.969 -14.305 5.727 1 94.5 119 ASN B CA 1
ATOM 2952 C C . ASN B 1 119 ? 22.938 -14.273 4.605 1 94.5 119 ASN B C 1
ATOM 2954 O O . ASN B 1 119 ? 21.969 -15.031 4.629 1 94.5 119 ASN B O 1
ATOM 2958 N N . ASN B 1 120 ? 23.203 -13.477 3.666 1 93.19 120 ASN B N 1
ATOM 2959 C CA . ASN B 1 120 ? 22.266 -13.242 2.572 1 93.19 120 ASN B CA 1
ATOM 2960 C C . ASN B 1 120 ? 21.953 -14.523 1.804 1 93.19 120 ASN B C 1
ATOM 2962 O O . ASN B 1 120 ? 20.797 -14.789 1.471 1 93.19 120 ASN B O 1
ATOM 2966 N N . GLU B 1 121 ? 22.891 -15.32 1.558 1 94.12 121 GLU B N 1
ATOM 2967 C CA . GLU B 1 121 ? 22.719 -16.531 0.767 1 94.12 121 GLU B CA 1
ATOM 2968 C C . GLU B 1 121 ? 21.859 -17.547 1.507 1 94.12 121 GLU B C 1
ATOM 2970 O O . GLU B 1 121 ? 20.969 -18.156 0.918 1 94.12 121 GLU B O 1
ATOM 2975 N N . ARG B 1 122 ? 22.141 -17.703 2.719 1 95 122 ARG B N 1
ATOM 2976 C CA . ARG B 1 122 ? 21.391 -18.672 3.523 1 95 122 ARG B CA 1
ATOM 2977 C C . ARG B 1 122 ? 19.922 -18.25 3.641 1 95 122 ARG B C 1
ATOM 2979 O O . ARG B 1 122 ? 19.031 -19.094 3.529 1 95 122 ARG B O 1
ATOM 2986 N N . LEU B 1 123 ? 19.734 -17 3.906 1 95.62 123 LEU B N 1
ATOM 2987 C CA . LEU B 1 123 ? 18.375 -16.5 4.066 1 95.62 123 LEU B CA 1
ATOM 2988 C C . LEU B 1 123 ? 17.594 -16.594 2.756 1 95.62 123 LEU B C 1
ATOM 2990 O O . LEU B 1 123 ? 16.406 -16.922 2.752 1 95.62 123 LEU B O 1
ATOM 2994 N N . THR B 1 124 ? 18.266 -16.328 1.689 1 95.25 124 THR B N 1
ATOM 2995 C CA . THR B 1 124 ? 17.625 -16.422 0.383 1 95.25 124 THR B CA 1
ATOM 2996 C C . THR B 1 124 ? 17.219 -17.859 0.078 1 95.25 124 THR B C 1
ATOM 2998 O O . THR B 1 124 ? 16.109 -18.109 -0.416 1 95.25 124 THR B O 1
ATOM 3001 N N . THR B 1 125 ? 18.062 -18.766 0.374 1 96.38 125 THR B N 1
ATOM 3002 C CA . THR B 1 125 ? 17.766 -20.172 0.156 1 96.38 125 THR B CA 1
ATOM 3003 C C . THR B 1 125 ? 16.594 -20.625 1.026 1 96.38 125 THR B C 1
ATOM 3005 O O . THR B 1 125 ? 15.695 -21.312 0.55 1 96.38 125 THR B O 1
ATOM 3008 N N . LEU B 1 126 ? 16.672 -20.25 2.238 1 96.75 126 LEU B N 1
ATOM 3009 C CA . LEU B 1 126 ? 15.609 -20.609 3.172 1 96.75 126 LEU B CA 1
ATOM 3010 C C . LEU B 1 126 ? 14.273 -20.031 2.727 1 96.75 126 LEU B C 1
ATOM 3012 O O . LEU B 1 126 ? 13.25 -20.734 2.76 1 96.75 126 LEU B O 1
ATOM 3016 N N . SER B 1 127 ? 14.305 -18.781 2.369 1 96.62 127 SER B N 1
ATOM 3017 C CA . SER B 1 127 ? 13.094 -18.125 1.888 1 96.62 127 SER B CA 1
ATOM 3018 C C . SER B 1 127 ? 12.516 -18.859 0.676 1 96.62 127 SER B C 1
ATOM 3020 O O . SER B 1 127 ? 11.312 -19.094 0.607 1 96.62 127 SER B O 1
ATOM 3022 N N . SER B 1 128 ? 13.344 -19.266 -0.244 1 96.75 128 SER B N 1
ATOM 3023 C CA . SER B 1 128 ? 12.914 -19.938 -1.46 1 96.75 128 SER B CA 1
ATOM 3024 C C . SER B 1 128 ? 12.344 -21.312 -1.147 1 96.75 128 SER B C 1
ATOM 3026 O O . SER B 1 128 ? 11.406 -21.766 -1.807 1 96.75 128 SER B O 1
ATOM 3028 N N . ARG B 1 129 ? 12.867 -21.969 -0.179 1 97.81 129 ARG B N 1
ATOM 3029 C CA . ARG B 1 129 ? 12.367 -23.281 0.213 1 97.81 129 ARG B CA 1
ATOM 3030 C C . ARG B 1 129 ? 10.953 -23.188 0.784 1 97.81 129 ARG B C 1
ATOM 3032 O O . ARG B 1 129 ? 10.094 -24 0.462 1 97.81 129 ARG B O 1
ATOM 3039 N N . PHE B 1 130 ? 10.797 -22.234 1.624 1 98.06 130 PHE B N 1
ATOM 3040 C CA . PHE B 1 130 ? 9.469 -22.047 2.197 1 98.06 130 PHE B CA 1
ATOM 3041 C C . PHE B 1 130 ? 8.469 -21.641 1.123 1 98.06 130 PHE B C 1
ATOM 3043 O O . PHE B 1 130 ? 7.316 -22.062 1.145 1 98.06 130 PHE B O 1
ATOM 3050 N N . TRP B 1 131 ? 8.922 -20.828 0.24 1 97.5 131 TRP B N 1
ATOM 3051 C CA . TRP B 1 131 ? 8.062 -20.422 -0.871 1 97.5 131 TRP B CA 1
ATOM 3052 C C . TRP B 1 131 ? 7.684 -21.625 -1.726 1 97.5 131 TRP B C 1
ATOM 3054 O O . TRP B 1 131 ? 6.516 -21.812 -2.078 1 97.5 131 TRP B O 1
ATOM 3064 N N . LEU B 1 132 ? 8.641 -22.438 -2.01 1 97.75 132 LEU B N 1
ATOM 3065 C CA . LEU B 1 132 ? 8.406 -23.656 -2.797 1 97.75 132 LEU B CA 1
ATOM 3066 C C . LEU B 1 132 ? 7.402 -24.562 -2.1 1 97.75 132 LEU B C 1
ATOM 3068 O O . LEU B 1 132 ? 6.477 -25.078 -2.732 1 97.75 132 LEU B O 1
ATOM 3072 N N . ALA B 1 133 ? 7.617 -24.75 -0.849 1 98.06 133 ALA B N 1
ATOM 3073 C CA . ALA B 1 133 ? 6.707 -25.594 -0.078 1 98.06 133 ALA B CA 1
ATOM 3074 C C . ALA B 1 133 ? 5.277 -25.062 -0.142 1 98.06 133 ALA B C 1
ATOM 3076 O O . ALA B 1 133 ? 4.328 -25.828 -0.274 1 98.06 133 ALA B O 1
ATOM 3077 N N . THR B 1 134 ? 5.125 -23.781 -0.043 1 97.94 134 THR B N 1
ATOM 3078 C CA . THR B 1 134 ? 3.811 -23.141 -0.126 1 97.94 134 THR B CA 1
ATOM 3079 C C . THR B 1 134 ? 3.154 -23.438 -1.472 1 97.94 134 THR B C 1
ATOM 3081 O O . THR B 1 134 ? 1.979 -23.812 -1.527 1 97.94 134 THR B O 1
ATOM 3084 N N . LEU B 1 135 ? 3.932 -23.344 -2.492 1 98.06 135 LEU B N 1
ATOM 3085 C CA . LEU B 1 135 ? 3.404 -23.547 -3.836 1 98.06 135 LEU B CA 1
ATOM 3086 C C . LEU B 1 135 ? 2.984 -25 -4.047 1 98.06 135 LEU B C 1
ATOM 3088 O O . LEU B 1 135 ? 1.944 -25.266 -4.648 1 98.06 135 LEU B O 1
ATOM 3092 N N . ILE B 1 136 ? 3.762 -25.859 -3.557 1 98.06 136 ILE B N 1
ATOM 3093 C CA . ILE B 1 136 ? 3.447 -27.281 -3.684 1 98.06 136 ILE B CA 1
ATOM 3094 C C . ILE B 1 136 ? 2.145 -27.594 -2.951 1 98.06 136 ILE B C 1
ATOM 3096 O O . ILE B 1 136 ? 1.286 -28.312 -3.471 1 98.06 136 ILE B O 1
ATOM 3100 N N . LEU B 1 137 ? 1.98 -27.078 -1.804 1 98.06 137 LEU B N 1
ATOM 3101 C CA . LEU B 1 137 ? 0.772 -27.297 -1.016 1 98.06 137 LEU B CA 1
ATOM 3102 C C . LEU B 1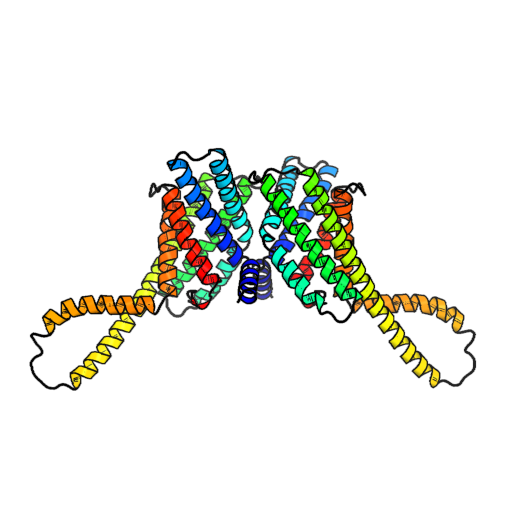 137 ? -0.443 -26.672 -1.7 1 98.06 137 LEU B C 1
ATOM 3104 O O . LEU B 1 137 ? -1.511 -27.281 -1.751 1 98.06 137 LEU B O 1
ATOM 3108 N N . ASN B 1 138 ? -0.256 -25.531 -2.262 1 97.31 138 ASN B N 1
ATOM 3109 C CA . ASN B 1 138 ? -1.35 -24.891 -2.977 1 97.31 138 ASN B CA 1
ATOM 3110 C C . ASN B 1 138 ? -1.75 -25.672 -4.223 1 97.31 138 ASN B C 1
ATOM 3112 O O . ASN B 1 138 ? -2.938 -25.812 -4.512 1 97.31 138 ASN B O 1
ATOM 3116 N N . LEU B 1 139 ? -0.758 -26.125 -4.887 1 97.5 139 LEU B N 1
ATOM 3117 C CA . LEU B 1 139 ? -1.032 -26.922 -6.078 1 97.5 139 LEU B CA 1
ATOM 3118 C C . LEU B 1 139 ? -1.757 -28.219 -5.715 1 97.5 139 LEU B C 1
ATOM 3120 O O . LEU B 1 139 ? -2.68 -28.641 -6.418 1 97.5 139 LEU B O 1
ATOM 3124 N N . SER B 1 140 ? -1.346 -28.812 -4.652 1 97.5 140 SER B N 1
ATOM 3125 C CA . SER B 1 140 ? -2.014 -30.016 -4.176 1 97.5 140 SER B CA 1
ATOM 3126 C C . SER B 1 140 ? -3.477 -29.734 -3.844 1 97.5 140 SER B C 1
ATOM 3128 O O . SER B 1 140 ? -4.352 -30.547 -4.176 1 97.5 140 SER B O 1
ATOM 3130 N N . ARG B 1 141 ? -3.689 -28.656 -3.203 1 96.12 141 ARG B N 1
ATOM 3131 C CA . ARG B 1 141 ? -5.051 -28.25 -2.863 1 96.12 141 ARG B CA 1
ATOM 3132 C C . ARG B 1 141 ? -5.875 -28 -4.121 1 96.12 141 ARG B C 1
ATOM 3134 O O . ARG B 1 141 ? -7.023 -28.453 -4.215 1 96.12 141 ARG B O 1
ATOM 3141 N N . ASP B 1 142 ? -5.316 -27.344 -5.082 1 95.19 142 ASP B N 1
ATOM 3142 C CA . ASP B 1 142 ? -6.004 -27.047 -6.336 1 95.19 142 ASP B CA 1
ATOM 3143 C C . ASP B 1 142 ? -6.371 -28.328 -7.082 1 95.19 142 ASP B C 1
ATOM 3145 O O . ASP B 1 142 ? -7.492 -28.453 -7.578 1 95.19 142 ASP B O 1
ATOM 3149 N N . LEU B 1 143 ? -5.441 -29.219 -7.113 1 94.62 143 LEU B N 1
ATOM 3150 C CA . LEU B 1 143 ? -5.672 -30.484 -7.797 1 94.62 143 LEU B CA 1
ATOM 3151 C C . LEU B 1 143 ? -6.746 -31.297 -7.086 1 94.62 143 LEU B C 1
ATOM 3153 O O . LEU B 1 143 ? -7.59 -31.922 -7.734 1 94.62 143 LEU B O 1
ATOM 3157 N N . TYR B 1 144 ? -6.672 -31.266 -5.805 1 94.69 144 TYR B N 1
ATOM 3158 C CA . TYR B 1 144 ? -7.68 -31.953 -5.008 1 94.69 144 TYR B CA 1
ATOM 3159 C C . TYR B 1 144 ? -9.07 -31.406 -5.293 1 94.69 144 TYR B C 1
ATOM 3161 O O . TYR B 1 144 ? -10.016 -32.156 -5.512 1 94.69 144 TYR B O 1
ATOM 3169 N N . GLU B 1 145 ? -9.203 -30.156 -5.297 1 92.25 145 GLU B N 1
ATOM 3170 C CA . GLU B 1 145 ? -10.492 -29.516 -5.555 1 92.25 145 GLU B CA 1
ATOM 3171 C C . GLU B 1 145 ? -10.953 -29.766 -6.988 1 92.25 145 GLU B C 1
ATOM 3173 O O . GLU B 1 145 ? -12.141 -29.969 -7.234 1 92.25 145 GLU B O 1
ATOM 3178 N N . LEU B 1 146 ? -10.062 -29.734 -7.863 1 90.38 146 LEU B N 1
ATOM 3179 C CA . LEU B 1 146 ? -10.391 -30 -9.258 1 90.38 146 LEU B CA 1
ATOM 3180 C C . LEU B 1 146 ? -10.883 -31.422 -9.445 1 90.38 146 LEU B C 1
ATOM 3182 O O . LEU B 1 146 ? -11.859 -31.672 -10.156 1 90.38 146 LEU B O 1
ATOM 3186 N N . MET B 1 147 ? -10.25 -32.312 -8.789 1 91.06 147 MET B N 1
ATOM 3187 C CA . MET B 1 147 ? -10.648 -33.719 -8.867 1 91.06 147 MET B CA 1
ATOM 3188 C C . MET B 1 147 ? -12.039 -33.906 -8.273 1 91.06 147 MET B C 1
ATOM 3190 O O . MET B 1 147 ? -12.844 -34.688 -8.812 1 91.06 147 MET B O 1
ATOM 3194 N N . ASN B 1 148 ? -12.305 -33.25 -7.203 1 89.06 148 ASN B N 1
ATOM 3195 C CA . ASN B 1 148 ? -13.625 -33.344 -6.59 1 89.06 148 ASN B CA 1
ATOM 3196 C C . ASN B 1 148 ? -14.711 -32.812 -7.516 1 89.06 148 ASN B C 1
ATOM 3198 O O . ASN B 1 148 ? -15.789 -33.375 -7.613 1 89.06 148 ASN B O 1
ATOM 3202 N N . VAL B 1 149 ? -14.422 -31.75 -8.211 1 87.56 149 VAL B N 1
ATOM 3203 C CA . VAL B 1 149 ? -15.383 -31.141 -9.117 1 87.56 149 VAL B CA 1
ATOM 3204 C C . VAL B 1 149 ? -15.625 -32.062 -10.32 1 87.56 149 VAL B C 1
ATOM 3206 O O . VAL B 1 149 ? -16.766 -32.219 -10.758 1 87.56 149 VAL B O 1
ATOM 3209 N N . VAL B 1 150 ? -14.602 -32.625 -10.797 1 85.88 150 VAL B N 1
ATOM 3210 C CA . VAL B 1 150 ? -14.703 -33.5 -11.945 1 85.88 150 VAL B CA 1
ATOM 3211 C C . VAL B 1 150 ? -15.453 -34.781 -11.562 1 85.88 150 VAL B C 1
ATOM 3213 O O . VAL B 1 150 ? -16.328 -35.25 -12.289 1 85.88 150 VAL B O 1
ATOM 3216 N N . ASN B 1 151 ? -15.109 -35.312 -10.438 1 87.12 151 ASN B N 1
ATOM 3217 C CA . ASN B 1 151 ? -15.781 -36.5 -9.961 1 87.12 151 ASN B CA 1
ATOM 3218 C C . ASN B 1 151 ? -17.266 -36.281 -9.734 1 87.12 151 ASN B C 1
ATOM 3220 O O . ASN B 1 151 ? -18.094 -37.125 -10.062 1 87.12 151 ASN B O 1
ATOM 3224 N N . ASN B 1 152 ? -17.547 -35.156 -9.203 1 85.19 152 ASN B N 1
ATOM 3225 C CA . ASN B 1 152 ? -18.938 -34.812 -9.008 1 85.19 152 ASN B CA 1
ATOM 3226 C C . ASN B 1 152 ? -19.688 -34.656 -10.336 1 85.19 152 ASN B C 1
ATOM 3228 O O . ASN B 1 152 ? -20.844 -35.062 -10.453 1 85.19 152 ASN B O 1
ATOM 3232 N N . ALA B 1 153 ? -19.016 -34.125 -11.312 1 82.38 153 ALA B N 1
ATOM 3233 C CA . ALA B 1 153 ? -19.625 -33.938 -12.625 1 82.38 153 ALA B CA 1
ATOM 3234 C C . ALA B 1 153 ? -19.844 -35.281 -13.32 1 82.38 153 ALA B C 1
ATOM 3236 O O . ALA B 1 153 ? -20.859 -35.5 -13.969 1 82.38 153 ALA B O 1
ATOM 3237 N N . ILE B 1 154 ? -18.891 -36.125 -13.133 1 81.62 154 ILE B N 1
ATOM 3238 C CA . ILE B 1 154 ? -18.984 -37.469 -13.719 1 81.62 154 ILE B CA 1
ATOM 3239 C C . ILE B 1 154 ? -20.109 -38.25 -13.055 1 81.62 154 ILE B C 1
ATOM 3241 O O . ILE B 1 154 ? -20.891 -38.906 -13.727 1 81.62 154 ILE B O 1
ATOM 3245 N N . ASP B 1 155 ? -20.156 -38.062 -11.797 1 83.38 155 ASP B N 1
ATOM 3246 C CA . ASP B 1 155 ? -21.219 -38.75 -11.047 1 83.38 155 ASP B CA 1
ATOM 3247 C C . ASP B 1 155 ? -22.594 -38.281 -11.492 1 83.38 155 ASP B C 1
ATOM 3249 O O . ASP B 1 155 ? -23.5 -39.094 -11.664 1 83.38 155 ASP B O 1
ATOM 3253 N N . VAL B 1 156 ? -22.734 -37.031 -11.648 1 79.19 156 VAL B N 1
ATOM 3254 C CA . VAL B 1 156 ? -24.016 -36.469 -12.062 1 79.19 156 VAL B CA 1
ATOM 3255 C C . VAL B 1 156 ? -24.344 -36.938 -13.484 1 79.19 156 VAL B C 1
ATOM 3257 O O . VAL B 1 156 ? -25.5 -37.25 -13.781 1 79.19 156 VAL B O 1
ATOM 3260 N N . TYR B 1 157 ? -23.359 -36.969 -14.289 1 74.44 157 TYR B N 1
ATOM 3261 C CA . TYR B 1 157 ? -23.547 -37.375 -15.672 1 74.44 157 TYR B CA 1
ATOM 3262 C C . TYR B 1 157 ? -23.922 -38.844 -15.75 1 74.44 157 TYR B C 1
ATOM 3264 O O . TYR B 1 157 ? -24.797 -39.25 -16.531 1 74.44 157 TYR B O 1
ATOM 3272 N N . MET B 1 158 ? -23.297 -39.594 -14.93 1 75.81 158 MET B N 1
ATOM 3273 C CA . MET B 1 158 ? -23.578 -41.031 -14.93 1 75.81 158 MET B CA 1
ATOM 3274 C C . MET B 1 158 ? -24.953 -41.344 -14.359 1 75.81 158 MET B C 1
ATOM 3276 O O . MET B 1 158 ? -25.656 -42.219 -14.844 1 75.81 158 MET B O 1
ATOM 3280 N N . LYS B 1 159 ? -25.297 -40.594 -13.422 1 74.31 159 LYS B N 1
ATOM 3281 C CA . LYS B 1 159 ? -26.625 -40.75 -12.844 1 74.31 159 LYS B CA 1
ATOM 3282 C C . LYS B 1 159 ? -27.719 -40.344 -13.836 1 74.31 159 LYS B C 1
ATOM 3284 O O . LYS B 1 159 ? -28.766 -40.969 -13.906 1 74.31 159 LYS B O 1
ATOM 3289 N N . GLN B 1 160 ? -27.391 -39.438 -14.648 1 71.88 160 GLN B N 1
ATOM 3290 C CA . GLN B 1 160 ? -28.344 -38.969 -15.648 1 71.88 160 GLN B CA 1
ATOM 3291 C C . GLN B 1 160 ? -28.453 -39.969 -16.797 1 71.88 160 GLN B C 1
ATOM 3293 O O . GLN B 1 160 ? -29.547 -40.188 -17.344 1 71.88 160 GLN B O 1
ATOM 3298 N N . ARG B 1 161 ? -27.453 -40.562 -17.109 1 67.31 161 ARG B N 1
ATOM 3299 C CA . ARG B 1 161 ? -27.422 -41.562 -18.172 1 67.31 161 ARG B CA 1
ATOM 3300 C C . ARG B 1 161 ? -28.141 -42.844 -17.734 1 67.31 161 ARG B C 1
ATOM 3302 O O . ARG B 1 161 ? -28.844 -43.438 -18.531 1 67.31 161 ARG B O 1
ATOM 3309 N N . GLU B 1 162 ? -27.875 -43.219 -16.594 1 67.62 162 GLU B N 1
ATOM 3310 C CA . GLU B 1 162 ? -28.547 -44.406 -16.062 1 67.62 162 GLU B CA 1
ATOM 3311 C C . GLU B 1 162 ? -30.062 -44.219 -16.016 1 67.62 162 GLU B C 1
ATOM 3313 O O . GLU B 1 162 ? -30.828 -45.125 -16.312 1 67.62 162 GLU B O 1
ATOM 3318 N N . HIS B 1 163 ? -30.328 -43.031 -15.625 1 62.38 163 HIS B N 1
ATOM 3319 C CA . HIS B 1 163 ? -31.75 -42.75 -15.578 1 62.38 163 HIS B CA 1
ATOM 3320 C C . HIS B 1 163 ? -32.375 -42.719 -16.969 1 62.38 163 HIS B C 1
ATOM 3322 O O . HIS B 1 163 ? -33.5 -43.125 -17.156 1 62.38 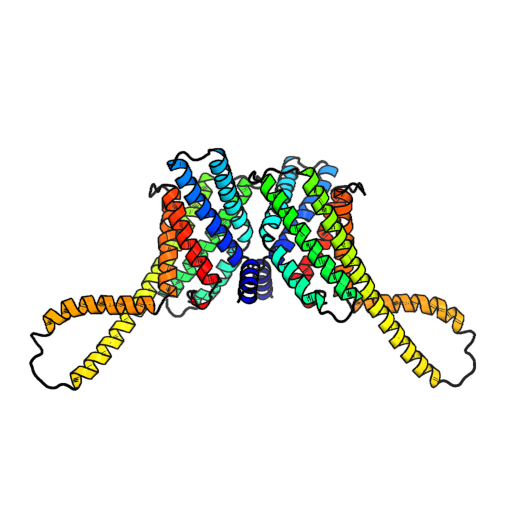163 HIS B O 1
ATOM 3328 N N . ARG B 1 164 ? -31.625 -42.344 -17.922 1 57.28 164 ARG B N 1
ATOM 3329 C CA . ARG B 1 164 ? -32.125 -42.312 -19.281 1 57.28 164 ARG B CA 1
ATOM 3330 C C . ARG B 1 164 ? -32.125 -43.688 -19.906 1 57.28 164 ARG B C 1
ATOM 3332 O O . ARG B 1 164 ? -33.031 -44.031 -20.688 1 57.28 164 ARG B O 1
ATOM 3339 N N . HIS B 1 165 ? -31.125 -44.375 -19.625 1 56.38 165 HIS B N 1
ATOM 3340 C CA . HIS B 1 165 ? -31.078 -45.719 -20.188 1 56.38 165 HIS B CA 1
ATOM 3341 C C . HIS B 1 165 ? -32.062 -46.656 -19.484 1 56.38 165 HIS B C 1
ATOM 3343 O O . HIS B 1 165 ? -32.5 -47.656 -20.047 1 56.38 165 HIS B O 1
ATOM 3349 N N . GLY B 1 166 ? -32.281 -46.375 -18.188 1 52.34 166 GLY B N 1
ATOM 3350 C CA . GLY B 1 166 ? -33.25 -47.25 -17.562 1 52.34 166 GLY B CA 1
ATOM 3351 C C . GLY B 1 166 ? -34.594 -47.25 -18.281 1 52.34 166 GLY B C 1
ATOM 3352 O O . GLY B 1 166 ? -35.469 -48.062 -18 1 52.34 166 GLY B O 1
ATOM 3353 N N . ASP B 1 167 ? -34.875 -46.094 -18.953 1 48.34 167 ASP B N 1
ATOM 3354 C CA . ASP B 1 167 ? -36.188 -46.156 -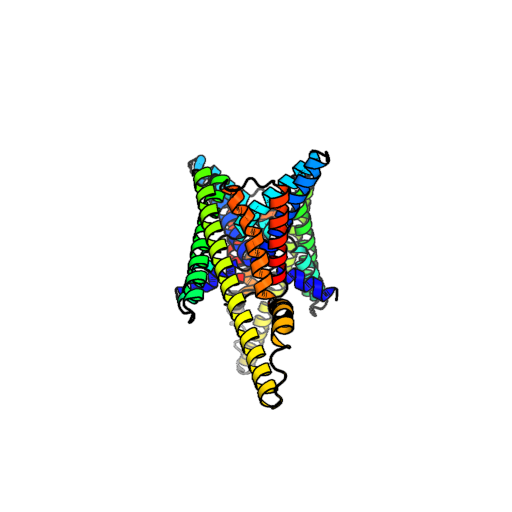19.625 1 48.34 167 ASP B CA 1
ATOM 3355 C C . ASP B 1 167 ? -36.094 -46.938 -20.938 1 48.34 167 ASP B C 1
ATOM 3357 O O . ASP B 1 167 ? -37.094 -47.156 -21.609 1 48.34 167 ASP B O 1
ATOM 3361 N N . SER B 1 168 ? -34.875 -46.938 -21.625 1 46.62 168 SER B N 1
ATOM 3362 C CA . SER B 1 168 ? -35.031 -47.594 -22.906 1 46.62 168 SER B CA 1
ATOM 3363 C C . SER B 1 168 ? -34.781 -49.094 -22.781 1 46.62 168 SER B C 1
ATOM 3365 O O . SER B 1 168 ? -33.719 -49.531 -22.281 1 46.62 168 SER B O 1
ATOM 3367 N N . PRO B 1 169 ? -35.75 -50.031 -22.797 1 43.78 169 PRO B N 1
ATOM 3368 C CA . PRO B 1 169 ? -35.75 -51.5 -22.688 1 43.78 169 PRO B CA 1
ATOM 3369 C C . PRO B 1 169 ? -34.75 -52.156 -23.641 1 43.78 169 PRO B C 1
ATOM 3371 O O . PRO B 1 169 ? -34.469 -53.375 -23.531 1 43.78 169 PRO B O 1
ATOM 3374 N N . ASN B 1 170 ? -34.562 -51.75 -25.062 1 41.53 170 ASN B N 1
ATOM 3375 C CA . ASN B 1 170 ? -34.125 -52.688 -26.094 1 41.53 170 ASN B CA 1
ATOM 3376 C C . ASN B 1 170 ? -32.625 -52.969 -25.969 1 41.53 170 ASN B C 1
ATOM 3378 O O . ASN B 1 170 ? -31.891 -52.156 -25.422 1 41.53 170 ASN B O 1
ATOM 3382 N N . GLY B 1 171 ? -31.953 -54.25 -26.391 1 40.81 171 GLY B N 1
ATOM 3383 C CA . GLY B 1 171 ? -30.859 -55.188 -26.531 1 40.81 171 GLY B CA 1
ATOM 3384 C C . GLY B 1 171 ? -29.609 -54.562 -27.109 1 40.81 171 GLY B C 1
ATOM 3385 O O . GLY B 1 171 ? -28.609 -55.25 -27.297 1 40.81 171 GLY B O 1
ATOM 3386 N N . ASP B 1 172 ? -29.641 -53.594 -28.047 1 39.97 172 ASP B N 1
ATOM 3387 C CA . ASP B 1 172 ? -28.484 -53.25 -28.859 1 39.97 172 ASP B CA 1
ATOM 3388 C C . ASP B 1 172 ? -27.391 -52.625 -28 1 39.97 172 ASP B C 1
ATOM 3390 O O . ASP B 1 172 ? -27.156 -51.406 -28.078 1 39.97 172 ASP B O 1
ATOM 3394 N N . LEU B 1 173 ? -27.078 -53 -26.891 1 39.06 173 LEU B N 1
ATOM 3395 C CA . LEU B 1 173 ? -26.219 -52.438 -25.859 1 39.06 173 LEU B CA 1
ATOM 3396 C C . LEU B 1 173 ? -24.75 -52.656 -26.219 1 39.06 173 LEU B C 1
ATOM 3398 O O . LEU B 1 173 ? -23.875 -51.969 -25.641 1 39.06 173 LEU B O 1
ATOM 3402 N N . VAL B 1 174 ? -24.359 -53.688 -27.016 1 40.69 174 VAL B N 1
ATOM 3403 C CA . VAL B 1 174 ? -22.969 -54.094 -27.141 1 40.69 174 VAL B CA 1
ATOM 3404 C C . VAL B 1 174 ? -22.203 -53.062 -27.984 1 40.69 174 VAL B C 1
ATOM 3406 O O . VAL B 1 174 ? -21.047 -52.75 -27.688 1 40.69 174 VAL B O 1
ATOM 3409 N N . ARG B 1 175 ? -22.562 -52.844 -29.281 1 42.25 175 ARG B N 1
ATOM 3410 C CA . ARG B 1 175 ? -21.797 -52.031 -30.234 1 42.25 175 ARG B CA 1
ATOM 3411 C C . ARG B 1 175 ? -21.578 -50.625 -29.703 1 42.25 175 ARG B C 1
ATOM 3413 O O . ARG B 1 175 ? -20.734 -49.875 -30.219 1 42.25 175 ARG B O 1
ATOM 3420 N N . VAL B 1 176 ? -22.344 -50.062 -28.844 1 39.31 176 VAL B N 1
ATOM 3421 C CA . VAL B 1 176 ? -22.359 -48.719 -28.281 1 39.31 176 VAL B CA 1
ATOM 3422 C C . VAL B 1 176 ? -21.266 -48.594 -27.219 1 39.31 176 VAL B C 1
ATOM 3424 O O . VAL B 1 176 ? -20.969 -47.5 -26.75 1 39.31 176 VAL B O 1
ATOM 3427 N N . GLU B 1 177 ? -20.656 -49.688 -26.844 1 40.06 177 GLU B N 1
ATOM 3428 C CA . GLU B 1 177 ? -19.609 -49.656 -25.828 1 40.06 177 GLU B CA 1
ATOM 3429 C C . GLU B 1 177 ? -18.328 -49.031 -26.391 1 40.06 177 GLU B C 1
ATOM 3431 O O . GLU B 1 177 ? -17.656 -48.25 -25.703 1 40.06 177 GLU B O 1
ATOM 3436 N N . THR B 1 178 ? -17.797 -49.656 -27.516 1 41.19 178 THR B N 1
ATOM 3437 C CA . THR B 1 178 ? -16.516 -49.188 -28.031 1 41.19 178 THR B CA 1
ATOM 3438 C C . THR B 1 178 ? -16.594 -47.688 -28.406 1 41.19 178 THR B C 1
ATOM 3440 O O . THR B 1 178 ? -15.648 -46.938 -28.188 1 41.19 178 THR B O 1
ATOM 3443 N N . ASN B 1 179 ? -17.531 -47.219 -29.328 1 41.78 179 ASN B N 1
ATOM 3444 C CA . ASN B 1 179 ? -17.719 -45.812 -29.625 1 41.78 179 ASN B CA 1
ATOM 3445 C C . ASN B 1 179 ? -18.016 -45 -28.359 1 41.78 179 ASN B C 1
ATOM 3447 O O . ASN B 1 179 ? -17.875 -43.781 -28.359 1 41.78 179 ASN B O 1
ATOM 3451 N N . LEU B 1 180 ? -18.375 -45.625 -27.297 1 41.88 180 LEU B N 1
ATOM 3452 C CA . LEU B 1 180 ? -18.656 -45.062 -25.984 1 41.88 180 LEU B CA 1
ATOM 3453 C C . LEU B 1 180 ? -17.359 -44.75 -25.25 1 41.88 180 LEU B C 1
ATOM 3455 O O . LEU B 1 180 ? -17.297 -43.75 -24.5 1 41.88 180 LEU B O 1
ATOM 3459 N N . GLN B 1 181 ? -16.344 -45.625 -25.438 1 46.44 181 GLN B N 1
ATOM 3460 C CA . GLN B 1 181 ? -15.07 -45.344 -24.781 1 46.44 181 GLN B CA 1
ATOM 3461 C C . GLN B 1 181 ? -14.438 -44.062 -25.359 1 46.44 181 GLN B C 1
ATOM 3463 O O . GLN B 1 181 ? -13.922 -43.25 -24.609 1 46.44 181 GLN B O 1
ATOM 3468 N N . PHE B 1 182 ? -14.078 -44.188 -26.688 1 46.38 182 PHE B N 1
ATOM 3469 C CA . PHE B 1 182 ? -13.547 -43 -27.344 1 46.38 182 PHE B CA 1
ATOM 3470 C C . PHE B 1 182 ? -14.453 -41.781 -27.109 1 46.38 182 PHE B C 1
ATOM 3472 O O . PHE B 1 182 ? -13.961 -40.688 -26.891 1 46.38 182 PHE B O 1
ATOM 3479 N N . ASN B 1 183 ? -15.797 -41.969 -27.172 1 49.72 183 ASN B N 1
ATOM 3480 C CA . ASN B 1 183 ? -16.828 -41 -26.859 1 49.72 183 ASN B CA 1
ATOM 3481 C C . ASN B 1 183 ? -16.828 -40.656 -25.375 1 49.72 183 ASN B C 1
ATOM 3483 O O . ASN B 1 183 ? -17.094 -39.5 -25 1 49.72 183 ASN B O 1
ATOM 3487 N N . GLU B 1 184 ? -16.344 -41.594 -24.672 1 54.31 184 GLU B N 1
ATOM 3488 C CA . GLU B 1 184 ? -16.234 -41.375 -23.234 1 54.31 184 GLU B CA 1
ATOM 3489 C C . GLU B 1 184 ? -15.078 -40.438 -22.891 1 54.31 184 GLU B C 1
ATOM 3491 O O . GLU B 1 184 ? -15.211 -39.562 -22.031 1 54.31 184 GLU B O 1
ATOM 3496 N N . ASN B 1 185 ? -13.891 -40.812 -23.547 1 57.34 185 ASN B N 1
ATOM 3497 C CA . ASN B 1 185 ? -12.766 -39.906 -23.328 1 57.34 185 ASN B CA 1
ATOM 3498 C C . ASN B 1 185 ? -13.086 -38.469 -23.797 1 57.34 185 ASN B C 1
ATOM 3500 O O . ASN B 1 185 ? -12.742 -37.5 -23.125 1 57.34 185 ASN B O 1
ATOM 3504 N N . ALA B 1 186 ? -13.508 -38.438 -25.078 1 56.88 186 ALA B N 1
ATOM 3505 C CA . ALA B 1 186 ? -13.914 -37.125 -25.578 1 56.88 186 ALA B CA 1
ATOM 3506 C C . ALA B 1 186 ? -14.969 -36.5 -24.672 1 56.88 186 ALA B C 1
ATOM 3508 O O . ALA B 1 186 ? -14.922 -35.281 -24.422 1 56.88 186 ALA B O 1
ATOM 3509 N N . ARG B 1 187 ? -15.75 -37.281 -24.25 1 61.94 187 ARG B N 1
ATOM 3510 C CA . ARG B 1 187 ? -16.781 -36.812 -23.344 1 61.94 187 ARG B CA 1
ATOM 3511 C C . ARG B 1 187 ? -16.188 -36.406 -21.984 1 61.94 187 ARG B C 1
ATOM 3513 O O . ARG B 1 187 ? -16.578 -35.406 -21.406 1 61.94 187 ARG B O 1
ATOM 3520 N N . GLN B 1 188 ? -15.219 -37.25 -21.609 1 65.94 188 GLN B N 1
ATOM 3521 C CA . GLN B 1 188 ? -14.523 -36.906 -20.375 1 65.94 188 GLN B CA 1
ATOM 3522 C C . GLN B 1 188 ? -13.812 -35.562 -20.516 1 65.94 188 GLN B C 1
ATOM 3524 O O . GLN B 1 188 ? -13.828 -34.719 -19.594 1 65.94 188 GLN B O 1
ATOM 3529 N N . LEU B 1 189 ? -13.195 -35.438 -21.688 1 72 189 LEU B N 1
ATOM 3530 C CA . LEU B 1 189 ? -12.516 -34.188 -21.938 1 72 189 LEU B CA 1
ATOM 3531 C C . LEU B 1 189 ? -13.516 -33.031 -22 1 72 189 LEU B C 1
ATOM 3533 O O . LEU B 1 189 ? -13.211 -31.906 -21.562 1 72 189 LEU B O 1
ATOM 3537 N N . ASP B 1 190 ? -14.656 -33.344 -22.562 1 73.56 190 ASP B N 1
ATOM 3538 C CA . ASP B 1 190 ? -15.703 -32.344 -22.641 1 73.56 190 ASP B CA 1
ATOM 3539 C C . ASP B 1 190 ? -16.203 -31.969 -21.25 1 73.56 190 ASP B C 1
ATOM 3541 O O . ASP B 1 190 ? -16.469 -30.797 -20.953 1 73.56 190 ASP B O 1
ATOM 3545 N N . VAL B 1 191 ? -16.375 -33 -20.469 1 73.5 191 VAL B N 1
ATOM 3546 C CA . VAL B 1 191 ? -16.828 -32.75 -19.109 1 73.5 191 VAL B CA 1
ATOM 3547 C C . VAL B 1 191 ? -15.773 -31.953 -18.359 1 73.5 191 VAL B C 1
ATOM 3549 O O . VAL B 1 191 ? -16.109 -31.016 -17.625 1 73.5 191 VAL B O 1
ATOM 3552 N N . LEU B 1 192 ? -14.539 -32.344 -18.625 1 75.38 192 LEU B N 1
ATOM 3553 C CA . LEU B 1 192 ? -13.445 -31.625 -17.984 1 75.38 192 LEU B CA 1
ATOM 3554 C C . LEU B 1 192 ? -13.422 -30.172 -18.438 1 75.38 192 LEU B C 1
ATOM 3556 O O . LEU B 1 192 ? -13.289 -29.266 -17.609 1 75.38 192 LEU B O 1
ATOM 3560 N N . ALA B 1 193 ? -13.5 -30.016 -19.641 1 77.75 193 ALA B N 1
ATOM 3561 C CA . ALA B 1 193 ? -13.516 -28.656 -20.188 1 77.75 193 ALA B CA 1
ATOM 3562 C C . ALA B 1 193 ? -14.688 -27.844 -19.609 1 77.75 193 ALA B C 1
ATOM 3564 O O . ALA B 1 193 ? -14.531 -26.672 -19.281 1 77.75 193 ALA B O 1
ATOM 3565 N N . PHE B 1 194 ? -15.742 -28.531 -19.5 1 76.31 194 PHE B N 1
ATOM 3566 C CA . PHE B 1 194 ? -16.922 -27.891 -18.938 1 76.31 194 PHE B CA 1
ATOM 3567 C C . PHE B 1 194 ? -16.688 -27.516 -17.484 1 76.31 194 PHE B C 1
ATOM 3569 O O . PHE B 1 194 ? -17.031 -26.422 -17.047 1 76.31 194 PHE B O 1
ATOM 3576 N N . CYS B 1 195 ? -16.094 -28.438 -16.781 1 75.94 195 CYS B N 1
ATOM 3577 C CA . CYS B 1 195 ? -15.836 -28.203 -15.367 1 75.94 195 CYS B CA 1
ATOM 3578 C C . CYS B 1 195 ? -14.852 -27.047 -15.18 1 75.94 195 CYS B C 1
ATOM 3580 O O . CYS B 1 195 ? -15.016 -26.219 -14.281 1 75.94 195 CYS B O 1
ATOM 3582 N N . LEU B 1 196 ? -13.906 -27.047 -16.031 1 79.81 196 LEU B N 1
ATOM 3583 C CA . LEU B 1 196 ? -12.906 -26 -15.961 1 79.81 196 LEU B CA 1
ATOM 3584 C C . LEU B 1 196 ? -13.516 -24.641 -16.266 1 79.81 196 LEU B C 1
ATOM 3586 O O . LEU B 1 196 ? -13.195 -23.641 -15.617 1 79.81 196 LEU B O 1
ATOM 3590 N N . GLN B 1 197 ? -14.391 -24.672 -17.188 1 80.88 197 GLN B N 1
ATOM 3591 C CA . GLN B 1 197 ? -15.055 -23.438 -17.562 1 80.88 197 GLN B CA 1
ATOM 3592 C C . GLN B 1 197 ? -16.031 -22.969 -16.484 1 80.88 197 GLN B C 1
ATOM 3594 O O . GLN B 1 197 ? -16.25 -21.766 -16.312 1 80.88 197 GLN B O 1
ATOM 3599 N N . SER B 1 198 ? -16.438 -24 -15.773 1 81.88 198 SER B N 1
ATOM 3600 C CA . SER B 1 198 ? -17.422 -23.688 -14.758 1 81.88 198 SER B CA 1
ATOM 3601 C C . SER B 1 198 ? -16.766 -23.312 -13.43 1 81.88 198 SER B C 1
ATOM 3603 O O . SER B 1 198 ? -17.406 -22.75 -12.547 1 81.88 198 SER B O 1
ATOM 3605 N N . ASN B 1 199 ? -15.516 -23.672 -13.352 1 89.12 199 ASN B N 1
ATOM 3606 C CA . ASN B 1 199 ? -14.797 -23.375 -12.117 1 89.12 199 ASN B CA 1
ATOM 3607 C C . ASN B 1 199 ? -13.555 -22.531 -12.375 1 89.12 199 ASN B C 1
ATOM 3609 O O . ASN B 1 199 ? -12.438 -22.953 -12.07 1 89.12 199 ASN B O 1
ATOM 3613 N N . LYS B 1 200 ? -13.742 -21.375 -12.734 1 89.75 200 LYS B N 1
ATOM 3614 C CA . LYS B 1 200 ? -12.695 -20.438 -13.156 1 89.75 200 LYS B CA 1
ATOM 3615 C C . LYS B 1 200 ? -11.742 -20.125 -12 1 89.75 200 LYS B C 1
ATOM 3617 O O . LYS B 1 200 ? -10.523 -20.094 -12.195 1 89.75 200 LYS B O 1
ATOM 3622 N N . PRO B 1 201 ? -12.219 -20.062 -10.805 1 92.62 201 PRO B N 1
ATO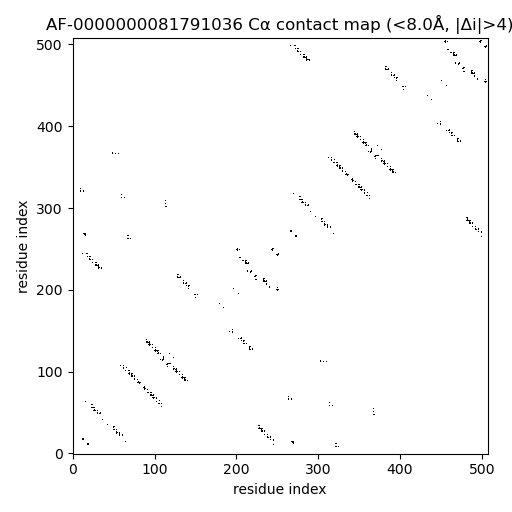M 3623 C CA . PRO B 1 201 ? -11.312 -19.734 -9.695 1 92.62 201 PRO B CA 1
ATOM 3624 C C . PRO B 1 201 ? -10.258 -20.812 -9.461 1 92.62 201 PRO B C 1
ATOM 3626 O O . PRO B 1 201 ? -9.094 -20.484 -9.203 1 92.62 201 PRO B O 1
ATOM 3629 N N . ILE B 1 202 ? -10.664 -22.016 -9.57 1 93.31 202 ILE B N 1
ATOM 3630 C CA . ILE B 1 202 ? -9.734 -23.109 -9.336 1 93.31 202 ILE B CA 1
ATOM 3631 C C . ILE B 1 202 ? -8.68 -23.141 -10.438 1 93.31 202 ILE B C 1
ATOM 3633 O O . ILE B 1 202 ? -7.488 -23.312 -10.164 1 93.31 202 ILE B O 1
ATOM 3637 N N . VAL B 1 203 ? -9.109 -23 -11.641 1 93.25 203 VAL B N 1
ATOM 3638 C CA . VAL B 1 203 ? -8.211 -23.062 -12.789 1 93.25 203 VAL B CA 1
ATOM 3639 C C . VAL B 1 203 ? -7.219 -21.906 -12.727 1 93.25 203 VAL B C 1
ATOM 3641 O O . VAL B 1 203 ? -6.023 -22.094 -12.953 1 93.25 203 VAL B O 1
ATOM 3644 N N . LEU B 1 204 ? -7.703 -20.766 -12.414 1 95 204 LEU B N 1
ATOM 3645 C CA . LEU B 1 204 ? -6.84 -19.594 -12.32 1 95 204 LEU B CA 1
ATOM 3646 C C . LEU B 1 204 ? -5.809 -19.766 -11.211 1 95 204 LEU B C 1
ATOM 3648 O O . LEU B 1 204 ? -4.641 -19.406 -11.383 1 95 204 LEU B O 1
ATOM 3652 N N . ASP B 1 205 ? -6.234 -20.281 -10.141 1 96.25 205 ASP B N 1
ATOM 3653 C CA . ASP B 1 205 ? -5.301 -20.516 -9.039 1 96.25 205 ASP B CA 1
ATOM 3654 C C . ASP B 1 205 ? -4.258 -21.562 -9.414 1 96.25 205 ASP B C 1
ATOM 3656 O O . ASP B 1 205 ? -3.09 -21.438 -9.031 1 96.25 205 ASP B O 1
ATOM 3660 N N . LEU B 1 206 ? -4.719 -22.547 -10.109 1 95.94 206 LEU B N 1
ATOM 3661 C CA . LEU B 1 206 ? -3.811 -23.594 -10.586 1 95.94 206 LEU B CA 1
ATOM 3662 C C . LEU B 1 206 ? -2.764 -23 -11.531 1 95.94 206 LEU B C 1
ATOM 3664 O O . LEU B 1 206 ? -1.572 -23.297 -11.398 1 95.94 206 LEU B O 1
ATOM 3668 N N . VAL B 1 207 ? -3.193 -22.234 -12.461 1 96.19 207 VAL B N 1
ATOM 3669 C CA . VAL B 1 207 ? -2.295 -21.594 -13.422 1 96.19 207 VAL B CA 1
ATOM 3670 C C . VAL B 1 207 ? -1.315 -20.688 -12.695 1 96.19 207 VAL B C 1
ATOM 3672 O O . VAL B 1 207 ? -0.114 -20.703 -12.969 1 96.19 207 VAL B O 1
ATOM 3675 N N . LYS B 1 208 ? -1.786 -19.922 -11.805 1 97.69 208 LYS B N 1
ATOM 3676 C CA . LYS B 1 208 ? -0.973 -19 -11.023 1 97.69 208 LYS B CA 1
ATOM 3677 C C . LYS B 1 208 ? 0.119 -19.719 -10.25 1 97.69 208 LYS B C 1
ATOM 3679 O O . LYS B 1 208 ? 1.298 -19.375 -10.352 1 97.69 208 LYS B O 1
ATOM 3684 N N . ASN B 1 209 ? -0.272 -20.75 -9.531 1 97.81 209 ASN B N 1
ATOM 3685 C CA . ASN B 1 209 ? 0.677 -21.5 -8.719 1 97.81 209 ASN B CA 1
ATOM 3686 C C . ASN B 1 209 ? 1.66 -22.281 -9.578 1 97.81 209 ASN B C 1
ATOM 3688 O O . ASN B 1 209 ? 2.84 -22.406 -9.242 1 97.81 209 ASN B O 1
ATOM 3692 N N . ALA B 1 210 ? 1.204 -22.797 -10.672 1 97.5 210 ALA B N 1
ATOM 3693 C CA . ALA B 1 210 ? 2.078 -23.531 -11.586 1 97.5 210 ALA B CA 1
ATOM 3694 C C . ALA B 1 210 ? 3.131 -22.609 -12.195 1 97.5 210 ALA B C 1
ATOM 3696 O O . ALA B 1 210 ? 4.305 -22.969 -12.281 1 97.5 210 ALA B O 1
ATOM 3697 N N . ALA B 1 211 ? 2.67 -21.469 -12.547 1 97.62 211 ALA B N 1
ATOM 3698 C CA . ALA B 1 211 ? 3.596 -20.5 -13.117 1 97.62 211 ALA B CA 1
ATOM 3699 C C . ALA B 1 211 ? 4.625 -20.047 -12.086 1 97.62 211 ALA B C 1
ATOM 3701 O O . ALA B 1 211 ? 5.797 -19.844 -12.414 1 97.62 211 ALA B O 1
ATOM 3702 N N . ASP B 1 212 ? 4.23 -19.922 -10.891 1 97.94 212 ASP B N 1
ATOM 3703 C CA . ASP B 1 212 ? 5.113 -19.438 -9.836 1 97.94 212 ASP B CA 1
ATOM 3704 C C . ASP B 1 212 ? 6.129 -20.5 -9.43 1 97.94 212 ASP B C 1
ATOM 3706 O O . ASP B 1 212 ? 7.168 -20.188 -8.844 1 97.94 212 ASP B O 1
ATOM 3710 N N . LEU B 1 213 ? 5.84 -21.734 -9.758 1 96.94 213 LEU B N 1
ATOM 3711 C CA . LEU B 1 213 ? 6.68 -22.859 -9.336 1 96.94 213 LEU B CA 1
ATOM 3712 C C . LEU B 1 213 ? 8.086 -22.719 -9.914 1 96.94 213 LEU B C 1
ATOM 3714 O O . LEU B 1 213 ? 9.062 -23.109 -9.266 1 96.94 213 LEU B O 1
ATOM 3718 N N . PHE B 1 214 ? 8.195 -22.125 -11.016 1 95.75 214 PHE B N 1
ATOM 3719 C CA . PHE B 1 214 ? 9.469 -22.031 -11.719 1 95.75 214 PHE B CA 1
ATOM 3720 C C . PHE B 1 214 ? 10.383 -21.016 -11.062 1 95.75 214 PHE B C 1
ATOM 3722 O O . PHE B 1 214 ? 11.602 -21.047 -11.242 1 95.75 214 PHE B O 1
ATOM 3729 N N . LEU B 1 215 ? 9.875 -20.172 -10.297 1 96.38 215 LEU B N 1
ATOM 3730 C CA . LEU B 1 215 ? 10.648 -19.078 -9.727 1 96.38 215 LEU B CA 1
ATOM 3731 C C . LEU B 1 215 ? 11.516 -19.578 -8.57 1 96.38 215 LEU B C 1
ATOM 3733 O O . LEU B 1 215 ? 12.742 -19.469 -8.617 1 96.38 215 LEU B O 1
ATOM 3737 N N . PRO B 1 216 ? 10.883 -20.188 -7.57 1 95.88 216 PRO B N 1
ATOM 3738 C CA . PRO B 1 216 ? 11.742 -20.703 -6.5 1 95.88 216 PRO B CA 1
ATOM 3739 C C . PRO B 1 216 ? 12.641 -21.844 -6.953 1 95.88 216 PRO B C 1
ATOM 3741 O O . PRO B 1 216 ? 13.75 -22.016 -6.43 1 95.88 216 PRO B O 1
ATOM 3744 N N . LEU B 1 217 ? 12.219 -22.656 -7.879 1 95.56 217 LEU B N 1
ATOM 3745 C CA . LEU B 1 217 ? 13.047 -23.734 -8.391 1 95.56 217 LEU B CA 1
ATOM 3746 C C . LEU B 1 217 ? 14.32 -23.188 -9.031 1 95.56 217 LEU B C 1
ATOM 3748 O O . LEU B 1 217 ? 15.383 -23.797 -8.914 1 95.56 217 LEU B O 1
ATOM 3752 N N . SER B 1 218 ? 14.164 -22.094 -9.711 1 94.19 218 SER B N 1
ATOM 3753 C CA . SER B 1 218 ? 15.336 -21.453 -10.297 1 94.19 218 SER B CA 1
ATOM 3754 C C . SER B 1 218 ? 16.234 -20.859 -9.227 1 94.19 218 SER B C 1
ATOM 3756 O O . SER B 1 218 ? 17.453 -20.984 -9.289 1 94.19 218 SER B O 1
ATOM 3758 N N . SER B 1 219 ? 15.672 -20.219 -8.273 1 92.94 219 SER B N 1
ATOM 3759 C CA . SER B 1 219 ? 16.422 -19.594 -7.203 1 92.94 219 SER B CA 1
ATOM 3760 C C . SER B 1 219 ? 17.219 -20.625 -6.406 1 92.94 219 SER B C 1
ATOM 3762 O O . SER B 1 219 ? 18.328 -20.328 -5.926 1 92.94 219 SER B O 1
ATOM 3764 N N . LEU B 1 220 ? 16.688 -21.828 -6.25 1 94.56 220 LEU B N 1
ATOM 3765 C CA . LEU B 1 220 ? 17.328 -22.906 -5.488 1 94.56 220 LEU B CA 1
ATOM 3766 C C . LEU B 1 220 ? 18.359 -23.641 -6.348 1 94.56 220 LEU B C 1
ATOM 3768 O O . LEU B 1 220 ? 19.156 -24.438 -5.832 1 94.56 220 LEU B O 1
ATOM 3772 N N . GLY B 1 221 ? 18.328 -23.375 -7.629 1 92.31 221 GLY B N 1
ATOM 3773 C CA . GLY B 1 221 ? 19.297 -23.984 -8.531 1 92.31 221 GLY B CA 1
ATOM 3774 C C . GLY B 1 221 ? 18.875 -25.359 -9.023 1 92.31 221 GLY B C 1
ATOM 3775 O O . GLY B 1 221 ? 19.688 -26.094 -9.578 1 92.31 221 GLY B O 1
ATOM 3776 N N . TYR B 1 222 ? 17.688 -25.656 -8.773 1 93.62 222 TYR B N 1
ATOM 3777 C CA . TYR B 1 222 ? 17.219 -26.953 -9.242 1 93.62 222 TYR B CA 1
ATOM 3778 C C . TYR B 1 222 ? 17 -26.953 -10.75 1 93.62 222 TYR B C 1
ATOM 3780 O O . TYR B 1 222 ? 17.172 -27.984 -11.406 1 93.62 222 TYR B O 1
ATOM 3788 N N . LEU B 1 223 ? 16.562 -25.797 -11.297 1 92.12 223 LEU B N 1
ATOM 3789 C CA . LEU B 1 223 ? 16.375 -25.609 -12.727 1 92.12 223 LEU B CA 1
ATOM 3790 C C . LEU B 1 223 ? 17.047 -24.312 -13.195 1 92.12 223 LEU B C 1
ATOM 3792 O O . LEU B 1 223 ? 16.953 -23.281 -12.531 1 92.12 223 LEU B O 1
ATOM 3796 N N . ALA B 1 224 ? 17.797 -24.375 -14.188 1 92.06 224 ALA B N 1
ATOM 3797 C CA . ALA B 1 224 ? 18.406 -23.188 -14.773 1 92.06 224 ALA B CA 1
ATOM 3798 C C . ALA B 1 224 ? 17.469 -22.5 -15.75 1 92.06 224 ALA B C 1
ATOM 3800 O O . ALA B 1 224 ? 17.516 -22.734 -16.953 1 92.06 224 ALA B O 1
ATOM 3801 N N . ILE B 1 225 ? 16.656 -21.688 -15.266 1 93.31 225 ILE B N 1
ATOM 3802 C CA . ILE B 1 225 ? 15.672 -21.016 -16.094 1 93.31 225 ILE B CA 1
ATOM 3803 C C . ILE B 1 225 ? 16.156 -19.594 -16.422 1 93.31 225 ILE B C 1
ATOM 3805 O O . ILE B 1 225 ? 16.516 -18.828 -15.523 1 93.31 225 ILE B O 1
ATOM 3809 N N . PRO B 1 226 ? 16.188 -19.328 -17.688 1 93.81 226 PRO B N 1
ATOM 3810 C CA . PRO B 1 226 ? 16.609 -17.984 -18.062 1 93.81 226 PRO B CA 1
ATOM 3811 C C . PRO B 1 226 ? 15.703 -16.906 -17.484 1 93.81 226 PRO B C 1
ATOM 3813 O O . PRO B 1 226 ? 14.539 -17.156 -17.188 1 93.81 226 PRO B O 1
ATOM 3816 N N . ALA B 1 227 ? 16.203 -15.703 -17.391 1 93.12 227 ALA B N 1
ATOM 3817 C CA . ALA B 1 227 ? 15.5 -14.562 -16.797 1 93.12 227 ALA B CA 1
ATOM 3818 C C . ALA B 1 227 ? 14.227 -14.234 -17.562 1 93.12 227 ALA B C 1
ATOM 3820 O O . ALA B 1 227 ? 13.227 -13.812 -16.984 1 93.12 227 ALA B O 1
ATOM 3821 N N . GLY B 1 228 ? 14.273 -14.43 -18.828 1 94.75 228 GLY B N 1
ATOM 3822 C CA . GLY B 1 228 ? 13.109 -14.148 -19.656 1 94.75 228 GLY B CA 1
ATOM 3823 C C . GLY B 1 228 ? 11.922 -15.031 -19.312 1 94.75 228 GLY B C 1
ATOM 3824 O O . GLY B 1 228 ? 10.789 -14.547 -19.219 1 94.75 228 GLY B O 1
ATOM 3825 N N . ILE B 1 229 ? 12.195 -16.297 -19.094 1 95.88 229 ILE B N 1
ATOM 3826 C CA . ILE B 1 229 ? 11.141 -17.25 -18.766 1 95.88 229 ILE B CA 1
ATOM 3827 C C . ILE B 1 229 ? 10.633 -16.969 -17.359 1 95.88 229 ILE B C 1
ATOM 3829 O O . ILE B 1 229 ? 9.43 -17.094 -17.094 1 95.88 229 ILE B O 1
ATOM 3833 N N . GLN B 1 230 ? 11.508 -16.625 -16.484 1 96.5 230 GLN B N 1
ATOM 3834 C CA . GLN B 1 230 ? 11.094 -16.25 -15.133 1 96.5 230 GLN B CA 1
ATOM 3835 C C . GLN B 1 230 ? 10.156 -15.039 -15.164 1 96.5 230 GLN B C 1
ATOM 3837 O O . GLN B 1 230 ? 9.133 -15.023 -14.477 1 96.5 230 GLN B O 1
ATOM 3842 N N . GLY B 1 231 ? 10.594 -14.039 -15.992 1 97.44 231 GLY B N 1
ATOM 3843 C CA . GLY B 1 231 ? 9.758 -12.859 -16.141 1 97.44 231 GLY B CA 1
ATOM 3844 C C . GLY B 1 231 ? 8.375 -13.172 -16.703 1 97.44 231 GLY B C 1
ATOM 3845 O O . GLY B 1 231 ? 7.375 -12.641 -16.234 1 97.44 231 GLY B O 1
ATOM 3846 N N . LEU B 1 232 ? 8.352 -14.039 -17.594 1 97.56 232 LEU B N 1
ATOM 3847 C CA . LEU B 1 232 ? 7.098 -14.406 -18.234 1 97.56 232 LEU B CA 1
ATOM 3848 C C . LEU B 1 232 ? 6.195 -15.164 -17.266 1 97.56 232 LEU B C 1
ATOM 3850 O O . LEU B 1 232 ? 5 -14.883 -17.172 1 97.56 232 LEU B O 1
ATOM 3854 N N . CYS B 1 233 ? 6.754 -16.172 -16.625 1 97.69 233 CYS B N 1
ATOM 3855 C CA . CYS B 1 233 ? 5.988 -16.938 -15.656 1 97.69 233 CYS B CA 1
ATOM 3856 C C . CYS B 1 233 ? 5.48 -16.031 -14.531 1 97.69 233 CYS B C 1
ATOM 3858 O O . CYS B 1 233 ? 4.32 -16.125 -14.133 1 97.69 233 CYS B O 1
ATOM 3860 N N . GLY B 1 234 ? 6.336 -15.117 -14.07 1 97.56 234 GLY B N 1
ATOM 3861 C CA . GLY B 1 234 ? 5.918 -14.164 -13.055 1 97.56 234 GLY B CA 1
ATOM 3862 C C . GLY B 1 234 ? 4.824 -13.227 -13.531 1 97.56 234 GLY B C 1
ATOM 3863 O O . GLY B 1 234 ? 3.914 -12.891 -12.766 1 97.56 234 GLY B O 1
ATOM 3864 N N . LEU B 1 235 ? 4.945 -12.852 -14.742 1 98.12 235 LEU B N 1
ATOM 3865 C CA . LEU B 1 235 ? 3.945 -11.961 -15.32 1 98.12 235 LEU B CA 1
ATOM 3866 C C . LEU B 1 235 ? 2.59 -12.648 -15.414 1 98.12 235 LEU B C 1
ATOM 3868 O O . LEU B 1 235 ? 1.561 -12.055 -15.078 1 98.12 235 LEU B O 1
ATOM 3872 N N . ILE B 1 236 ? 2.598 -13.859 -15.766 1 97.88 236 ILE B N 1
ATOM 3873 C CA . ILE B 1 236 ? 1.363 -14.633 -15.891 1 97.88 236 ILE B CA 1
ATOM 3874 C C . ILE B 1 236 ? 0.699 -14.766 -14.523 1 97.88 236 ILE B C 1
ATOM 3876 O O . ILE B 1 236 ? -0.49 -14.469 -14.367 1 97.88 236 ILE B O 1
ATOM 3880 N N . SER B 1 237 ? 1.441 -15.219 -13.586 1 98 237 SER B N 1
ATOM 3881 C CA . SER B 1 237 ? 0.884 -15.398 -12.25 1 98 237 SER B CA 1
ATOM 3882 C C . SER B 1 237 ? 0.414 -14.07 -11.664 1 98 237 SER B C 1
ATOM 3884 O O . SER B 1 237 ? -0.606 -14.023 -10.969 1 98 237 SER B O 1
ATOM 3886 N N . SER B 1 238 ? 1.109 -12.977 -11.984 1 97.81 238 SER B N 1
ATOM 3887 C CA . SER B 1 238 ? 0.745 -11.656 -11.477 1 97.81 238 SER B CA 1
ATOM 3888 C C . SER B 1 238 ? -0.563 -11.164 -12.086 1 97.81 238 SER B C 1
ATOM 3890 O O . SER B 1 238 ? -1.389 -10.562 -11.398 1 97.81 238 SER B O 1
ATOM 3892 N N . LEU B 1 239 ? -0.703 -11.445 -13.312 1 97.31 239 LEU B N 1
ATOM 3893 C CA . LEU B 1 239 ? -1.925 -11.023 -13.992 1 97.31 239 LEU B CA 1
ATOM 3894 C C . LEU B 1 239 ? -3.135 -11.773 -13.438 1 97.31 239 LEU B C 1
ATOM 3896 O O . LEU B 1 239 ? -4.207 -11.188 -13.266 1 97.31 239 LEU B O 1
ATOM 3900 N N . VAL B 1 240 ? -2.928 -13.023 -13.172 1 96.38 240 VAL B N 1
ATOM 3901 C CA . VAL B 1 240 ? -4 -13.797 -12.555 1 96.38 240 VAL B CA 1
ATOM 3902 C C . VAL B 1 240 ? -4.309 -13.234 -11.164 1 96.38 240 VAL B C 1
ATOM 3904 O O . VAL B 1 240 ? -5.477 -13.078 -10.805 1 96.38 240 VAL B O 1
ATOM 3907 N N . GLY B 1 241 ? -3.268 -12.938 -10.438 1 95.31 241 GLY B N 1
ATOM 3908 C CA . GLY B 1 241 ? -3.461 -12.328 -9.125 1 95.31 241 GLY B CA 1
ATOM 3909 C C . GLY B 1 241 ? -4.203 -11.008 -9.188 1 95.31 241 GLY B C 1
ATOM 3910 O O . GLY B 1 241 ? -5.086 -10.75 -8.367 1 95.31 241 GLY B O 1
ATOM 3911 N N . LEU B 1 242 ? -3.85 -10.25 -10.109 1 95.44 242 LEU B N 1
ATOM 3912 C CA . LEU B 1 242 ? -4.496 -8.953 -10.281 1 95.44 242 LEU B CA 1
ATOM 3913 C C . LEU B 1 242 ? -5.965 -9.125 -10.664 1 95.44 242 LEU B C 1
ATOM 3915 O O . LEU B 1 242 ? -6.824 -8.383 -10.18 1 95.44 242 LEU B O 1
ATOM 3919 N N . ALA B 1 243 ? -6.227 -10.102 -11.461 1 94.5 243 ALA B N 1
ATOM 3920 C CA . ALA B 1 243 ? -7.598 -10.383 -11.883 1 94.5 243 ALA B CA 1
ATOM 3921 C C . ALA B 1 243 ? -8.469 -10.773 -10.695 1 94.5 243 ALA B C 1
ATOM 3923 O O . ALA B 1 243 ? -9.641 -10.406 -10.625 1 94.5 243 ALA B O 1
ATOM 3924 N N . THR B 1 244 ? -7.883 -11.477 -9.805 1 92.88 244 THR B N 1
ATOM 3925 C CA . THR B 1 244 ? -8.641 -11.945 -8.648 1 92.88 244 THR B CA 1
ATOM 3926 C C . THR B 1 244 ? -8.961 -10.781 -7.711 1 92.88 244 THR B C 1
ATOM 3928 O O . THR B 1 244 ? -9.969 -10.805 -7.008 1 92.88 244 THR B O 1
ATOM 3931 N N . VAL B 1 245 ? -8.109 -9.766 -7.691 1 91.75 245 VAL B N 1
ATOM 3932 C CA . VAL B 1 245 ? -8.367 -8.586 -6.867 1 91.75 245 VAL B CA 1
ATOM 3933 C C . VAL B 1 245 ? -9.391 -7.684 -7.551 1 91.75 245 VAL B C 1
ATOM 3935 O O . VAL B 1 245 ? -10.227 -7.07 -6.887 1 91.75 245 VAL B O 1
ATOM 3938 N N . TRP B 1 246 ? -9.266 -7.711 -8.852 1 91.5 246 TRP B N 1
ATOM 3939 C CA . TRP B 1 246 ? -10.18 -6.895 -9.648 1 91.5 246 TRP B CA 1
ATOM 3940 C C . TRP B 1 246 ? -11.602 -7.438 -9.57 1 91.5 246 TRP B C 1
ATOM 3942 O O . TRP B 1 246 ? -12.562 -6.672 -9.484 1 91.5 246 TRP B O 1
ATOM 3952 N N . ASP B 1 247 ? -11.656 -8.734 -9.602 1 91.12 247 ASP B N 1
ATOM 3953 C CA . ASP B 1 247 ? -12.938 -9.422 -9.508 1 91.12 247 ASP B CA 1
ATOM 3954 C C . ASP B 1 247 ? -12.914 -10.492 -8.414 1 91.12 247 ASP B C 1
ATOM 3956 O O . ASP B 1 247 ? -12.359 -11.57 -8.617 1 91.12 247 ASP B O 1
ATOM 3960 N N . ALA B 1 248 ? -13.602 -10.172 -7.445 1 86 248 ALA B N 1
ATOM 3961 C CA . ALA B 1 248 ? -13.586 -11.039 -6.27 1 86 248 ALA B CA 1
ATOM 3962 C C . ALA B 1 248 ? -14.203 -12.398 -6.586 1 86 248 ALA B C 1
ATOM 3964 O O . ALA B 1 248 ? -13.961 -13.375 -5.875 1 86 248 ALA B O 1
ATOM 3965 N N . LYS B 1 249 ? -15.016 -12.508 -7.605 1 85 249 LYS B N 1
ATOM 3966 C CA . LYS B 1 249 ? -15.656 -13.766 -7.977 1 85 249 LYS B CA 1
ATOM 3967 C C . LYS B 1 249 ? -14.625 -14.773 -8.477 1 85 249 LYS B C 1
ATOM 3969 O O . LYS B 1 249 ? -14.891 -15.977 -8.516 1 85 249 LYS B O 1
ATOM 3974 N N . LEU B 1 250 ? -13.5 -14.266 -8.773 1 87.12 250 LEU B N 1
ATOM 3975 C CA . LEU B 1 250 ? -12.469 -15.133 -9.328 1 87.12 250 LEU B CA 1
ATOM 3976 C C . LEU B 1 250 ? -11.562 -15.68 -8.227 1 87.12 250 LEU B C 1
ATOM 3978 O O . LEU B 1 250 ? -10.695 -16.516 -8.484 1 87.12 250 LEU B O 1
ATOM 3982 N N . LYS B 1 251 ? -11.805 -15.242 -7.059 1 85.12 251 LYS B N 1
ATOM 3983 C CA . LYS B 1 251 ? -10.977 -15.695 -5.945 1 85.12 251 LYS B CA 1
ATOM 3984 C C . LYS B 1 251 ? -11.469 -17.031 -5.41 1 85.12 251 LYS B C 1
ATOM 3986 O O . LYS B 1 251 ? -12.664 -17.234 -5.211 1 85.12 251 LYS B O 1
ATOM 3991 N N . LEU B 1 252 ? -10.43 -17.891 -5.195 1 83.19 252 LEU B N 1
ATOM 3992 C CA . LEU B 1 252 ? -10.75 -19.203 -4.676 1 83.19 252 LEU B CA 1
ATOM 3993 C C . LEU B 1 252 ? -11.07 -19.141 -3.186 1 83.19 252 LEU B C 1
ATOM 3995 O O . LEU B 1 252 ? -10.305 -18.578 -2.404 1 83.19 252 LEU B O 1
ATOM 3999 N N . GLN B 1 253 ? -12.266 -19.516 -2.873 1 74.88 253 GLN B N 1
ATOM 4000 C CA . GLN B 1 253 ? -12.68 -19.547 -1.476 1 74.88 253 GLN B CA 1
ATOM 4001 C C . GLN B 1 253 ? -12.516 -20.938 -0.882 1 74.88 253 GLN B C 1
ATOM 4003 O O . GLN B 1 253 ? -12.711 -21.938 -1.571 1 74.88 253 GLN B O 1
ATOM 4008 N N . PRO B 1 254 ? -11.922 -20.922 0.348 1 68.5 254 PRO B N 1
ATOM 4009 C CA . PRO B 1 254 ? -11.852 -22.266 0.953 1 68.5 254 PRO B CA 1
ATOM 4010 C C . PRO B 1 254 ? -13.227 -22.891 1.15 1 68.5 254 PRO B C 1
ATOM 4012 O O . PRO B 1 254 ? -14.227 -22.172 1.239 1 68.5 254 PRO B O 1
#

InterPro domains:
  IPR008733 Peroxisomal biogenesis factor 11 [PF05648] (6-246)

Organism: Acanthaster planci (NCBI:txid133434)

Solvent-accessible surface area (backbone atoms only — not comparable to full-atom values): 25287 Å² total; per-residue (Å²): 110,72,64,59,50,51,51,49,52,49,55,37,50,43,23,25,67,38,39,41,28,52,38,42,28,52,21,19,42,27,39,23,50,33,40,54,33,64,73,67,70,45,60,66,68,58,41,51,32,32,48,41,49,22,53,49,33,56,54,48,41,55,63,56,44,58,67,46,33,56,54,26,48,55,48,24,64,59,32,68,71,46,84,53,62,69,57,20,52,32,52,22,52,24,26,48,29,44,21,50,20,46,51,42,50,50,51,52,51,36,31,72,65,57,70,40,90,69,63,64,66,60,47,51,49,51,25,32,48,28,46,42,52,23,38,52,29,48,43,52,48,36,52,51,53,50,49,52,52,48,50,51,50,49,51,54,50,49,52,51,46,48,59,54,49,70,67,56,84,81,81,82,62,67,80,57,46,64,66,37,47,63,45,38,49,55,42,46,49,48,49,46,50,47,47,46,68,70,36,50,23,52,52,47,50,38,52,24,39,58,33,46,49,57,48,34,36,32,75,69,61,78,39,92,65,55,62,40,58,46,11,47,28,38,26,53,23,21,49,46,52,38,48,26,66,74,35,64,83,42,42,73,71,134,111,71,63,58,51,51,51,49,52,49,54,38,51,44,22,25,68,40,39,40,29,51,38,43,27,52,22,20,43,26,40,23,49,33,40,54,33,65,72,67,70,46,60,65,67,59,41,50,33,31,49,40,50,22,52,51,34,54,54,46,40,56,62,58,44,61,67,46,36,56,54,25,46,56,49,24,64,60,32,68,71,46,83,53,62,68,57,20,52,33,51,23,51,23,26,47,30,44,20,51,22,46,52,40,50,50,50,52,50,36,31,73,64,56,70,40,91,70,62,64,67,60,46,50,48,51,27,32,50,27,46,42,52,23,37,52,29,49,42,52,47,36,51,52,52,50,49,52,53,47,51,51,51,49,49,52,51,49,54,51,47,50,58,54,48,71,67,55,85,80,82,82,61,67,80,57,46,64,64,37,48,64,45,38,49,54,43,46,50,48,49,45,50,47,47,46,68,72,36,50,21,51,50,48,49,39,51,24,36,57,33,46,50,58,49,35,36,32,76,70,61,78,39,92,66,55,62,40,58,48,11,48,28,40,26,52,24,20,50,47,50,38,47,27,66,74,34,64,83,42,46,72,72,134

Foldseek 3Di:
DVVVVVVLVVVLVVALLSVLLVLLLLLLVLLLVLVVCVVVVHDPVVSVVSVVSNVVSVLVSLVSCVPVLVVLQVVLVVLCPDPDPLSSVLSNLLSNLVSVLSVLSVVLSCVVVPNDPDDNLVSLLSSLVSVLSSLVSLLVNLVVVLVVLLVVLVVVVVVVVCVVVVPPPDDPPPVVVVVCVVVVVVVSVVSSVVSCVVQQLSVLSNLLSVLQNVVSCCSNPVDVDDSNSNSVSSNSNSVSSSVCSSPVVSHDDD/DVVVVVVLVVVLVVALLSVLLVLLLLLLVLLLVLVVCVVVVHDPVVSVVSVVSNVVSVLVSLVSCVPVLVVLQVVLVVLCPDPDPLSSVLSNLLSNLVSVLSVLSVVLSCVVVPNDPDDNLVSLLSSLVSVLSSLVSLLVNLVVVLVVLLVVLVVVVVVVVCVVVVPPPDDPPPVCVVVCVVVVVVVSVVSSVVSCVVQQLSVLSNLLSVLQNVVSCCSNVVDVDDSNSNSVSSNSNSVSSSVCSSPVVSHDDD

Radius of gyration: 30.87 Å; Cα contacts (8 Å, |Δi|>4): 558; chains: 2; bounding box: 66×102×70 Å

Sequence (508 aa):
MSEEFVNRVIKLGSQTSGRDKLYRTFQYGSKFLGWCLEQGSGDQDLIQKIKALERTLSTSRKLLRLGKSLDMLTGALKTIHLEDTFLQVTITLSKLNQALYLLIDHALWAHRIGIVKANNERLTTLSSRFWLATLILNLSRDLYELMNVVNNAIDVYMKQREHRHGDSPNGDLVRVETNLQFNENARQLDVLAFCLQSNKPIVLDLVKNAADLFLPLSSLGYLAIPAGIQGLCGLISSLVGLATVWDAKLKLQPMSEEFVNRVIKLGSQTSGRDKLYRTFQYGSKFLGWCLEQGSGDQDLIQKIKALERTLSTSRKLLRLGKSLDMLTGALKTIHLEDTFLQVTITLSKLNQALYLLIDHALWAHRIGIVKANNERLTTLSSRFWLATLILNLSRDLYELMNVVNNAIDVYMKQREHRHGDSPNGDLVRVETNLQFNENARQLDVLAFCLQSNKPIVLDLVKNAADLFLPLSSLGYLAIPAGIQGLCGLISSLVGLATVWDAKLKLQP